Protein AF-D2MN30-F1 (afdb_monomer_lite)

pLDDT: mean 73.27, std 25.2, range [22.58, 98.12]

Structure (mmCIF, N/CA/C/O backbone):
data_AF-D2MN30-F1
#
_entry.id   AF-D2MN30-F1
#
loop_
_atom_site.group_PDB
_atom_site.id
_atom_site.type_symbol
_atom_site.label_atom_id
_atom_site.label_alt_id
_atom_site.label_comp_id
_atom_site.label_asym_id
_atom_site.label_entity_id
_atom_site.label_seq_id
_atom_site.pdbx_PDB_ins_code
_atom_site.Cartn_x
_atom_site.Cartn_y
_atom_site.Cartn_z
_atom_site.occupancy
_atom_site.B_iso_or_equiv
_atom_site.auth_seq_id
_atom_site.auth_comp_id
_atom_site.auth_asym_id
_atom_site.auth_atom_id
_atom_site.pdbx_PDB_model_num
ATOM 1 N N . MET A 1 1 ? 4.140 -33.806 -16.265 1.00 38.97 1 MET A N 1
ATOM 2 C CA . MET A 1 1 ? 4.419 -32.429 -16.725 1.00 38.97 1 MET A CA 1
ATOM 3 C C . MET A 1 1 ? 5.272 -31.797 -15.646 1.00 38.97 1 MET A C 1
ATOM 5 O O . MET A 1 1 ? 4.871 -31.899 -14.495 1.00 38.97 1 MET A O 1
ATOM 9 N N . SER A 1 2 ? 6.474 -31.322 -15.976 1.00 40.50 2 SER A N 1
ATOM 10 C CA . SER A 1 2 ? 7.437 -30.815 -14.988 1.00 40.50 2 SER A CA 1
ATOM 11 C C . SER A 1 2 ? 6.900 -29.563 -14.285 1.00 40.50 2 SER A C 1
ATOM 13 O O . SER A 1 2 ? 6.211 -28.754 -14.907 1.00 40.50 2 SER A O 1
ATOM 15 N N . GLU A 1 3 ? 7.205 -29.411 -12.994 1.00 54.28 3 GLU A N 1
ATOM 16 C CA . GLU A 1 3 ? 6.833 -28.238 -12.181 1.00 54.28 3 GLU A CA 1
ATOM 17 C C . GLU A 1 3 ? 7.388 -26.915 -12.742 1.00 54.28 3 GLU A C 1
ATOM 19 O O . GLU A 1 3 ? 6.814 -25.860 -12.495 1.00 54.28 3 GLU A O 1
ATOM 24 N N . GLU A 1 4 ? 8.426 -26.974 -13.584 1.00 59.38 4 GLU A N 1
ATOM 25 C CA . GLU A 1 4 ? 9.115 -25.822 -14.191 1.00 59.38 4 GLU A CA 1
ATOM 26 C C . GLU A 1 4 ? 8.224 -24.894 -15.041 1.00 59.38 4 GLU A C 1
ATOM 28 O O . GLU A 1 4 ? 8.576 -23.736 -15.252 1.00 59.38 4 GLU A O 1
ATOM 33 N N . ASN A 1 5 ? 7.065 -25.360 -15.523 1.00 79.81 5 ASN A N 1
ATOM 34 C CA . ASN A 1 5 ? 6.183 -24.560 -16.385 1.00 79.81 5 ASN A CA 1
ATOM 35 C C . ASN A 1 5 ? 5.011 -23.887 -15.652 1.00 79.81 5 ASN A C 1
ATOM 37 O O . ASN A 1 5 ? 4.228 -23.187 -16.302 1.00 79.81 5 ASN A O 1
ATOM 41 N N . LYS A 1 6 ? 4.864 -24.087 -14.336 1.00 89.50 6 LYS A N 1
ATOM 42 C CA . LYS A 1 6 ? 3.793 -23.457 -13.554 1.00 89.50 6 LYS A CA 1
ATOM 43 C C . LYS A 1 6 ? 4.144 -22.015 -13.203 1.00 89.50 6 LYS A C 1
ATOM 45 O O . LYS A 1 6 ? 5.242 -21.732 -12.739 1.00 89.50 6 LYS A O 1
ATOM 50 N N . GLN A 1 7 ? 3.200 -21.109 -13.421 1.00 93.31 7 GLN A N 1
ATOM 51 C CA . GLN A 1 7 ? 3.334 -19.680 -13.152 1.00 93.31 7 GLN A CA 1
ATOM 52 C C . GLN A 1 7 ? 2.125 -19.176 -12.366 1.00 93.31 7 GLN A C 1
ATOM 54 O O . GLN A 1 7 ? 1.036 -19.748 -12.435 1.00 93.31 7 GLN A O 1
ATOM 59 N N . VAL A 1 8 ? 2.312 -18.087 -11.625 1.00 92.50 8 VAL A N 1
ATOM 60 C CA . VAL A 1 8 ? 1.261 -17.512 -10.781 1.00 92.50 8 VAL A CA 1
ATOM 61 C C . VAL A 1 8 ? 0.665 -16.284 -11.459 1.00 92.50 8 VAL A C 1
ATOM 63 O O . VAL A 1 8 ? 1.387 -15.426 -11.969 1.00 92.50 8 VAL A O 1
ATOM 66 N N . LEU A 1 9 ? -0.664 -16.199 -11.470 1.00 93.00 9 LEU A N 1
ATOM 67 C CA . LEU A 1 9 ? -1.398 -15.029 -11.942 1.00 93.00 9 LEU A CA 1
ATOM 68 C C . LEU A 1 9 ? -0.904 -13.757 -11.232 1.00 93.00 9 LEU A C 1
ATOM 70 O O . LEU A 1 9 ? -0.658 -13.782 -10.032 1.00 93.00 9 LEU A O 1
ATOM 74 N N . TYR A 1 10 ? -0.768 -12.649 -11.967 1.00 91.94 10 TYR A N 1
ATOM 75 C CA . TYR A 1 10 ? -0.280 -11.357 -11.459 1.00 91.94 10 TYR A CA 1
ATOM 76 C C . TYR A 1 10 ? 1.160 -11.324 -10.922 1.00 91.94 10 TYR A C 1
ATOM 78 O O . TYR A 1 10 ? 1.610 -10.273 -10.471 1.00 91.94 10 TYR A O 1
ATOM 86 N N . ARG A 1 11 ? 1.919 -12.415 -11.042 1.00 92.44 11 ARG A N 1
ATOM 87 C CA . ARG A 1 11 ? 3.357 -12.427 -10.772 1.00 92.44 11 ARG A CA 1
ATOM 88 C C . ARG A 1 11 ? 4.136 -12.233 -12.079 1.00 92.44 11 ARG A C 1
ATOM 90 O O . ARG A 1 11 ? 3.876 -12.966 -13.034 1.00 92.44 11 ARG A O 1
ATOM 97 N N . PRO A 1 12 ? 5.080 -11.281 -12.172 1.00 91.56 12 PRO A N 1
ATOM 98 C CA . PRO A 1 12 ? 5.930 -11.139 -13.350 1.00 91.56 12 PRO A CA 1
ATOM 99 C C . PRO A 1 12 ? 6.720 -12.417 -13.660 1.00 91.56 12 PRO A C 1
ATOM 101 O O . PRO A 1 12 ? 7.284 -13.045 -12.770 1.00 91.56 12 PRO A O 1
ATOM 104 N N . VAL A 1 13 ? 6.804 -12.769 -14.941 1.00 91.50 13 VAL A N 1
ATOM 105 C CA . VAL A 1 13 ? 7.512 -13.950 -15.447 1.00 91.50 13 VAL A CA 1
ATOM 106 C C . VAL A 1 13 ? 8.611 -13.510 -16.408 1.00 91.50 13 VAL A C 1
ATOM 108 O O . VAL A 1 13 ? 8.347 -12.763 -17.353 1.00 91.50 13 VAL A O 1
ATOM 111 N N . LYS A 1 14 ? 9.842 -13.997 -16.207 1.00 90.69 14 LYS A N 1
ATOM 112 C CA . LYS A 1 14 ? 10.955 -13.809 -17.152 1.00 90.69 14 LYS A CA 1
ATOM 113 C C . LYS A 1 14 ? 10.986 -14.963 -18.156 1.00 90.69 14 LYS A C 1
ATOM 115 O O . LYS A 1 14 ? 11.385 -16.075 -17.824 1.00 90.69 14 LYS A O 1
ATOM 120 N N . LEU A 1 15 ? 10.603 -14.688 -19.398 1.00 92.00 15 LEU A N 1
ATOM 121 C CA . LEU A 1 15 ? 10.747 -15.612 -20.523 1.00 92.00 15 LEU A CA 1
ATOM 122 C C . LEU A 1 15 ? 12.152 -15.473 -21.100 1.00 92.00 15 LEU A C 1
ATOM 124 O O . LEU A 1 15 ? 12.605 -14.351 -21.324 1.00 92.00 15 LEU A O 1
ATOM 128 N N . LYS A 1 16 ? 12.830 -16.590 -21.370 1.00 91.81 16 LYS A N 1
ATOM 129 C CA . LYS A 1 16 ? 14.220 -16.593 -21.841 1.00 91.81 16 LYS A CA 1
ATOM 130 C C . LYS A 1 16 ? 14.366 -17.435 -23.102 1.00 91.81 16 LYS A C 1
ATOM 132 O O . LYS A 1 16 ? 13.744 -18.485 -23.212 1.00 91.81 16 LYS A O 1
ATOM 137 N N . ALA A 1 17 ? 15.217 -16.977 -24.013 1.00 89.81 17 ALA A N 1
ATOM 138 C CA . ALA A 1 17 ? 15.671 -17.741 -25.167 1.00 89.81 17 ALA A CA 1
ATOM 139 C C . ALA A 1 17 ? 17.189 -17.623 -25.293 1.00 89.81 17 ALA A C 1
ATOM 141 O O . ALA A 1 17 ? 17.736 -16.514 -25.371 1.00 89.81 17 ALA A O 1
ATOM 142 N N . ARG A 1 18 ? 17.880 -18.763 -25.306 1.00 87.06 18 ARG A N 1
ATOM 143 C CA . ARG A 1 18 ? 19.345 -18.789 -25.306 1.00 87.06 18 ARG A CA 1
ATOM 144 C C . ARG A 1 18 ? 19.874 -18.546 -26.713 1.00 87.06 18 ARG A C 1
ATOM 146 O O . ARG A 1 18 ? 19.698 -19.365 -27.611 1.00 87.06 18 ARG A O 1
ATOM 153 N N . ALA A 1 19 ? 20.593 -17.447 -26.901 1.00 84.44 19 ALA A N 1
ATOM 154 C CA . ALA A 1 19 ? 21.256 -17.138 -28.162 1.00 84.44 19 ALA A CA 1
ATOM 155 C C . ALA A 1 19 ? 22.455 -16.223 -27.920 1.00 84.44 19 ALA A C 1
ATOM 157 O O . ALA A 1 19 ? 22.515 -15.515 -26.927 1.00 84.44 19 ALA A O 1
ATOM 158 N N . LYS A 1 20 ? 23.428 -16.221 -28.831 1.00 82.19 20 LYS A N 1
ATOM 159 C CA . LYS A 1 20 ? 24.583 -15.324 -28.730 1.00 82.19 20 LYS A CA 1
ATOM 160 C C . LYS A 1 20 ? 24.203 -13.931 -29.224 1.00 82.19 20 LYS A C 1
ATOM 162 O O . LYS A 1 20 ? 23.752 -13.813 -30.358 1.00 82.19 20 LYS A O 1
ATOM 167 N N . TRP A 1 21 ? 24.466 -12.900 -28.428 1.00 79.00 21 TRP A N 1
ATOM 168 C CA . TRP A 1 21 ? 24.294 -11.514 -28.861 1.00 79.00 21 TRP A CA 1
ATOM 169 C C . TRP A 1 21 ? 25.343 -11.095 -29.883 1.00 79.00 21 TRP A C 1
ATOM 171 O O . TRP A 1 21 ? 26.544 -11.328 -29.704 1.00 79.00 21 TRP A O 1
ATOM 181 N N . LEU A 1 22 ? 24.874 -10.435 -30.938 1.00 76.94 22 LEU A N 1
ATOM 182 C CA . LEU A 1 22 ? 25.683 -9.678 -31.883 1.00 76.94 22 LEU A CA 1
ATOM 183 C C . LEU A 1 22 ? 25.032 -8.312 -32.127 1.00 76.94 22 LEU A C 1
ATOM 185 O O . LEU A 1 22 ? 23.811 -8.159 -32.075 1.00 76.94 22 LEU A O 1
ATOM 189 N N . GLU A 1 23 ? 25.860 -7.321 -32.438 1.00 78.88 23 GLU A N 1
ATOM 190 C CA . GLU A 1 23 ? 25.414 -5.955 -32.701 1.00 78.88 23 GLU A CA 1
ATOM 191 C C . GLU A 1 23 ? 24.352 -5.907 -33.821 1.00 78.88 23 GLU A C 1
ATOM 193 O O . GLU A 1 23 ? 24.502 -6.523 -34.879 1.00 78.88 23 GLU A O 1
ATOM 198 N N . GLY A 1 24 ? 23.247 -5.192 -33.579 1.00 78.00 24 GLY A N 1
ATOM 199 C CA . GLY A 1 24 ? 22.125 -5.060 -34.522 1.00 78.00 24 GLY A CA 1
ATOM 200 C C . GLY A 1 24 ? 21.108 -6.213 -34.513 1.00 78.00 24 GLY A C 1
ATOM 201 O O . GLY A 1 24 ? 20.134 -6.177 -35.274 1.00 78.00 24 GLY A O 1
ATOM 202 N N . GLN A 1 25 ? 21.289 -7.226 -33.664 1.00 84.75 25 GLN A N 1
ATOM 203 C CA . GLN A 1 25 ? 20.306 -8.292 -33.467 1.00 84.75 25 GLN A CA 1
ATOM 204 C C . GLN A 1 25 ? 19.209 -7.884 -32.480 1.00 84.75 25 GLN A C 1
ATOM 206 O O . GLN A 1 25 ? 19.482 -7.294 -31.438 1.00 84.75 25 GLN A O 1
ATOM 211 N N . TRP A 1 26 ? 17.965 -8.245 -32.786 1.00 85.56 26 TRP A N 1
ATOM 212 C CA . TRP A 1 26 ? 16.822 -8.085 -31.889 1.00 85.56 26 TRP A CA 1
ATOM 213 C C . TRP A 1 26 ? 15.987 -9.357 -31.880 1.00 85.56 26 TRP A C 1
ATOM 215 O O . TRP A 1 26 ? 15.825 -9.992 -32.921 1.00 85.56 26 TRP A O 1
ATOM 225 N N . ALA A 1 27 ? 15.413 -9.686 -30.728 1.00 88.50 27 ALA A N 1
ATOM 226 C CA . ALA A 1 27 ? 14.351 -10.670 -30.597 1.00 88.50 27 ALA A CA 1
ATOM 227 C C . ALA A 1 27 ? 13.089 -9.994 -30.034 1.00 88.50 27 ALA A C 1
ATOM 229 O O . ALA A 1 27 ? 13.139 -8.915 -29.443 1.00 88.50 27 ALA A O 1
ATOM 230 N N . LYS A 1 28 ? 11.934 -10.596 -30.289 1.00 92.25 28 LYS A N 1
ATOM 231 C CA . LYS A 1 28 ? 10.648 -10.239 -29.691 1.00 92.25 28 LYS A CA 1
ATOM 232 C C . LYS A 1 28 ? 9.927 -11.513 -29.305 1.00 92.25 28 LYS A C 1
ATOM 234 O O . LYS A 1 28 ? 10.150 -12.555 -29.921 1.00 92.25 28 LYS A O 1
ATOM 239 N N . VAL A 1 29 ? 9.033 -11.411 -28.334 1.00 93.69 29 VAL A N 1
ATOM 240 C CA . VAL A 1 29 ? 8.231 -12.546 -27.876 1.00 93.69 29 VAL A CA 1
ATOM 241 C C . VAL A 1 29 ? 6.770 -12.255 -28.129 1.00 93.69 29 VAL A C 1
ATOM 243 O O . VAL A 1 29 ? 6.255 -11.241 -27.668 1.00 93.69 29 VAL A O 1
ATOM 246 N N . LEU A 1 30 ? 6.094 -13.137 -28.856 1.00 93.69 30 LEU A N 1
ATOM 247 C CA . LEU A 1 30 ? 4.638 -13.152 -28.902 1.00 93.69 30 LEU A CA 1
ATOM 248 C C . LEU A 1 30 ? 4.147 -14.118 -27.829 1.00 93.69 30 LEU A C 1
ATOM 250 O O . LEU A 1 30 ? 4.409 -15.311 -27.931 1.00 93.69 30 LEU A O 1
ATOM 254 N N . VAL A 1 31 ? 3.429 -13.607 -26.835 1.00 94.38 31 VAL A N 1
ATOM 255 C CA . VAL A 1 31 ? 2.804 -14.387 -25.763 1.00 94.38 31 VAL A CA 1
ATOM 256 C C . VAL A 1 31 ? 1.298 -14.406 -25.996 1.00 94.38 31 VAL A C 1
ATOM 258 O O . VAL A 1 31 ? 0.698 -13.361 -26.245 1.00 94.38 31 VAL A O 1
ATOM 261 N N . THR A 1 32 ? 0.682 -15.585 -25.948 1.00 93.62 32 THR A N 1
ATOM 262 C CA . THR A 1 32 ? -0.744 -15.769 -26.251 1.00 93.62 32 THR A CA 1
ATOM 263 C C . THR A 1 32 ? -1.399 -16.742 -25.288 1.00 93.62 32 THR A C 1
ATOM 265 O O . THR A 1 32 ? -0.838 -17.795 -24.988 1.00 93.62 32 THR A O 1
ATOM 268 N N . ASN A 1 33 ? -2.620 -16.431 -24.866 1.00 93.44 33 ASN A N 1
ATOM 269 C CA . ASN A 1 33 ? -3.555 -17.417 -24.335 1.00 93.44 33 ASN A CA 1
ATOM 270 C C . ASN A 1 33 ? -4.923 -17.253 -25.020 1.00 93.44 33 ASN A C 1
ATOM 272 O O . ASN A 1 33 ? -5.050 -16.625 -26.071 1.00 93.44 33 ASN A O 1
ATOM 276 N N . LYS A 1 34 ? -5.967 -17.832 -24.422 1.00 91.44 34 LYS A N 1
ATOM 277 C CA . LYS A 1 34 ? -7.347 -17.730 -24.908 1.00 91.44 34 LYS A CA 1
ATOM 278 C C . LYS A 1 34 ? -7.914 -16.297 -24.907 1.00 91.44 34 LYS A C 1
ATOM 280 O O . LYS A 1 34 ? -8.803 -16.013 -25.707 1.00 91.44 34 LYS A O 1
ATOM 285 N N . TRP A 1 35 ? -7.460 -15.436 -24.000 1.00 91.12 35 TRP A N 1
ATOM 286 C CA . TRP A 1 35 ? -8.070 -14.141 -23.675 1.00 91.12 35 TRP A CA 1
ATOM 287 C C . TRP A 1 35 ? -7.214 -12.935 -24.072 1.00 91.12 35 TRP A C 1
ATOM 289 O O . TRP A 1 35 ? -7.757 -11.860 -24.311 1.00 91.12 35 TRP A O 1
ATOM 299 N N . GLU A 1 36 ? -5.899 -13.105 -24.183 1.00 91.12 36 GLU A N 1
ATOM 300 C CA . GLU A 1 36 ? -4.950 -12.049 -24.498 1.00 91.12 36 GLU A CA 1
ATOM 301 C C . GLU A 1 36 ? -3.840 -12.506 -25.449 1.00 91.12 36 GLU A C 1
ATOM 303 O O . GLU A 1 36 ? -3.521 -13.688 -25.613 1.00 91.12 36 GLU A O 1
ATOM 308 N N . SER A 1 37 ? -3.246 -11.524 -26.119 1.00 90.50 37 SER A N 1
ATOM 309 C CA . SER A 1 37 ? -2.075 -11.696 -26.969 1.00 90.50 37 SER A CA 1
ATOM 310 C C . SER A 1 37 ? -1.228 -10.435 -26.888 1.00 90.50 37 SER A C 1
ATOM 312 O O . SER A 1 37 ? -1.732 -9.339 -27.139 1.00 90.50 37 SER A O 1
ATOM 314 N N . LYS A 1 38 ? 0.051 -10.578 -26.538 1.00 89.69 38 LYS A N 1
ATOM 315 C CA . LYS A 1 38 ? 0.963 -9.451 -26.314 1.00 89.69 38 LYS A CA 1
ATOM 316 C C . LYS A 1 38 ? 2.300 -9.706 -26.999 1.00 89.69 38 LYS A C 1
ATOM 318 O O . LYS A 1 38 ? 2.839 -10.806 -26.929 1.00 89.69 38 LYS A O 1
ATOM 323 N N . ILE A 1 39 ? 2.822 -8.681 -27.671 1.00 91.50 39 ILE A N 1
ATOM 324 C CA . ILE A 1 39 ? 4.183 -8.686 -28.213 1.00 91.50 39 ILE A CA 1
ATOM 325 C C . ILE A 1 39 ? 5.069 -7.928 -27.234 1.00 91.50 39 ILE A C 1
ATOM 327 O O . ILE A 1 39 ? 4.760 -6.792 -26.876 1.00 91.50 39 ILE A O 1
ATOM 331 N N . LEU A 1 40 ? 6.158 -8.563 -26.823 1.00 90.00 40 LEU A N 1
ATOM 332 C CA . LEU A 1 40 ? 7.122 -8.040 -25.869 1.00 90.00 40 LEU A CA 1
ATOM 333 C C . LEU A 1 40 ? 8.457 -7.808 -26.570 1.00 90.00 40 LEU A C 1
ATOM 335 O O . LEU A 1 40 ? 8.891 -8.622 -27.393 1.00 90.00 40 LEU A O 1
ATOM 339 N N . ASP A 1 41 ? 9.102 -6.699 -26.232 1.00 88.50 41 ASP A N 1
ATOM 340 C CA . ASP A 1 41 ? 10.502 -6.477 -26.572 1.00 88.50 41 ASP A CA 1
ATOM 341 C C . ASP A 1 41 ? 11.392 -7.266 -25.601 1.00 88.50 41 ASP A C 1
ATOM 343 O O . ASP A 1 41 ? 11.035 -7.451 -24.437 1.00 88.50 41 ASP A O 1
ATOM 347 N N . THR A 1 42 ? 12.542 -7.739 -26.082 1.00 88.31 42 THR A N 1
ATOM 348 C CA . THR A 1 42 ? 13.520 -8.459 -25.256 1.00 88.31 42 THR A CA 1
ATOM 349 C C . THR A 1 42 ? 14.717 -7.584 -24.908 1.00 88.31 42 THR A C 1
ATOM 351 O O . THR A 1 42 ? 15.162 -6.794 -25.745 1.00 88.31 42 THR A O 1
ATOM 354 N N . GLN A 1 43 ? 15.305 -7.819 -23.743 1.00 86.56 43 GLN A N 1
ATOM 355 C CA . GLN A 1 43 ? 16.642 -7.359 -23.366 1.00 86.56 43 GLN A CA 1
ATOM 356 C C . GLN A 1 43 ? 17.635 -8.521 -23.477 1.00 86.56 43 GLN A C 1
ATOM 358 O O . GLN A 1 43 ? 17.214 -9.663 -23.660 1.00 86.56 43 GLN A O 1
ATOM 363 N N . TYR A 1 44 ? 18.939 -8.245 -23.457 1.00 84.81 44 TYR A N 1
ATOM 364 C CA . TYR A 1 44 ? 19.954 -9.297 -23.505 1.00 84.81 44 TYR A CA 1
ATOM 365 C C . TYR A 1 44 ? 20.714 -9.359 -22.184 1.00 84.81 44 TYR A C 1
ATOM 367 O O . TYR A 1 44 ? 21.404 -8.407 -21.839 1.00 84.81 44 TYR A O 1
ATOM 375 N N . GLU A 1 45 ? 20.603 -10.488 -21.492 1.00 83.88 45 GLU A N 1
ATOM 376 C CA . GLU A 1 45 ? 21.141 -10.719 -20.149 1.00 83.88 45 GLU A CA 1
ATOM 377 C C . GLU A 1 45 ? 21.769 -12.120 -20.111 1.00 83.88 45 GLU A C 1
ATOM 379 O O . GLU A 1 45 ? 21.139 -13.103 -20.514 1.00 83.88 45 GLU A O 1
ATOM 384 N N . ASP A 1 46 ? 23.026 -12.223 -19.674 1.00 82.75 46 ASP A N 1
ATOM 385 C CA . ASP A 1 46 ? 23.718 -13.491 -19.392 1.00 82.75 46 ASP A CA 1
ATOM 386 C C . ASP A 1 46 ? 23.586 -14.585 -20.466 1.00 82.75 46 ASP A C 1
ATOM 388 O O . ASP A 1 46 ? 23.366 -15.765 -20.182 1.00 82.75 46 ASP A O 1
ATOM 392 N N . GLY A 1 47 ? 23.713 -14.213 -21.743 1.00 84.44 47 GLY A N 1
ATOM 393 C CA . GLY A 1 47 ? 23.627 -15.187 -22.838 1.00 84.44 47 GLY A CA 1
ATOM 394 C C . GLY A 1 47 ? 22.209 -15.474 -23.342 1.00 84.44 47 GLY A C 1
ATOM 395 O O . GLY A 1 47 ? 22.029 -16.400 -24.138 1.00 84.44 47 GLY A O 1
ATOM 396 N N . ASN A 1 48 ? 21.210 -14.721 -22.878 1.00 87.56 48 ASN A N 1
ATOM 397 C CA . ASN A 1 48 ? 19.805 -14.933 -23.198 1.00 87.56 48 ASN A CA 1
ATOM 398 C C . ASN A 1 48 ? 19.135 -13.644 -23.665 1.00 87.56 48 ASN A C 1
ATOM 400 O O . ASN A 1 48 ? 19.411 -12.561 -23.159 1.00 87.56 48 ASN A O 1
ATOM 404 N N . TYR A 1 49 ? 18.184 -13.782 -24.584 1.00 89.38 49 TYR A N 1
ATOM 405 C CA . TYR A 1 49 ? 17.165 -12.763 -24.798 1.00 89.38 49 TYR A CA 1
ATOM 406 C C . TYR A 1 49 ? 16.053 -12.969 -23.771 1.00 89.38 49 TYR A C 1
ATOM 408 O O . TYR A 1 49 ? 15.458 -14.046 -23.721 1.00 89.38 49 TYR A O 1
ATOM 416 N N . VAL A 1 50 ? 15.782 -11.947 -22.964 1.00 89.75 50 VAL A N 1
ATOM 417 C CA . VAL A 1 50 ? 14.841 -11.989 -21.842 1.00 89.75 50 VAL A CA 1
ATOM 418 C C . VAL A 1 50 ? 13.673 -11.048 -22.110 1.00 89.75 50 VAL A C 1
ATOM 420 O O . VAL A 1 50 ? 13.879 -9.891 -22.466 1.00 89.75 50 VAL A O 1
ATOM 423 N N . ALA A 1 51 ? 12.443 -11.531 -21.949 1.00 90.62 51 ALA A N 1
ATOM 424 C CA . ALA A 1 51 ? 11.243 -10.700 -21.945 1.00 90.62 51 ALA A CA 1
ATOM 425 C C . ALA A 1 51 ? 10.464 -10.911 -20.648 1.00 90.62 51 ALA A C 1
ATOM 427 O O . ALA A 1 51 ? 10.143 -12.044 -20.290 1.00 90.62 51 ALA A O 1
ATOM 428 N N . CYS A 1 52 ? 10.114 -9.816 -19.980 1.00 90.31 52 CYS A N 1
ATOM 429 C CA . CYS A 1 52 ? 9.255 -9.853 -18.806 1.00 90.31 52 CYS A CA 1
ATOM 430 C C . CYS A 1 52 ? 7.783 -9.776 -19.222 1.00 90.31 52 CYS A C 1
ATOM 432 O O . CYS A 1 52 ? 7.382 -8.907 -20.001 1.00 90.31 52 CYS A O 1
ATOM 434 N N . PHE A 1 53 ? 6.967 -10.676 -18.687 1.00 91.88 53 PHE A N 1
ATOM 435 C CA . PHE A 1 53 ? 5.541 -10.760 -18.961 1.00 91.88 53 PHE A CA 1
ATOM 436 C C . PHE A 1 53 ? 4.746 -10.809 -17.658 1.00 91.88 53 PHE A C 1
ATOM 438 O O . PHE A 1 53 ? 5.070 -11.586 -16.770 1.00 91.88 53 PHE A O 1
ATOM 445 N N . LEU A 1 54 ? 3.683 -10.011 -17.561 1.00 92.12 54 LEU A N 1
ATOM 446 C CA . LEU A 1 54 ? 2.719 -10.083 -16.465 1.00 92.12 54 LEU A CA 1
ATOM 447 C C . LEU A 1 54 ? 1.466 -10.830 -16.956 1.00 92.12 54 LEU A C 1
ATOM 449 O O . LEU A 1 54 ? 0.701 -10.239 -17.726 1.00 92.12 54 LEU A O 1
ATOM 453 N N . PRO A 1 55 ? 1.235 -12.089 -16.544 1.00 92.81 55 PRO A N 1
ATOM 454 C CA . PRO A 1 55 ? 0.026 -12.819 -16.901 1.00 92.81 55 PRO A CA 1
ATOM 455 C C . PRO A 1 55 ? -1.194 -12.229 -16.186 1.00 92.81 55 PRO A C 1
ATOM 457 O O . PRO A 1 55 ? -1.192 -12.064 -14.964 1.00 92.81 55 PRO A O 1
ATOM 460 N N . ARG A 1 56 ? -2.254 -11.926 -16.949 1.00 90.06 56 ARG A N 1
ATOM 461 C CA . ARG A 1 56 ? -3.498 -11.328 -16.421 1.00 90.06 56 ARG A CA 1
ATOM 462 C C . ARG A 1 56 ? -4.698 -12.264 -16.420 1.00 90.06 56 ARG A C 1
ATOM 464 O O . ARG A 1 56 ? -5.765 -11.877 -15.947 1.00 90.06 56 ARG A O 1
ATOM 471 N N . TYR A 1 57 ? -4.533 -13.480 -16.931 1.00 92.44 57 TYR A N 1
ATOM 472 C CA . TYR A 1 57 ? -5.584 -14.486 -16.978 1.00 92.44 57 TYR A CA 1
ATOM 473 C C . TYR A 1 57 ? -5.026 -15.867 -16.644 1.00 92.44 57 TYR A C 1
ATOM 475 O O . TYR A 1 57 ? -3.887 -16.183 -16.971 1.00 92.44 57 TYR A O 1
ATOM 483 N N . GLU A 1 58 ? -5.852 -16.712 -16.037 1.00 94.19 58 GLU A N 1
ATOM 484 C CA . GLU A 1 58 ? -5.508 -18.110 -15.781 1.00 94.19 58 GLU A CA 1
ATOM 485 C C . GLU A 1 58 ? -5.534 -18.955 -17.066 1.00 94.19 58 GLU A C 1
ATOM 487 O O . GLU A 1 58 ? -6.222 -18.645 -18.050 1.00 94.19 58 GLU A O 1
ATOM 492 N N . GLY A 1 59 ? -4.816 -20.073 -17.025 1.00 94.94 59 GLY A N 1
ATOM 493 C CA . GLY A 1 59 ? -4.785 -21.102 -18.052 1.00 94.94 59 GLY A CA 1
ATOM 494 C C . GLY A 1 59 ? -3.466 -21.175 -18.817 1.00 94.94 59 GLY A C 1
ATOM 495 O O . GLY A 1 59 ? -2.460 -20.557 -18.473 1.00 94.94 59 GLY A O 1
ATOM 496 N N . LYS A 1 60 ? -3.481 -21.973 -19.886 1.00 95.81 60 LYS A N 1
ATOM 497 C CA . LYS A 1 60 ? -2.292 -22.265 -20.684 1.00 95.81 60 LYS A CA 1
ATOM 498 C C . LYS A 1 60 ? -1.941 -21.125 -21.637 1.00 95.81 60 LYS A C 1
ATOM 500 O O . LYS A 1 60 ? -2.754 -20.738 -22.482 1.00 95.81 60 LYS A O 1
ATOM 505 N N . TYR A 1 61 ? -0.698 -20.668 -21.555 1.00 96.75 61 TYR A N 1
ATOM 506 C CA . TYR A 1 61 ? -0.081 -19.739 -22.490 1.00 96.75 61 TYR A CA 1
ATOM 507 C C . TYR A 1 61 ? 0.893 -20.461 -23.418 1.00 96.75 61 TYR A C 1
ATOM 509 O O . TYR A 1 61 ? 1.589 -21.400 -23.029 1.00 96.75 61 TYR A O 1
ATOM 517 N N . ASN A 1 62 ? 0.979 -19.962 -24.646 1.00 95.06 62 ASN A N 1
ATOM 518 C CA . ASN A 1 62 ? 2.030 -20.296 -25.597 1.00 95.06 62 ASN A CA 1
ATOM 519 C C . ASN A 1 62 ? 2.811 -19.023 -25.904 1.00 95.06 62 ASN A C 1
ATOM 521 O O . ASN A 1 62 ? 2.204 -17.973 -26.146 1.00 95.06 62 ASN A O 1
ATOM 525 N N . TYR A 1 63 ? 4.136 -19.120 -25.930 1.00 95.56 63 TYR A N 1
ATOM 526 C CA . TYR A 1 63 ? 4.994 -18.017 -26.329 1.00 95.56 63 TYR A CA 1
ATOM 527 C C . TYR A 1 63 ? 5.979 -18.431 -27.414 1.00 95.56 63 TYR A C 1
ATOM 529 O O . TYR A 1 63 ? 6.437 -19.572 -27.465 1.00 95.56 63 TYR A O 1
ATOM 537 N N . VAL A 1 64 ? 6.285 -17.484 -28.300 1.00 94.25 64 VAL A N 1
ATOM 538 C CA . VAL A 1 64 ? 7.193 -17.689 -29.428 1.00 94.25 64 VAL A CA 1
ATOM 539 C C . VAL A 1 64 ? 8.167 -16.528 -29.514 1.00 94.25 64 VAL A C 1
ATOM 541 O O . VAL A 1 64 ? 7.759 -15.385 -29.738 1.00 94.25 64 VAL A O 1
ATOM 544 N N . PHE A 1 65 ? 9.455 -16.830 -29.381 1.00 93.38 65 PHE A N 1
ATOM 545 C CA . PHE A 1 65 ? 10.528 -15.904 -29.712 1.00 93.38 65 PHE A CA 1
ATOM 546 C C . PHE A 1 65 ? 10.692 -15.840 -31.227 1.00 93.38 65 PHE A C 1
ATOM 548 O O . PHE A 1 65 ? 10.739 -16.867 -31.902 1.00 93.38 65 PHE A O 1
ATOM 555 N N . GLN A 1 66 ? 10.796 -14.628 -31.762 1.00 90.44 66 GLN A N 1
ATOM 556 C CA . GLN A 1 66 ? 11.144 -14.368 -33.155 1.00 90.44 66 GLN A CA 1
ATOM 557 C C . GLN A 1 66 ? 12.213 -13.287 -33.227 1.00 90.44 66 GLN A C 1
ATOM 559 O O . GLN A 1 66 ? 12.114 -12.266 -32.546 1.00 90.44 66 GLN A O 1
ATOM 564 N N . SER A 1 67 ? 13.218 -13.483 -34.076 1.00 88.88 67 SER A N 1
ATOM 565 C CA . SER A 1 67 ? 14.306 -12.519 -34.255 1.00 88.88 67 SER A CA 1
ATOM 566 C C . SER A 1 67 ? 14.618 -12.220 -35.718 1.00 88.88 67 SER A C 1
ATOM 568 O O . SER A 1 67 ? 14.248 -12.965 -36.628 1.00 88.88 67 SER A O 1
ATOM 570 N N . ASN A 1 68 ? 15.370 -11.143 -35.958 1.00 89.06 68 ASN A N 1
ATOM 571 C CA . ASN A 1 68 ? 15.914 -10.828 -37.285 1.00 89.06 68 ASN A CA 1
ATOM 572 C C . ASN A 1 68 ? 17.078 -11.731 -37.727 1.00 89.06 68 ASN A C 1
ATOM 574 O O . ASN A 1 68 ? 17.506 -11.638 -38.876 1.00 89.06 68 ASN A O 1
ATOM 578 N N . PHE A 1 69 ? 17.591 -12.588 -36.845 1.00 86.81 69 PHE A N 1
ATOM 579 C CA . PHE A 1 69 ? 18.681 -13.527 -37.129 1.00 86.81 69 PHE A CA 1
ATOM 580 C C . PHE A 1 69 ? 18.212 -14.990 -37.161 1.00 86.81 69 PHE A C 1
ATOM 582 O O . PHE A 1 69 ? 19.036 -15.900 -37.185 1.00 86.81 69 PHE A O 1
ATOM 589 N N . GLY A 1 70 ? 16.894 -15.217 -37.198 1.00 84.25 70 GLY A N 1
ATOM 590 C CA . GLY A 1 70 ? 16.298 -16.541 -37.382 1.00 84.25 70 GLY A CA 1
ATOM 591 C C . GLY A 1 70 ? 16.120 -17.360 -36.103 1.00 84.25 70 GLY A C 1
ATOM 592 O O . GLY A 1 70 ? 15.854 -18.555 -36.206 1.00 84.25 70 GLY A O 1
ATOM 593 N N . LEU A 1 71 ? 16.237 -16.751 -34.916 1.00 83.62 71 LEU A N 1
ATOM 594 C CA . LEU A 1 71 ? 15.813 -17.393 -33.670 1.00 83.62 71 LEU A CA 1
ATOM 595 C C . LEU A 1 71 ? 14.305 -17.614 -33.732 1.00 83.62 71 LEU A C 1
ATOM 597 O O . LEU A 1 71 ? 13.538 -16.665 -33.923 1.00 83.62 71 LEU A O 1
ATOM 601 N N . GLN A 1 72 ? 13.910 -18.869 -33.562 1.00 88.94 72 GLN A N 1
ATOM 602 C CA . GLN A 1 72 ? 12.525 -19.268 -33.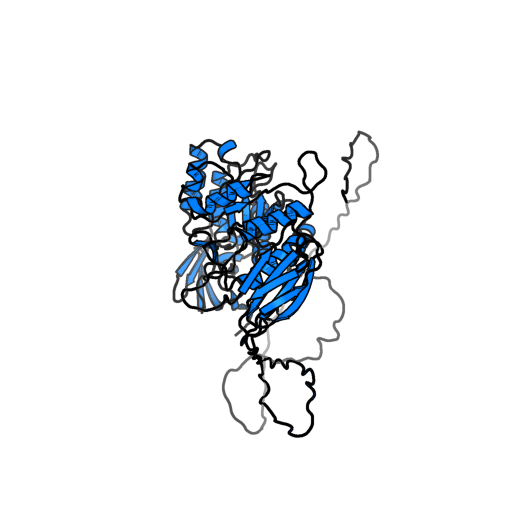420 1.00 88.94 72 GLN A CA 1
ATOM 603 C C . GLN A 1 72 ? 12.435 -20.336 -32.336 1.00 88.94 72 GLN A C 1
ATOM 605 O O . GLN A 1 72 ? 12.692 -21.512 -32.583 1.00 88.94 72 GLN A O 1
ATOM 610 N N . GLU A 1 73 ? 12.084 -19.905 -31.133 1.00 90.31 73 GLU A N 1
ATOM 611 C CA . GLU A 1 73 ? 11.967 -20.765 -29.959 1.00 90.31 73 GLU A CA 1
ATOM 612 C C . GLU A 1 73 ? 10.535 -20.695 -29.440 1.00 90.31 73 GLU A C 1
ATOM 614 O O . GLU A 1 73 ? 9.932 -19.620 -29.414 1.00 90.31 73 GLU A O 1
ATOM 619 N N . HIS A 1 74 ? 9.973 -21.848 -29.091 1.00 92.31 74 HIS A N 1
ATOM 620 C CA . HIS A 1 74 ? 8.601 -21.972 -28.613 1.00 92.31 74 HIS A CA 1
ATOM 621 C C . HIS A 1 74 ? 8.628 -22.509 -27.197 1.00 92.31 74 HIS A C 1
ATOM 623 O O . HIS A 1 74 ? 9.383 -23.434 -26.904 1.00 92.31 74 HIS A O 1
ATOM 629 N N . GLY A 1 75 ? 7.748 -21.990 -26.358 1.00 92.50 75 GLY A N 1
ATOM 630 C CA . GLY A 1 75 ? 7.529 -22.536 -25.034 1.00 92.50 75 GLY A CA 1
ATOM 631 C C . GLY A 1 75 ? 6.084 -22.387 -24.599 1.00 92.50 75 GLY A C 1
ATOM 632 O O . GLY A 1 75 ? 5.255 -21.742 -25.251 1.00 92.50 75 GLY A O 1
ATOM 633 N N . THR A 1 76 ? 5.780 -23.033 -23.485 1.00 94.25 76 THR A N 1
ATOM 634 C CA . THR A 1 76 ? 4.463 -22.990 -22.860 1.00 94.25 76 THR A CA 1
ATOM 635 C C . THR A 1 76 ? 4.617 -22.717 -21.383 1.00 94.25 76 THR A C 1
ATOM 637 O O . THR A 1 76 ? 5.591 -23.156 -20.783 1.00 94.25 76 THR A O 1
ATOM 640 N N . MET A 1 77 ? 3.634 -22.047 -20.803 1.00 95.12 77 MET A N 1
ATOM 641 C CA . MET A 1 77 ? 3.512 -21.909 -19.357 1.00 95.12 77 MET A CA 1
ATOM 642 C C . MET A 1 77 ? 2.048 -22.089 -18.969 1.00 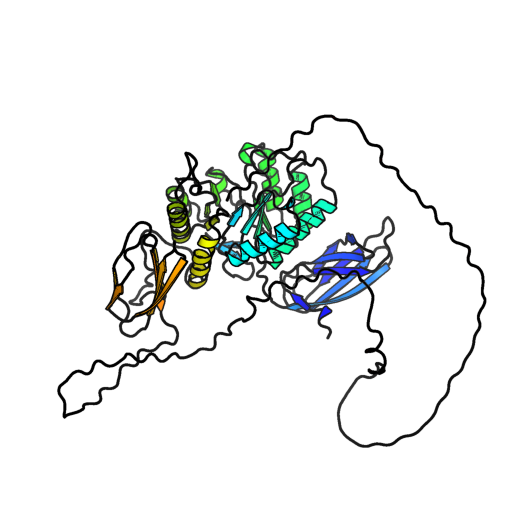95.12 77 MET A C 1
ATOM 644 O O . MET A 1 77 ? 1.155 -21.696 -19.724 1.00 95.12 77 MET A O 1
ATOM 648 N N . ASP A 1 78 ? 1.807 -22.686 -17.814 1.00 95.31 78 ASP A N 1
ATOM 649 C CA . ASP A 1 78 ? 0.474 -22.858 -17.248 1.00 95.31 78 ASP A CA 1
ATOM 650 C C . ASP A 1 78 ? 0.329 -21.874 -16.083 1.00 95.31 78 ASP A C 1
ATOM 652 O O . ASP A 1 78 ? 1.106 -21.919 -15.132 1.00 95.31 78 ASP A O 1
ATOM 656 N N . VAL A 1 79 ? -0.620 -20.940 -16.193 1.00 95.94 79 VAL A N 1
ATOM 657 C CA . VAL A 1 79 ? -0.852 -19.896 -15.187 1.00 95.94 79 VAL A CA 1
ATOM 658 C C . VAL A 1 79 ? -2.038 -20.280 -14.312 1.00 95.94 79 VAL A C 1
ATOM 660 O O . VAL A 1 79 ? -3.136 -20.502 -14.825 1.00 95.94 79 VAL A O 1
ATOM 663 N N . GLU A 1 80 ? -1.841 -20.295 -13.000 1.00 94.94 80 GLU A N 1
ATOM 664 C CA . GLU A 1 80 ? -2.877 -20.596 -12.006 1.00 94.94 80 GLU A CA 1
ATOM 665 C C . GLU A 1 80 ? -3.053 -19.414 -11.041 1.00 94.94 80 GLU A C 1
ATOM 667 O O . GLU A 1 80 ? -2.142 -18.597 -10.853 1.00 94.94 80 GLU A O 1
ATOM 672 N N . LYS A 1 81 ? -4.237 -19.298 -10.428 1.00 91.50 81 LYS A N 1
ATOM 673 C CA . LYS A 1 81 ? -4.448 -18.334 -9.344 1.00 91.50 81 LYS A CA 1
ATOM 674 C C . LYS A 1 81 ? -3.555 -18.703 -8.157 1.00 91.50 81 LYS A C 1
ATOM 676 O O . LYS A 1 81 ? -3.510 -19.860 -7.754 1.00 91.50 81 LYS A O 1
ATOM 681 N N . GLY A 1 82 ? -2.883 -17.709 -7.588 1.00 87.50 82 GLY A N 1
ATOM 682 C CA . GLY A 1 82 ? -2.126 -17.858 -6.347 1.00 87.50 82 GLY A CA 1
ATOM 683 C C . GLY A 1 82 ? -2.430 -16.722 -5.382 1.00 87.50 82 GLY A C 1
ATOM 684 O O . GLY A 1 82 ? -3.564 -16.252 -5.314 1.00 87.50 82 GLY A O 1
ATOM 685 N N . TYR A 1 83 ? -1.405 -16.280 -4.659 1.00 86.88 83 TYR A N 1
ATOM 686 C CA . TYR A 1 83 ? -1.522 -15.298 -3.575 1.00 86.88 83 TYR A CA 1
ATOM 687 C C . TYR A 1 83 ? -1.422 -13.834 -4.027 1.00 86.88 83 TYR A C 1
ATOM 689 O O . TYR A 1 83 ? -1.643 -12.924 -3.235 1.00 86.88 83 TYR A O 1
ATOM 697 N N . PHE A 1 84 ? -1.075 -13.575 -5.289 1.00 90.81 84 PHE A N 1
ATOM 698 C CA . PHE A 1 84 ? -1.059 -12.215 -5.821 1.00 90.81 84 PHE A CA 1
ATOM 699 C C . PHE A 1 84 ? -2.465 -11.809 -6.257 1.00 90.81 84 PHE A C 1
ATOM 701 O O . PHE A 1 84 ? -3.132 -12.530 -6.998 1.00 90.81 84 PHE A O 1
ATOM 708 N N . HIS A 1 85 ? -2.888 -10.623 -5.831 1.00 90.81 85 HIS A N 1
ATOM 709 C CA . HIS A 1 85 ? -4.233 -10.099 -6.079 1.00 90.81 85 HIS A CA 1
ATOM 710 C C . HIS A 1 85 ? -4.296 -9.108 -7.260 1.00 90.81 85 HIS A C 1
ATOM 712 O O . HIS A 1 85 ? -5.370 -8.640 -7.643 1.00 90.81 85 HIS A O 1
ATOM 718 N N . GLY A 1 86 ? -3.145 -8.800 -7.867 1.00 91.44 86 GLY A N 1
ATOM 719 C CA . GLY A 1 86 ? -3.020 -7.845 -8.967 1.00 91.44 86 GLY A CA 1
ATOM 720 C C . GLY A 1 86 ? -2.850 -6.403 -8.494 1.00 91.44 86 GLY A C 1
ATOM 721 O O . GLY A 1 86 ? -2.403 -6.151 -7.378 1.00 91.44 86 GLY A O 1
ATOM 722 N N . GLN A 1 87 ? -3.140 -5.449 -9.377 1.00 91.69 87 GLN A N 1
ATOM 723 C CA . GLN A 1 87 ? -2.939 -4.018 -9.114 1.00 91.69 87 GLN A CA 1
ATOM 724 C C . GLN A 1 87 ? -4.018 -3.436 -8.199 1.00 91.69 87 GLN A C 1
ATOM 726 O O . GLN A 1 87 ? -5.167 -3.870 -8.243 1.00 91.69 87 GLN A O 1
ATOM 731 N N . ILE A 1 88 ? -3.664 -2.411 -7.422 1.00 92.62 88 ILE A N 1
ATOM 732 C CA . ILE A 1 88 ? -4.630 -1.653 -6.623 1.00 92.62 88 ILE A CA 1
ATOM 733 C C . ILE A 1 88 ? -5.428 -0.688 -7.503 1.00 92.62 88 ILE A C 1
ATOM 735 O O . ILE A 1 88 ? -4.884 0.019 -8.352 1.00 92.62 88 ILE A O 1
ATOM 739 N N . GLN A 1 89 ? -6.726 -0.627 -7.238 1.00 88.94 89 GLN A N 1
ATOM 740 C CA . GLN A 1 89 ? -7.694 0.300 -7.797 1.00 88.94 89 GLN A CA 1
ATOM 741 C C . GLN A 1 89 ? -8.451 0.998 -6.666 1.00 88.94 89 GLN A C 1
ATOM 743 O O . GLN A 1 89 ? -8.530 0.500 -5.543 1.00 88.94 89 GLN A O 1
ATOM 748 N N . VAL A 1 90 ? -9.027 2.160 -6.971 1.00 88.81 90 VAL A N 1
ATOM 749 C CA . VAL A 1 90 ? -9.852 2.918 -6.025 1.00 88.81 90 VAL A CA 1
ATOM 750 C C . VAL A 1 90 ? -11.320 2.812 -6.412 1.00 88.81 90 VAL A C 1
ATOM 752 O O . VAL A 1 90 ? -11.687 3.078 -7.559 1.00 88.81 90 VAL A O 1
ATOM 755 N N . GLN A 1 91 ? -12.170 2.488 -5.439 1.00 84.88 91 GLN A N 1
ATOM 756 C CA . GLN A 1 91 ? -13.623 2.514 -5.577 1.00 84.88 91 GLN A CA 1
ATOM 757 C C . GLN A 1 91 ? -14.233 3.314 -4.425 1.00 84.88 91 GLN A C 1
ATOM 759 O O . GLN A 1 91 ? -14.253 2.882 -3.277 1.00 84.88 91 GLN A O 1
ATOM 764 N N . GLY A 1 92 ? -14.745 4.510 -4.728 1.00 83.44 92 GLY A N 1
ATOM 765 C CA . GLY A 1 92 ? -15.200 5.431 -3.685 1.00 83.44 92 GLY A CA 1
ATOM 766 C C . GLY A 1 92 ? -14.046 5.802 -2.751 1.00 83.44 92 GLY A C 1
ATOM 767 O O . GLY A 1 92 ? -13.030 6.315 -3.209 1.00 83.44 92 GLY A O 1
ATOM 768 N N . SER A 1 93 ? -14.196 5.511 -1.459 1.00 80.69 93 SER A N 1
ATOM 769 C CA . SER A 1 93 ? -13.174 5.772 -0.435 1.00 80.69 93 SER A CA 1
ATOM 770 C C . SER A 1 93 ? -12.318 4.548 -0.088 1.00 80.69 93 SER A C 1
ATOM 772 O O . SER A 1 93 ? -11.605 4.587 0.908 1.00 80.69 93 SER A O 1
ATOM 774 N N . GLU A 1 94 ? -12.372 3.486 -0.894 1.00 85.88 94 GLU A N 1
ATOM 775 C CA . GLU A 1 94 ? -11.687 2.216 -0.634 1.00 85.88 94 GLU A CA 1
ATOM 776 C C . GLU A 1 94 ? -10.629 1.889 -1.679 1.00 85.88 94 GLU A C 1
ATOM 778 O O . GLU A 1 94 ? -10.744 2.271 -2.848 1.00 85.88 94 GLU A O 1
ATOM 783 N N . PHE A 1 95 ? -9.635 1.113 -1.248 1.00 90.62 95 PHE A N 1
ATOM 784 C CA . PHE A 1 95 ? -8.681 0.447 -2.120 1.00 90.62 95 PHE A CA 1
ATOM 785 C C . PHE A 1 95 ? -9.070 -1.021 -2.288 1.00 90.62 95 PHE A C 1
ATOM 787 O O . PHE A 1 95 ? -9.335 -1.727 -1.312 1.00 90.62 95 PHE A O 1
ATOM 794 N N . LEU A 1 96 ? -9.077 -1.489 -3.532 1.00 89.88 96 LEU A N 1
ATOM 795 C CA . LEU A 1 96 ? -9.295 -2.888 -3.869 1.00 89.88 96 LEU A CA 1
ATOM 796 C C . LEU A 1 96 ? -8.189 -3.362 -4.791 1.00 89.88 96 LEU A C 1
ATOM 798 O O . LEU A 1 96 ? -7.761 -2.643 -5.689 1.00 89.88 96 LEU A O 1
ATOM 802 N N . TYR A 1 97 ? -7.761 -4.595 -4.600 1.00 91.75 97 TYR A N 1
ATOM 803 C CA . TYR A 1 97 ? -6.980 -5.291 -5.599 1.00 91.75 97 TYR A CA 1
ATOM 804 C C . TYR A 1 97 ? -7.812 -5.592 -6.848 1.00 91.75 97 TYR A C 1
ATOM 806 O O . TYR A 1 97 ? -9.045 -5.606 -6.828 1.00 91.75 97 TYR A O 1
ATOM 814 N N . GLN A 1 98 ? -7.120 -5.882 -7.945 1.00 88.94 98 GLN A N 1
ATOM 815 C CA . GLN A 1 98 ? -7.710 -6.190 -9.242 1.00 88.94 98 GLN A CA 1
ATOM 816 C C . GLN A 1 98 ? -8.641 -7.413 -9.209 1.00 88.94 98 GLN A C 1
ATOM 818 O O . GLN A 1 98 ? -9.578 -7.485 -10.005 1.00 88.94 98 GLN A O 1
ATOM 823 N N . ASP A 1 99 ? -8.411 -8.359 -8.296 1.00 89.19 99 ASP A N 1
ATOM 824 C CA . ASP A 1 99 ? -9.292 -9.510 -8.079 1.00 89.19 99 ASP A CA 1
ATOM 825 C C . ASP A 1 99 ? -10.527 -9.210 -7.200 1.00 89.19 99 ASP A C 1
ATOM 827 O O . ASP A 1 99 ? -11.353 -10.098 -6.982 1.00 89.19 99 ASP A O 1
ATOM 831 N N . GLY A 1 100 ? -10.677 -7.965 -6.733 1.00 87.44 100 GLY A N 1
ATOM 832 C CA . GLY A 1 100 ? -11.772 -7.494 -5.885 1.00 87.44 100 GLY A CA 1
ATOM 833 C C . GLY A 1 100 ? -11.509 -7.600 -4.380 1.00 87.44 100 GLY A C 1
ATOM 834 O O . GLY A 1 100 ? -12.375 -7.222 -3.594 1.00 87.44 100 GLY A O 1
ATOM 835 N N . THR A 1 101 ? -10.344 -8.096 -3.957 1.00 87.88 101 THR A N 1
ATOM 836 C CA . THR A 1 101 ? -9.979 -8.179 -2.535 1.00 87.88 101 THR A CA 1
ATOM 837 C C . THR A 1 101 ? -9.767 -6.782 -1.948 1.00 87.88 101 THR A C 1
ATOM 839 O O . THR A 1 101 ? -9.060 -5.964 -2.532 1.00 87.88 101 THR A O 1
ATOM 842 N N . PHE A 1 102 ? -10.338 -6.496 -0.775 1.00 87.12 102 PHE A N 1
ATOM 843 C CA . PHE A 1 102 ? -10.102 -5.226 -0.083 1.00 87.12 102 PHE A CA 1
ATOM 844 C C . PHE A 1 102 ? -8.647 -5.084 0.366 1.00 87.12 102 PHE A C 1
ATOM 846 O O . PHE A 1 102 ? -8.087 -5.982 1.001 1.00 87.12 102 PHE A O 1
ATOM 853 N N . PHE A 1 103 ? -8.072 -3.913 0.106 1.00 91.12 103 PHE A N 1
ATOM 854 C CA . PHE A 1 103 ? -6.757 -3.522 0.589 1.00 91.12 103 PHE A CA 1
ATOM 855 C C . PHE A 1 103 ? -6.897 -2.414 1.637 1.00 91.12 103 PHE A C 1
ATOM 857 O O . PHE A 1 103 ? -7.481 -1.363 1.374 1.00 91.12 103 PHE A O 1
ATOM 864 N N . HIS A 1 104 ? -6.371 -2.648 2.840 1.00 91.88 104 HIS A N 1
ATOM 865 C CA . HIS A 1 104 ? -6.331 -1.649 3.907 1.00 91.88 104 HIS A CA 1
ATOM 866 C C . HIS A 1 104 ? -4.875 -1.228 4.138 1.00 91.88 104 HIS A C 1
ATOM 868 O O . HIS A 1 104 ? -4.146 -1.983 4.783 1.00 91.88 104 HIS A O 1
ATOM 874 N N . PRO A 1 105 ? -4.426 -0.081 3.599 1.00 94.19 105 PRO A N 1
ATOM 875 C CA . PRO A 1 105 ? -3.042 0.341 3.745 1.00 94.19 105 PRO A CA 1
ATOM 876 C C . PRO A 1 105 ? -2.679 0.682 5.192 1.00 94.19 105 PRO A C 1
ATOM 878 O O . PRO A 1 105 ? -3.287 1.552 5.819 1.00 94.19 105 PRO A O 1
ATOM 881 N N . PHE A 1 106 ? -1.618 0.037 5.658 1.00 95.69 106 PHE A N 1
ATOM 882 C CA . PHE A 1 106 ? -0.825 0.403 6.818 1.00 95.69 106 PHE A CA 1
ATOM 883 C C . PHE A 1 106 ? 0.582 0.743 6.331 1.00 95.69 106 PHE A C 1
ATOM 885 O O . PHE A 1 106 ? 1.379 -0.143 6.012 1.00 95.69 106 PHE A O 1
ATOM 892 N N . GLY A 1 107 ? 0.830 2.046 6.198 1.00 96.75 107 GLY A N 1
ATOM 893 C CA . GLY A 1 107 ? 2.054 2.585 5.621 1.00 96.75 107 GLY A CA 1
ATOM 894 C C . GLY A 1 107 ? 3.208 2.698 6.616 1.00 96.75 107 GLY A C 1
ATOM 895 O O . GLY A 1 107 ? 2.971 2.921 7.801 1.00 96.75 107 GLY A O 1
ATOM 896 N N . THR A 1 108 ? 4.446 2.660 6.130 1.00 96.25 108 THR A N 1
ATOM 897 C CA . THR A 1 108 ? 5.613 3.290 6.781 1.00 96.25 108 THR A CA 1
ATOM 898 C C . THR A 1 108 ? 6.462 4.038 5.744 1.00 96.25 108 THR A C 1
ATOM 900 O O . THR A 1 108 ? 6.369 3.772 4.542 1.00 96.25 108 THR A O 1
ATOM 903 N N . GLU A 1 109 ? 7.241 5.028 6.181 1.00 94.12 109 GLU A N 1
ATOM 904 C CA . GLU A 1 109 ? 8.084 5.864 5.316 1.00 94.12 109 GLU A CA 1
ATOM 905 C C . GLU A 1 109 ? 9.569 5.593 5.570 1.00 94.12 109 GLU A C 1
ATOM 907 O O . GLU A 1 109 ? 10.110 5.965 6.604 1.00 94.12 109 GLU A O 1
ATOM 912 N N . GLU A 1 110 ? 10.240 5.034 4.565 1.00 94.12 110 GLU A N 1
ATOM 913 C CA . GLU A 1 110 ? 11.637 4.595 4.606 1.00 94.12 110 GLU A CA 1
ATOM 914 C C . GLU A 1 110 ? 12.385 5.243 3.441 1.00 94.12 110 GLU A C 1
ATOM 916 O O . GLU A 1 110 ? 12.672 4.643 2.408 1.00 94.12 110 GLU A O 1
ATOM 921 N N . LEU A 1 111 ? 12.626 6.552 3.564 1.00 92.31 111 LEU A N 1
ATOM 922 C CA . LEU A 1 111 ? 13.009 7.412 2.437 1.00 92.31 111 LEU A CA 1
ATOM 923 C C . LEU A 1 111 ? 14.245 6.935 1.667 1.00 92.31 111 LEU A C 1
ATOM 925 O O . LEU A 1 111 ? 14.289 7.109 0.450 1.00 92.31 111 LEU A O 1
ATOM 929 N N . TYR A 1 112 ? 15.223 6.350 2.356 1.00 92.12 112 TYR A N 1
ATOM 930 C CA . TYR A 1 112 ? 16.515 5.956 1.788 1.00 92.12 112 TYR A CA 1
ATOM 931 C C . TYR A 1 112 ? 16.634 4.444 1.580 1.00 92.12 112 TYR A C 1
ATOM 933 O O . TYR A 1 112 ? 17.738 3.914 1.566 1.00 92.12 112 TYR A O 1
ATOM 941 N N . LEU A 1 113 ? 15.508 3.751 1.390 1.00 93.88 113 LEU A N 1
ATOM 942 C CA . LEU A 1 113 ? 15.466 2.296 1.229 1.00 93.88 113 LEU A CA 1
ATOM 943 C C . LEU A 1 113 ? 16.439 1.754 0.165 1.00 93.88 113 LEU A C 1
ATOM 945 O O . LEU A 1 113 ? 17.042 0.707 0.361 1.00 93.88 113 LEU A O 1
ATOM 949 N N . LEU A 1 114 ? 16.631 2.484 -0.940 1.00 92.31 114 LEU A N 1
ATOM 950 C CA . LEU A 1 114 ? 17.553 2.112 -2.028 1.00 92.31 114 LEU A CA 1
ATOM 951 C C . LEU A 1 114 ? 19.043 2.240 -1.662 1.00 92.31 114 LEU A C 1
ATOM 953 O O . LEU A 1 114 ? 19.911 1.922 -2.469 1.00 92.31 114 LEU A O 1
ATOM 957 N N . GLU A 1 115 ? 19.352 2.784 -0.488 1.00 89.94 115 GLU A N 1
ATOM 958 C CA . GLU A 1 115 ? 20.715 2.921 0.027 1.00 89.94 115 GLU A CA 1
ATOM 959 C C . GLU A 1 115 ? 21.030 1.839 1.075 1.00 89.94 115 GLU A C 1
ATOM 961 O O . GLU A 1 115 ? 22.160 1.765 1.564 1.00 89.94 115 GLU A O 1
ATOM 966 N N . TYR A 1 116 ? 20.051 0.996 1.430 1.00 90.31 116 TYR A N 1
ATOM 967 C CA . TYR A 1 116 ? 20.223 -0.029 2.453 1.00 90.31 116 TYR A CA 1
ATOM 968 C C . TYR A 1 116 ? 21.086 -1.183 1.932 1.00 90.31 116 TYR A C 1
ATOM 970 O O . TYR A 1 116 ? 20.914 -1.639 0.797 1.00 90.31 116 TYR A O 1
ATOM 978 N N . PRO A 1 117 ? 21.998 -1.714 2.764 1.00 90.25 117 PRO A N 1
ATOM 979 C CA . PRO A 1 117 ? 22.588 -3.021 2.525 1.00 90.25 117 PRO A CA 1
ATOM 980 C C . PRO A 1 117 ? 21.504 -4.100 2.376 1.00 90.25 117 PRO A C 1
ATOM 982 O O . PRO A 1 117 ? 20.465 -4.045 3.031 1.00 90.25 117 PRO A O 1
ATOM 985 N N . GLU A 1 118 ? 21.775 -5.126 1.566 1.00 87.88 118 GLU A N 1
ATOM 986 C CA . GLU A 1 118 ? 20.816 -6.207 1.281 1.00 87.88 118 GLU A CA 1
ATOM 987 C C . GLU A 1 118 ? 20.282 -6.892 2.555 1.00 87.88 118 GLU A C 1
ATOM 989 O O . GLU A 1 118 ? 19.092 -7.185 2.661 1.00 87.88 118 GLU A O 1
ATOM 994 N N . GLU A 1 119 ? 21.148 -7.118 3.543 1.00 89.44 119 GLU A N 1
ATOM 995 C CA . GLU A 1 119 ? 20.768 -7.745 4.815 1.00 89.44 119 GLU A CA 1
ATOM 996 C C . GLU A 1 119 ? 19.830 -6.859 5.648 1.00 89.44 119 GLU A C 1
ATOM 998 O O . GLU A 1 119 ? 18.870 -7.361 6.234 1.00 89.44 119 GLU A O 1
ATOM 1003 N N . ASP A 1 120 ? 20.056 -5.543 5.644 1.00 91.31 120 ASP A N 1
ATOM 1004 C CA . ASP A 1 120 ? 19.204 -4.586 6.354 1.00 91.31 120 ASP A CA 1
ATOM 1005 C C . ASP A 1 120 ? 17.830 -4.499 5.675 1.00 91.31 120 ASP A C 1
ATOM 1007 O O . ASP A 1 120 ? 16.803 -4.524 6.348 1.00 91.31 120 ASP A O 1
ATOM 1011 N N . PHE A 1 121 ? 17.790 -4.509 4.337 1.00 91.94 121 PHE A N 1
ATOM 1012 C CA . PHE A 1 121 ? 16.540 -4.555 3.577 1.00 91.94 121 PHE A CA 1
ATOM 1013 C C . PHE A 1 121 ? 15.702 -5.804 3.897 1.00 91.94 121 PHE A C 1
ATOM 1015 O O . PHE A 1 121 ? 14.498 -5.701 4.144 1.00 91.94 121 PHE A O 1
ATOM 1022 N N . LYS A 1 122 ? 16.330 -6.988 3.948 1.00 90.56 122 LYS A N 1
ATOM 1023 C CA . LYS A 1 122 ? 15.647 -8.239 4.325 1.00 90.56 122 LYS A CA 1
ATOM 1024 C C . LYS A 1 122 ? 15.123 -8.194 5.759 1.00 90.56 122 LYS A C 1
ATOM 1026 O O . LYS A 1 122 ? 14.005 -8.644 6.012 1.00 90.56 122 LYS A O 1
ATOM 1031 N N . PHE A 1 123 ? 15.913 -7.650 6.686 1.00 91.00 123 PHE A N 1
ATOM 1032 C CA . PHE A 1 123 ? 15.493 -7.476 8.074 1.00 91.00 123 PHE A CA 1
ATOM 1033 C C . PHE A 1 123 ? 14.275 -6.549 8.180 1.00 91.00 123 PHE A C 1
ATOM 1035 O O . PHE A 1 123 ? 13.299 -6.900 8.841 1.00 91.00 123 PHE A O 1
ATOM 1042 N N . CYS A 1 124 ? 14.298 -5.415 7.478 1.00 93.25 124 CYS A N 1
ATOM 1043 C CA . CYS A 1 124 ? 13.175 -4.487 7.404 1.00 93.25 124 CYS A CA 1
ATOM 1044 C C . CYS A 1 124 ? 11.907 -5.159 6.863 1.00 93.25 124 CYS A C 1
ATOM 1046 O O . CYS A 1 124 ? 10.858 -5.045 7.488 1.00 93.25 124 CYS A O 1
ATOM 1048 N N . ILE A 1 125 ? 11.994 -5.922 5.763 1.00 93.81 125 ILE A N 1
ATOM 1049 C CA . ILE A 1 125 ? 10.843 -6.675 5.234 1.00 93.81 125 ILE A CA 1
ATOM 1050 C C . ILE A 1 125 ? 10.252 -7.601 6.299 1.00 93.81 125 ILE A C 1
ATOM 1052 O O . ILE A 1 125 ? 9.035 -7.618 6.478 1.00 93.81 125 ILE A O 1
ATOM 1056 N N . HIS A 1 126 ? 11.094 -8.361 7.005 1.00 92.50 126 HIS A N 1
ATOM 1057 C CA . HIS A 1 126 ? 10.622 -9.262 8.053 1.00 92.50 126 HIS A CA 1
ATOM 1058 C C . HIS A 1 126 ? 9.878 -8.497 9.155 1.00 92.50 126 HIS A C 1
ATOM 1060 O O . HIS A 1 126 ? 8.760 -8.869 9.507 1.00 92.50 126 HIS A O 1
ATOM 1066 N N . ASP A 1 127 ? 10.474 -7.421 9.677 1.00 92.56 127 ASP A N 1
ATOM 1067 C CA . ASP A 1 127 ? 9.868 -6.610 10.738 1.00 92.56 127 ASP A CA 1
ATOM 1068 C C . ASP A 1 127 ? 8.554 -5.958 10.275 1.00 92.56 127 ASP A C 1
ATOM 1070 O O . ASP A 1 127 ? 7.555 -5.980 10.991 1.00 92.56 127 ASP A O 1
ATOM 1074 N N . TRP A 1 128 ? 8.496 -5.447 9.046 1.00 96.25 128 TRP A N 1
ATOM 1075 C CA . TRP A 1 128 ? 7.281 -4.875 8.466 1.00 96.25 128 TRP A CA 1
ATOM 1076 C C . TRP A 1 128 ? 6.153 -5.896 8.337 1.00 96.25 128 TRP A C 1
ATOM 1078 O O . TRP A 1 128 ? 5.039 -5.622 8.788 1.00 96.25 128 TRP A O 1
ATOM 1088 N N . VAL A 1 129 ? 6.432 -7.078 7.780 1.00 93.56 129 VAL A N 1
ATOM 1089 C CA . VAL A 1 129 ? 5.431 -8.146 7.630 1.00 93.56 129 VAL A CA 1
ATOM 1090 C C . VAL A 1 129 ? 4.935 -8.622 8.996 1.00 93.56 129 VAL A C 1
ATOM 1092 O O . VAL A 1 129 ? 3.725 -8.716 9.201 1.00 93.56 129 VAL A O 1
ATOM 1095 N N . GLU A 1 130 ? 5.841 -8.864 9.950 1.00 91.69 130 GLU A N 1
ATOM 1096 C CA . GLU A 1 130 ? 5.490 -9.292 11.312 1.00 91.69 130 GLU A CA 1
ATOM 1097 C C . GLU A 1 130 ? 4.579 -8.272 12.014 1.00 91.69 130 GLU A C 1
ATOM 1099 O O . GLU A 1 130 ? 3.680 -8.640 12.774 1.00 91.69 130 GLU A O 1
ATOM 1104 N N . ASN A 1 131 ? 4.769 -6.984 11.720 1.00 93.44 131 ASN A N 1
ATOM 1105 C CA . ASN A 1 131 ? 4.015 -5.897 12.332 1.00 93.44 131 ASN A CA 1
ATOM 1106 C C . ASN A 1 131 ? 2.818 -5.392 11.503 1.00 93.44 131 ASN A C 1
ATOM 1108 O O . ASN A 1 131 ? 2.157 -4.432 11.907 1.00 93.44 131 ASN A O 1
ATOM 1112 N N . GLY A 1 132 ? 2.491 -6.044 10.383 1.00 92.88 132 GLY A N 1
ATOM 1113 C CA . GLY A 1 132 ? 1.305 -5.744 9.573 1.00 92.88 132 GLY A CA 1
ATOM 1114 C C . GLY A 1 132 ? 1.434 -4.543 8.630 1.00 92.88 132 GLY A C 1
ATOM 1115 O O . GLY A 1 132 ? 0.418 -4.053 8.132 1.00 92.88 132 GLY A O 1
ATOM 1116 N N . VAL A 1 133 ? 2.653 -4.064 8.369 1.00 97.06 133 VAL A N 1
ATOM 1117 C CA . VAL A 1 133 ? 2.919 -3.073 7.317 1.00 97.06 133 VAL A CA 1
ATOM 1118 C C . VAL A 1 133 ? 2.725 -3.730 5.957 1.00 97.06 133 VAL A C 1
ATOM 1120 O O . VAL A 1 133 ? 3.257 -4.801 5.679 1.00 97.06 133 VAL A O 1
ATOM 1123 N N . ASN A 1 134 ? 1.976 -3.062 5.087 1.00 96.75 134 ASN A N 1
ATOM 1124 C CA . ASN A 1 134 ? 1.684 -3.548 3.737 1.00 96.75 134 ASN A CA 1
ATOM 1125 C C . ASN A 1 134 ? 1.826 -2.459 2.660 1.00 96.75 134 ASN A C 1
ATOM 1127 O O . ASN A 1 134 ? 1.497 -2.689 1.496 1.00 96.75 134 ASN A O 1
ATOM 1131 N N . LEU A 1 135 ? 2.335 -1.286 3.038 1.00 98.06 135 LEU A N 1
ATOM 1132 C CA . LEU A 1 135 ? 2.674 -0.176 2.156 1.00 98.06 135 LEU A CA 1
ATOM 1133 C C . LEU A 1 135 ? 3.959 0.481 2.674 1.00 98.06 135 LEU A C 1
ATOM 1135 O O . LEU A 1 135 ? 4.044 0.851 3.839 1.00 98.06 135 LEU A O 1
ATOM 1139 N N . VAL A 1 136 ? 4.959 0.639 1.815 1.00 98.12 136 VAL A N 1
ATOM 1140 C CA . VAL A 1 136 ? 6.219 1.310 2.153 1.00 98.12 136 VAL A CA 1
ATOM 1141 C C . VAL A 1 136 ? 6.463 2.414 1.140 1.00 98.12 136 VAL A C 1
ATOM 1143 O O . VAL A 1 136 ? 6.482 2.151 -0.065 1.00 98.12 136 VAL A O 1
ATOM 1146 N N . SER A 1 137 ? 6.669 3.640 1.618 1.00 97.31 137 SER A N 1
ATOM 1147 C CA . SER A 1 137 ? 7.083 4.754 0.761 1.00 97.31 137 SER A CA 1
ATOM 1148 C C . SER A 1 137 ? 8.573 5.008 0.858 1.00 97.31 137 SER A C 1
ATOM 1150 O O . SER A 1 137 ? 9.110 5.131 1.956 1.00 97.31 137 SER A O 1
ATOM 1152 N N . PHE A 1 138 ? 9.218 5.198 -0.286 1.00 96.06 138 PHE A N 1
ATOM 1153 C CA . PHE A 1 138 ? 10.637 5.534 -0.358 1.00 96.06 138 PHE A CA 1
ATOM 1154 C C . PHE A 1 138 ? 10.935 6.442 -1.551 1.00 96.06 138 PHE A C 1
ATOM 1156 O O . PHE A 1 138 ? 1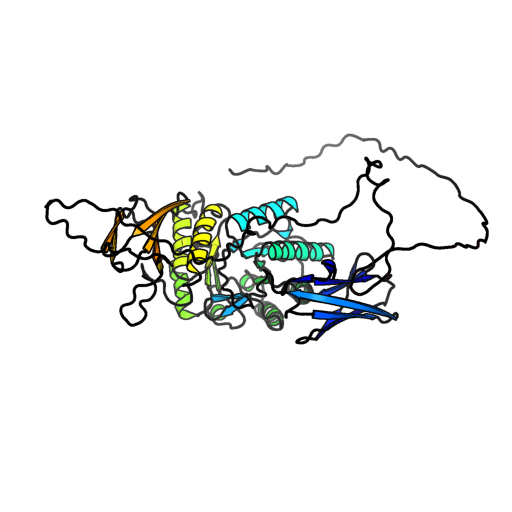0.121 6.590 -2.470 1.00 96.06 138 PHE A O 1
ATOM 1163 N N . LEU A 1 139 ? 12.096 7.101 -1.537 1.00 94.69 139 LEU A N 1
ATOM 1164 C CA . LEU A 1 139 ? 12.506 7.960 -2.641 1.00 94.69 139 LEU A CA 1
ATOM 1165 C C . LEU A 1 139 ? 12.837 7.115 -3.863 1.00 94.69 139 LEU A C 1
ATOM 1167 O O . LEU A 1 139 ? 13.689 6.233 -3.825 1.00 94.69 139 LEU A O 1
ATOM 1171 N N . ALA A 1 140 ? 12.192 7.440 -4.979 1.00 93.12 140 ALA A N 1
ATOM 1172 C CA . ALA A 1 140 ? 12.448 6.740 -6.224 1.00 93.12 140 ALA A CA 1
ATOM 1173 C C . ALA A 1 140 ? 13.851 7.046 -6.764 1.00 93.12 140 ALA A C 1
ATOM 1175 O O . ALA A 1 140 ? 14.443 6.207 -7.429 1.00 93.12 140 ALA A O 1
ATOM 1176 N N . LEU A 1 141 ? 14.386 8.241 -6.496 1.00 89.75 141 LEU A N 1
ATOM 1177 C CA . LEU A 1 141 ? 15.702 8.673 -6.964 1.00 89.75 141 LEU A CA 1
ATOM 1178 C C . LEU A 1 141 ? 16.664 8.891 -5.786 1.00 89.75 141 LEU A C 1
ATOM 1180 O O . LEU A 1 141 ? 16.253 9.474 -4.779 1.00 89.75 141 LEU A O 1
ATOM 1184 N N . PRO A 1 142 ? 17.948 8.515 -5.934 1.00 81.31 142 PRO A N 1
ATOM 1185 C CA . PRO A 1 142 ? 18.972 8.794 -4.934 1.00 81.31 142 PRO A CA 1
ATOM 1186 C C . PRO A 1 142 ? 19.241 10.298 -4.826 1.00 81.31 142 PRO A C 1
ATOM 1188 O O . PRO A 1 142 ? 18.989 11.069 -5.753 1.00 81.31 142 PRO A O 1
ATOM 1191 N N . SER A 1 143 ? 19.780 10.719 -3.687 1.00 69.88 143 SER A N 1
ATOM 1192 C CA . SER A 1 143 ? 19.974 12.133 -3.347 1.00 69.88 143 SER A CA 1
ATOM 1193 C C . SER A 1 143 ? 21.093 12.836 -4.132 1.00 69.88 143 SER A C 1
ATOM 1195 O O . SER A 1 143 ? 20.930 14.005 -4.484 1.00 69.88 143 SER A O 1
ATOM 1197 N N . GLU A 1 144 ? 22.192 12.142 -4.452 1.00 68.44 144 GLU A N 1
ATOM 1198 C CA . GLU A 1 144 ? 23.436 12.779 -4.931 1.00 68.44 144 GLU A CA 1
ATOM 1199 C C . GLU A 1 144 ? 23.938 12.314 -6.316 1.00 68.44 144 GLU A C 1
ATOM 1201 O O . GLU A 1 144 ? 25.031 12.696 -6.731 1.00 68.44 144 GLU A O 1
ATOM 1206 N N . GLN A 1 145 ? 23.178 11.510 -7.070 1.00 68.88 145 GLN A N 1
ATOM 1207 C CA . GLN A 1 145 ? 23.663 10.969 -8.353 1.00 68.88 145 GLN A CA 1
ATOM 1208 C C . GLN A 1 145 ? 23.315 11.850 -9.568 1.00 68.88 145 GLN A C 1
ATOM 1210 O O . GLN A 1 145 ? 22.186 12.322 -9.722 1.00 68.88 145 GLN A O 1
ATOM 1215 N N . GLU A 1 146 ? 24.296 12.036 -10.461 1.00 65.31 146 GLU A N 1
ATOM 1216 C CA . GLU A 1 146 ? 24.151 12.766 -11.733 1.00 65.31 146 GLU A CA 1
ATOM 1217 C C . GLU A 1 146 ? 23.629 11.883 -12.878 1.00 65.31 146 GLU A C 1
ATOM 1219 O O . GLU A 1 146 ? 22.875 12.358 -13.729 1.00 65.31 146 GLU A O 1
ATOM 1224 N N . GLU A 1 147 ? 23.984 10.594 -12.885 1.00 72.12 147 GLU A N 1
ATOM 1225 C CA . GLU A 1 147 ? 23.558 9.615 -13.889 1.00 72.12 147 GLU A CA 1
ATOM 1226 C C . GLU A 1 147 ? 23.162 8.292 -13.227 1.00 72.12 147 GLU A C 1
ATOM 1228 O O . GLU A 1 147 ? 23.780 7.860 -12.256 1.00 72.12 147 GLU A O 1
ATOM 1233 N N . LEU A 1 148 ? 22.141 7.636 -13.784 1.00 84.06 148 LEU A N 1
ATOM 1234 C CA . LEU A 1 148 ? 21.660 6.330 -13.334 1.00 84.06 148 LEU A CA 1
ATOM 1235 C C . LEU A 1 148 ? 22.010 5.278 -14.387 1.00 84.06 148 LEU A C 1
ATOM 1237 O O . LEU A 1 148 ? 21.420 5.263 -15.473 1.00 84.06 148 LEU A O 1
ATOM 1241 N N . GLY A 1 149 ? 22.974 4.418 -14.061 1.00 84.88 149 GLY A N 1
ATOM 1242 C CA . GLY A 1 149 ? 23.341 3.258 -14.874 1.00 84.88 149 GLY A CA 1
ATOM 1243 C C . GLY A 1 149 ? 22.359 2.092 -14.722 1.00 84.88 149 GLY A C 1
ATOM 1244 O O . GLY A 1 149 ? 21.377 2.183 -13.986 1.00 84.88 149 GLY A O 1
ATOM 1245 N N . ASP A 1 150 ? 22.640 0.983 -15.405 1.00 86.38 150 ASP A N 1
ATOM 1246 C CA . ASP A 1 150 ? 21.787 -0.215 -15.377 1.00 86.38 150 ASP A CA 1
ATOM 1247 C C . ASP A 1 150 ? 21.700 -0.834 -13.972 1.00 86.38 150 ASP A C 1
ATOM 1249 O O . ASP A 1 150 ? 20.606 -1.177 -13.539 1.00 86.38 150 ASP A O 1
ATOM 1253 N N . ALA A 1 151 ? 22.793 -0.805 -13.199 1.00 88.50 151 ALA A N 1
ATOM 1254 C CA . ALA A 1 151 ? 22.833 -1.293 -11.815 1.00 88.50 151 ALA A CA 1
ATOM 1255 C C . ALA A 1 151 ? 21.795 -0.627 -10.889 1.00 88.50 151 ALA A C 1
ATOM 1257 O O . ALA A 1 151 ? 21.267 -1.265 -9.986 1.00 88.50 151 ALA A O 1
ATOM 1258 N N . TYR A 1 152 ? 21.470 0.653 -11.110 1.00 91.12 152 TYR A N 1
ATOM 1259 C CA . TYR A 1 152 ? 20.409 1.313 -10.343 1.00 91.12 152 TYR A CA 1
ATOM 1260 C C . TYR A 1 152 ? 19.025 0.747 -10.695 1.00 91.12 152 TYR A C 1
ATOM 1262 O O . TYR A 1 152 ? 18.192 0.575 -9.810 1.00 91.12 152 TYR A O 1
ATOM 1270 N N . TRP A 1 153 ? 18.768 0.480 -11.980 1.00 90.75 153 TRP A N 1
ATOM 1271 C CA . TRP A 1 153 ? 17.485 -0.073 -12.421 1.00 90.75 153 TRP A CA 1
ATOM 1272 C C . TRP A 1 153 ? 17.317 -1.508 -11.939 1.00 90.75 153 TRP A C 1
ATOM 1274 O O . TRP A 1 153 ? 16.247 -1.837 -11.443 1.00 90.75 153 TRP A O 1
ATOM 1284 N N . GLU A 1 154 ? 18.378 -2.311 -12.019 1.00 89.88 154 GLU A N 1
ATOM 1285 C CA . GLU A 1 154 ? 18.426 -3.663 -11.456 1.00 89.88 154 GLU A CA 1
ATOM 1286 C C . GLU A 1 154 ? 18.109 -3.633 -9.958 1.00 89.88 154 GLU A C 1
ATOM 1288 O O . GLU A 1 154 ? 17.175 -4.299 -9.522 1.00 89.88 154 GLU A O 1
ATOM 1293 N N . HIS A 1 155 ? 18.782 -2.770 -9.191 1.00 92.38 155 HIS A N 1
ATOM 1294 C CA . HIS A 1 155 ? 18.540 -2.655 -7.755 1.00 92.38 155 HIS A CA 1
ATOM 1295 C C . HIS A 1 155 ? 17.120 -2.166 -7.413 1.00 92.38 155 HIS A C 1
ATOM 1297 O O . HIS A 1 155 ? 16.466 -2.704 -6.521 1.00 92.38 155 HIS A O 1
ATOM 1303 N N . LEU A 1 156 ? 16.593 -1.173 -8.138 1.00 94.19 156 LEU A N 1
ATOM 1304 C CA . LEU A 1 156 ? 15.215 -0.708 -7.949 1.00 94.19 156 LEU A CA 1
ATOM 1305 C C . LEU A 1 156 ? 14.199 -1.825 -8.243 1.00 94.19 156 LEU A C 1
ATOM 1307 O O . LEU A 1 156 ? 13.222 -1.982 -7.511 1.00 94.19 156 LEU A O 1
ATOM 1311 N N . GLU A 1 157 ? 14.419 -2.595 -9.310 1.00 92.94 157 GLU A N 1
ATOM 1312 C CA . GLU A 1 157 ? 13.589 -3.746 -9.672 1.00 92.94 157 GLU A CA 1
ATOM 1313 C C . GLU A 1 157 ? 13.673 -4.864 -8.621 1.00 92.94 157 GLU A C 1
ATOM 1315 O O . GLU A 1 157 ? 12.643 -5.451 -8.287 1.00 92.94 157 GLU A O 1
ATOM 1320 N N . GLU A 1 158 ? 14.857 -5.123 -8.058 1.00 93.00 158 GLU A N 1
ATOM 1321 C CA . GLU A 1 158 ? 15.064 -6.067 -6.953 1.00 93.00 158 GLU A CA 1
ATOM 1322 C C . GLU A 1 158 ? 14.289 -5.653 -5.700 1.00 93.00 158 GLU A C 1
ATOM 1324 O O . GLU A 1 158 ? 13.550 -6.470 -5.150 1.00 93.00 158 GLU A O 1
ATOM 1329 N N . VAL A 1 159 ? 14.381 -4.384 -5.288 1.00 95.88 159 VAL A N 1
ATOM 1330 C CA . VAL A 1 159 ? 13.649 -3.857 -4.125 1.00 95.88 159 VAL A CA 1
ATOM 1331 C C . VAL A 1 159 ? 12.139 -3.952 -4.342 1.00 95.88 159 VAL A C 1
ATOM 1333 O O . VAL A 1 159 ? 11.423 -4.489 -3.498 1.00 95.88 159 VAL A O 1
ATOM 1336 N N . ILE A 1 160 ? 11.632 -3.500 -5.495 1.00 96.06 160 ILE A N 1
ATOM 1337 C CA . ILE A 1 160 ? 10.195 -3.566 -5.814 1.00 96.06 160 ILE A CA 1
ATOM 1338 C C . ILE A 1 160 ? 9.708 -5.017 -5.855 1.00 96.06 160 ILE A C 1
ATOM 1340 O O . ILE A 1 160 ? 8.632 -5.317 -5.331 1.00 96.06 160 ILE A O 1
ATOM 1344 N N . SER A 1 161 ? 10.490 -5.914 -6.462 1.00 93.50 161 SER A N 1
ATOM 1345 C CA . SER A 1 161 ? 10.170 -7.338 -6.524 1.00 93.50 161 SER A CA 1
ATOM 1346 C C . SER A 1 161 ? 10.169 -7.967 -5.134 1.00 93.50 161 SER A C 1
ATOM 1348 O O . SER A 1 161 ? 9.238 -8.700 -4.821 1.00 93.50 161 SER A O 1
ATOM 1350 N N . GLY A 1 162 ? 11.158 -7.662 -4.291 1.00 94.88 162 GLY A N 1
ATOM 1351 C CA . GLY A 1 162 ? 11.233 -8.147 -2.912 1.00 94.88 162 GLY A CA 1
ATOM 1352 C C . GLY A 1 162 ? 10.021 -7.718 -2.088 1.00 94.88 162 GLY A C 1
ATOM 1353 O O . GLY A 1 162 ? 9.384 -8.554 -1.452 1.00 94.88 162 GLY A O 1
ATOM 1354 N N . LEU A 1 163 ? 9.627 -6.444 -2.190 1.00 97.19 163 LEU A N 1
ATOM 1355 C CA . LEU A 1 163 ? 8.399 -5.944 -1.566 1.00 97.19 163 LEU A CA 1
ATOM 1356 C C . LEU A 1 163 ? 7.153 -6.659 -2.108 1.00 97.19 163 LEU A C 1
ATOM 1358 O O . LEU A 1 163 ? 6.270 -7.013 -1.334 1.00 97.19 163 LEU A O 1
ATOM 1362 N N . GLN A 1 164 ? 7.078 -6.917 -3.418 1.00 94.50 164 GLN A N 1
ATOM 1363 C CA . GLN A 1 164 ? 5.925 -7.594 -4.016 1.00 94.50 164 GLN A CA 1
ATOM 1364 C C . GLN A 1 164 ? 5.779 -9.030 -3.511 1.00 94.50 164 GLN A C 1
ATOM 1366 O O . GLN A 1 164 ? 4.669 -9.436 -3.176 1.00 94.50 164 GLN A O 1
ATOM 1371 N N . GLU A 1 165 ? 6.879 -9.784 -3.456 1.00 93.06 165 GLU A N 1
ATOM 1372 C CA . GLU A 1 165 ? 6.907 -11.154 -2.925 1.00 93.06 165 GLU A CA 1
ATOM 1373 C C . GLU A 1 165 ? 6.546 -11.185 -1.430 1.00 93.06 165 GLU A C 1
ATOM 1375 O O . GLU A 1 165 ? 5.906 -12.125 -0.974 1.00 93.06 165 GLU A O 1
ATOM 1380 N N . ALA A 1 166 ? 6.863 -10.120 -0.688 1.00 94.62 166 ALA A N 1
ATOM 1381 C CA . ALA A 1 166 ? 6.423 -9.916 0.692 1.00 94.62 166 ALA A CA 1
ATOM 1382 C C . ALA A 1 166 ? 4.978 -9.384 0.821 1.00 94.62 166 ALA A C 1
ATOM 1384 O O . ALA A 1 166 ? 4.534 -9.074 1.924 1.00 94.62 166 ALA A O 1
ATOM 1385 N N . HIS A 1 167 ? 4.234 -9.255 -0.284 1.00 93.88 167 HIS A N 1
ATOM 1386 C CA . HIS A 1 167 ? 2.883 -8.679 -0.341 1.00 93.88 167 HIS A CA 1
ATOM 1387 C C . HIS A 1 167 ? 2.780 -7.208 0.115 1.00 93.88 167 HIS A C 1
ATOM 1389 O O . HIS A 1 167 ? 1.698 -6.725 0.454 1.00 93.88 167 HIS A O 1
ATOM 1395 N N . ILE A 1 168 ? 3.883 -6.461 0.039 1.00 97.25 168 ILE A N 1
ATOM 1396 C CA . ILE A 1 168 ? 3.978 -5.039 0.378 1.00 97.25 168 ILE A CA 1
ATOM 1397 C C . ILE A 1 168 ? 3.879 -4.178 -0.893 1.00 97.25 168 ILE A C 1
ATOM 1399 O O . ILE A 1 168 ? 4.520 -4.431 -1.920 1.00 97.25 168 ILE A O 1
ATOM 1403 N N . GLN A 1 169 ? 3.059 -3.127 -0.830 1.00 97.94 169 GLN A N 1
ATOM 1404 C CA . GLN A 1 169 ? 2.986 -2.085 -1.853 1.00 97.94 169 GLN A CA 1
ATOM 1405 C C . GLN A 1 169 ? 4.199 -1.146 -1.764 1.00 97.94 169 GLN A C 1
ATOM 1407 O O . GLN A 1 169 ? 4.576 -0.711 -0.680 1.00 97.94 169 GLN A O 1
ATOM 1412 N N . ALA A 1 170 ? 4.790 -0.817 -2.908 1.00 97.69 170 ALA A N 1
ATOM 1413 C CA . ALA A 1 170 ? 5.929 0.078 -3.053 1.00 97.69 170 ALA A CA 1
ATOM 1414 C C . ALA A 1 170 ? 5.462 1.449 -3.560 1.00 97.69 170 ALA A C 1
ATOM 1416 O O . ALA A 1 170 ? 5.138 1.608 -4.740 1.00 97.69 170 ALA A O 1
ATOM 1417 N N . GLU A 1 171 ? 5.444 2.451 -2.686 1.00 97.94 171 GLU A N 1
ATOM 1418 C CA . GLU A 1 171 ? 5.153 3.829 -3.067 1.00 97.94 171 GLU A CA 1
ATOM 1419 C C . GLU A 1 171 ? 6.424 4.609 -3.393 1.00 97.94 171 GLU A C 1
ATOM 1421 O O . GLU A 1 171 ? 7.255 4.914 -2.540 1.00 97.94 171 GLU A O 1
ATOM 1426 N N . LEU A 1 172 ? 6.544 4.971 -4.668 1.00 96.25 172 LEU A N 1
ATOM 1427 C CA . LEU A 1 172 ? 7.686 5.685 -5.211 1.00 96.25 172 LEU A CA 1
ATOM 1428 C C . LEU A 1 172 ? 7.454 7.194 -5.101 1.00 96.25 172 LEU A C 1
ATOM 1430 O O . LEU A 1 172 ? 6.705 7.780 -5.892 1.00 96.25 172 LEU A O 1
ATOM 1434 N N . ILE A 1 173 ? 8.127 7.826 -4.137 1.00 95.12 173 ILE A N 1
ATOM 1435 C CA . ILE A 1 173 ? 8.113 9.278 -3.945 1.00 95.12 173 ILE A CA 1
ATOM 1436 C C . ILE A 1 173 ? 9.091 9.920 -4.929 1.00 95.12 173 ILE A C 1
ATOM 1438 O O . ILE A 1 173 ? 10.299 9.681 -4.886 1.00 95.12 173 ILE A O 1
ATOM 1442 N N . LEU A 1 174 ? 8.579 10.784 -5.807 1.00 93.69 174 LEU A N 1
ATOM 1443 C CA . LEU A 1 174 ? 9.416 11.496 -6.775 1.00 93.69 174 LEU A CA 1
ATOM 1444 C C . LEU A 1 174 ? 10.063 12.750 -6.184 1.00 93.69 174 LEU A C 1
ATOM 1446 O O . LEU A 1 174 ? 11.201 13.061 -6.533 1.00 93.69 174 LEU A O 1
ATOM 1450 N N . PHE A 1 175 ? 9.371 13.491 -5.319 1.00 92.44 175 PHE A N 1
ATOM 1451 C CA . PHE A 1 175 ? 9.870 14.751 -4.761 1.00 92.44 175 PHE A CA 1
ATOM 1452 C C . PHE A 1 175 ? 9.747 14.772 -3.245 1.00 92.44 175 PHE A C 1
ATOM 1454 O O . PHE A 1 175 ? 8.683 14.494 -2.704 1.00 92.44 175 PHE A O 1
ATOM 1461 N N . LYS A 1 176 ? 10.820 15.180 -2.574 1.00 90.62 176 LYS A N 1
ATOM 1462 C CA . LYS A 1 176 ? 10.846 15.424 -1.135 1.00 90.62 176 LYS A CA 1
ATOM 1463 C C . LYS A 1 176 ? 11.645 16.690 -0.878 1.00 90.62 176 LYS A C 1
ATOM 1465 O O . LYS A 1 176 ? 12.708 16.876 -1.478 1.00 90.62 176 LYS A O 1
ATOM 1470 N N . GLU A 1 177 ? 11.150 17.561 -0.009 1.00 85.06 177 GLU A N 1
ATOM 1471 C CA . GLU A 1 177 ? 11.891 18.745 0.413 1.00 85.06 177 GLU A CA 1
ATOM 1472 C C . GLU A 1 177 ? 13.280 18.345 0.950 1.00 85.06 177 GLU A C 1
ATOM 1474 O O . GLU A 1 177 ? 13.431 17.373 1.688 1.00 85.06 177 GLU A O 1
ATOM 1479 N N . GLY A 1 178 ? 14.325 19.058 0.523 1.00 78.94 178 GLY A N 1
ATOM 1480 C CA . GLY A 1 178 ? 15.718 18.708 0.828 1.00 78.94 178 GLY A CA 1
ATOM 1481 C C . GLY A 1 178 ? 16.344 17.656 -0.100 1.00 78.94 178 GLY A C 1
ATOM 1482 O O . GLY A 1 178 ? 17.566 17.568 -0.149 1.00 78.94 178 GLY A O 1
ATOM 1483 N N . ASN A 1 179 ? 15.556 16.935 -0.907 1.00 78.25 179 ASN A N 1
ATOM 1484 C CA . ASN A 1 179 ? 16.044 15.990 -1.915 1.00 78.25 179 ASN A CA 1
ATOM 1485 C C . ASN A 1 179 ? 15.923 16.579 -3.334 1.00 78.25 179 ASN A C 1
ATOM 1487 O O . ASN A 1 179 ? 14.847 16.650 -3.934 1.00 78.25 179 ASN A O 1
ATOM 1491 N N . SER A 1 180 ? 17.046 17.022 -3.899 1.00 69.06 180 SER A N 1
ATOM 1492 C CA . SER A 1 180 ? 17.098 17.636 -5.235 1.00 69.06 180 SER A CA 1
ATOM 1493 C C . SER A 1 180 ? 18.124 16.941 -6.137 1.00 69.06 180 SER A C 1
ATOM 1495 O O . SER A 1 180 ? 19.169 17.528 -6.412 1.00 69.06 180 SER A O 1
ATOM 1497 N N . PRO A 1 181 ? 17.836 15.716 -6.622 1.00 72.19 181 PRO A N 1
ATOM 1498 C CA . PRO A 1 181 ? 18.671 15.036 -7.596 1.00 72.19 181 PRO A CA 1
ATOM 1499 C C . PRO A 1 181 ? 18.826 15.882 -8.855 1.00 72.19 181 PRO A C 1
ATOM 1501 O O . PRO A 1 181 ? 17.910 16.598 -9.273 1.00 72.19 181 PRO A O 1
ATOM 1504 N N . ILE A 1 182 ? 19.991 15.743 -9.480 1.00 74.12 182 ILE A N 1
ATOM 1505 C CA . ILE A 1 182 ? 20.371 16.450 -10.710 1.00 74.12 182 ILE A CA 1
ATOM 1506 C C . ILE A 1 182 ? 19.608 15.884 -11.929 1.00 74.12 182 ILE A C 1
ATOM 1508 O O . ILE A 1 182 ? 19.458 16.548 -12.955 1.00 74.12 182 ILE A O 1
ATOM 1512 N N . ILE A 1 183 ? 19.053 14.677 -11.796 1.00 81.31 183 ILE A N 1
ATOM 1513 C CA . ILE A 1 183 ? 18.347 13.931 -12.841 1.00 81.31 183 ILE A CA 1
ATOM 1514 C C . ILE A 1 183 ? 16.976 14.544 -13.177 1.00 81.31 183 ILE A C 1
ATOM 1516 O O . ILE A 1 183 ? 16.170 14.888 -12.307 1.00 81.31 183 ILE A O 1
ATOM 1520 N N . SER A 1 184 ? 16.667 14.599 -14.477 1.00 88.12 184 SER A N 1
ATOM 1521 C CA . SER A 1 184 ? 15.336 14.956 -14.985 1.00 88.12 184 SER A CA 1
ATOM 1522 C C . SER A 1 184 ? 14.298 13.914 -14.566 1.00 88.12 184 SER A C 1
ATOM 1524 O O . SER A 1 184 ? 14.241 12.808 -15.106 1.00 88.12 184 SER A O 1
ATOM 1526 N N . ARG A 1 185 ? 13.423 14.286 -13.630 1.00 90.25 185 ARG A N 1
ATOM 1527 C CA . ARG A 1 185 ? 12.360 13.404 -13.124 1.00 90.25 185 ARG A CA 1
ATOM 1528 C C . ARG A 1 185 ? 11.331 13.011 -14.175 1.00 90.25 185 ARG A C 1
ATOM 1530 O O . ARG A 1 185 ? 10.803 11.911 -14.112 1.00 90.25 185 ARG A O 1
ATOM 1537 N N . LEU A 1 186 ? 11.059 13.876 -15.153 1.00 91.50 186 LEU A N 1
ATOM 1538 C CA . LEU A 1 186 ? 10.140 13.541 -16.243 1.00 91.50 186 LEU A CA 1
ATOM 1539 C C . LEU A 1 186 ? 10.731 12.466 -17.161 1.00 91.50 186 LEU A C 1
ATOM 1541 O O . LEU A 1 186 ? 10.016 11.558 -17.580 1.00 91.50 186 LEU A O 1
ATOM 1545 N N . ASP A 1 187 ? 12.023 12.556 -17.474 1.00 91.12 187 ASP A N 1
ATOM 1546 C CA . ASP A 1 187 ? 12.683 11.557 -18.319 1.00 91.12 187 ASP A CA 1
ATOM 1547 C C . ASP A 1 187 ? 12.892 10.245 -17.560 1.00 91.12 187 ASP A C 1
ATOM 1549 O O . ASP A 1 187 ? 12.650 9.171 -18.116 1.00 91.12 187 ASP A O 1
ATOM 1553 N N . TRP A 1 188 ? 13.236 10.334 -16.271 1.00 92.56 188 TRP A N 1
ATOM 1554 C CA . TRP A 1 188 ? 13.257 9.187 -15.369 1.00 92.56 188 TRP A CA 1
ATOM 1555 C C . TRP A 1 188 ? 11.896 8.490 -15.327 1.00 92.56 188 TRP A C 1
ATOM 1557 O O . TRP A 1 188 ? 11.825 7.289 -15.562 1.00 92.56 188 TRP A O 1
ATOM 1567 N N . LEU A 1 189 ? 10.808 9.242 -15.128 1.00 92.88 189 LEU A N 1
ATOM 1568 C CA . LEU A 1 189 ? 9.455 8.698 -15.032 1.00 92.88 189 LEU A CA 1
ATOM 1569 C C . LEU A 1 189 ? 9.039 7.980 -16.318 1.00 92.88 189 LEU A C 1
ATOM 1571 O O . LEU A 1 189 ? 8.485 6.889 -16.258 1.00 92.88 189 LEU A O 1
ATOM 1575 N N . LYS A 1 190 ? 9.347 8.543 -17.491 1.00 91.31 190 LYS A N 1
ATOM 1576 C CA . LYS A 1 190 ? 9.085 7.875 -18.777 1.00 91.31 190 LYS A CA 1
ATOM 1577 C C . LYS A 1 190 ? 9.811 6.540 -18.894 1.00 91.31 190 LYS A C 1
ATOM 1579 O O . LYS A 1 190 ? 9.247 5.580 -19.418 1.00 91.31 190 LYS A O 1
ATOM 1584 N N . LYS A 1 191 ? 11.060 6.474 -18.421 1.00 90.50 191 LYS A N 1
ATOM 1585 C CA . LYS A 1 191 ? 11.816 5.218 -18.372 1.00 90.50 191 LYS A CA 1
ATOM 1586 C C . LYS A 1 191 ? 11.184 4.261 -17.354 1.00 90.50 191 LYS A C 1
ATOM 1588 O O . LYS A 1 191 ? 10.898 3.124 -17.711 1.00 90.50 191 LYS A O 1
ATOM 1593 N N . ALA A 1 192 ? 10.857 4.735 -16.156 1.00 91.94 192 ALA A N 1
ATOM 1594 C CA . ALA A 1 192 ? 10.246 3.938 -15.096 1.00 91.94 192 ALA A CA 1
ATOM 1595 C C . ALA A 1 192 ? 8.893 3.338 -15.509 1.00 91.94 192 ALA A C 1
ATOM 1597 O O . ALA A 1 192 ? 8.686 2.144 -15.334 1.00 91.94 192 ALA A O 1
ATOM 1598 N N . LEU A 1 193 ? 8.002 4.111 -16.139 1.00 89.62 193 LEU A N 1
ATOM 1599 C CA . LEU A 1 193 ? 6.716 3.612 -16.647 1.00 89.62 193 LEU A CA 1
ATOM 1600 C C . LEU A 1 193 ? 6.905 2.483 -17.669 1.00 89.62 193 LEU A C 1
ATOM 1602 O O . LEU A 1 193 ? 6.152 1.516 -17.675 1.00 89.62 193 LEU A O 1
ATOM 1606 N N . LYS A 1 194 ? 7.952 2.550 -18.499 1.00 84.50 194 LYS A N 1
ATOM 1607 C CA . LYS A 1 194 ? 8.267 1.482 -19.453 1.00 84.50 194 LYS A CA 1
ATOM 1608 C C . LYS A 1 194 ? 8.809 0.227 -18.759 1.00 84.50 194 LYS A C 1
ATOM 1610 O O . LYS A 1 194 ? 8.347 -0.870 -19.061 1.00 84.50 194 LYS A O 1
ATOM 1615 N N . HIS A 1 195 ? 9.792 0.392 -17.876 1.00 84.62 195 HIS A N 1
ATOM 1616 C CA . HIS A 1 195 ? 10.519 -0.713 -17.241 1.00 84.62 195 HIS A CA 1
ATOM 1617 C C . HIS A 1 195 ? 9.688 -1.411 -16.165 1.00 84.62 195 HIS A C 1
ATOM 1619 O O . HIS A 1 195 ? 9.593 -2.632 -16.128 1.00 84.62 195 HIS A O 1
ATOM 1625 N N . LEU A 1 196 ? 9.012 -0.623 -15.337 1.00 89.44 196 LEU A N 1
ATOM 1626 C CA . LEU A 1 196 ? 8.378 -1.113 -14.129 1.00 89.44 196 LEU A CA 1
ATOM 1627 C C . LEU A 1 196 ? 6.914 -1.514 -14.334 1.00 89.44 196 LEU A C 1
ATOM 1629 O O . LEU A 1 196 ? 6.307 -1.987 -13.380 1.00 89.44 196 LEU A O 1
ATOM 1633 N N . SER A 1 197 ? 6.325 -1.335 -15.527 1.00 84.69 197 SER A N 1
ATOM 1634 C CA . SER A 1 197 ? 4.898 -1.615 -15.837 1.00 84.69 197 SER A CA 1
ATOM 1635 C C . SER A 1 197 ? 4.414 -3.013 -15.420 1.00 84.69 197 SER A C 1
ATOM 1637 O O . SER A 1 197 ? 3.245 -3.202 -15.087 1.00 84.69 197 SER A O 1
ATOM 1639 N N . ILE A 1 198 ? 5.321 -3.990 -15.391 1.00 87.69 198 ILE A N 1
ATOM 1640 C CA . ILE A 1 198 ? 5.030 -5.383 -15.033 1.00 87.69 198 ILE A CA 1
ATOM 1641 C C . ILE A 1 198 ? 4.739 -5.589 -13.543 1.00 87.69 198 ILE A C 1
ATOM 1643 O O . ILE A 1 198 ? 4.051 -6.546 -13.207 1.00 87.69 198 ILE A O 1
ATOM 1647 N N . TYR A 1 199 ? 5.241 -4.727 -12.659 1.00 91.69 199 TYR A N 1
ATOM 1648 C CA . TYR A 1 199 ? 5.030 -4.860 -11.219 1.00 91.69 199 TYR A CA 1
ATOM 1649 C C . TYR A 1 199 ? 3.652 -4.321 -10.840 1.00 91.69 199 TYR A C 1
ATOM 1651 O O . TYR A 1 199 ? 3.238 -3.239 -11.279 1.00 91.69 199 TYR A O 1
ATOM 1659 N N . THR A 1 200 ? 2.917 -5.092 -10.044 1.00 92.81 200 THR A N 1
ATOM 1660 C CA . THR A 1 200 ? 1.542 -4.773 -9.655 1.00 92.81 200 THR A CA 1
ATOM 1661 C C . THR A 1 200 ? 1.461 -4.014 -8.340 1.00 92.81 200 THR A C 1
ATOM 1663 O O . THR A 1 200 ? 0.421 -3.432 -8.051 1.00 92.81 200 THR A O 1
ATOM 1666 N N . ASN A 1 201 ? 2.548 -3.988 -7.568 1.00 95.69 201 ASN A N 1
ATOM 1667 C CA . ASN A 1 201 ? 2.617 -3.361 -6.253 1.00 95.69 201 ASN A CA 1
ATOM 1668 C C . ASN A 1 201 ? 3.104 -1.898 -6.267 1.00 95.69 201 ASN A C 1
ATOM 1670 O O . ASN A 1 201 ? 3.379 -1.360 -5.205 1.00 95.69 201 ASN A O 1
ATOM 1674 N N . ILE A 1 202 ? 3.234 -1.242 -7.427 1.00 95.06 202 ILE A N 1
ATOM 1675 C CA . ILE A 1 202 ? 3.779 0.128 -7.518 1.00 95.06 202 ILE A CA 1
ATOM 1676 C C . ILE A 1 202 ? 2.696 1.195 -7.363 1.00 95.06 202 ILE A C 1
ATOM 1678 O O . ILE A 1 202 ? 1.708 1.206 -8.103 1.00 95.06 202 ILE A O 1
ATOM 1682 N N . TRP A 1 203 ? 2.955 2.147 -6.470 1.00 96.25 203 TRP A N 1
ATOM 1683 C CA . TRP A 1 203 ? 2.182 3.365 -6.249 1.00 96.25 203 TRP A CA 1
ATOM 1684 C C . TRP A 1 203 ? 3.028 4.583 -6.634 1.00 96.25 203 TRP A C 1
ATOM 1686 O O . TRP A 1 203 ? 4.226 4.634 -6.352 1.00 96.25 203 TRP A O 1
ATOM 1696 N N . TRP A 1 204 ? 2.420 5.572 -7.289 1.00 95.62 204 TRP A N 1
ATOM 1697 C CA . TRP A 1 204 ? 3.111 6.807 -7.659 1.00 95.62 204 TRP A CA 1
ATOM 1698 C C . TRP A 1 204 ? 2.758 7.943 -6.702 1.00 95.62 204 TRP A C 1
ATOM 1700 O O . TRP A 1 204 ? 1.587 8.304 -6.577 1.00 95.62 204 TRP A O 1
ATOM 1710 N N . ASN A 1 205 ? 3.773 8.576 -6.112 1.00 95.31 205 ASN A N 1
ATOM 1711 C CA . ASN A 1 205 ? 3.585 9.745 -5.261 1.00 95.31 205 ASN A CA 1
ATOM 1712 C C . ASN A 1 205 ? 4.456 10.911 -5.745 1.00 95.31 205 ASN A C 1
ATOM 1714 O O . ASN A 1 205 ? 5.685 10.831 -5.815 1.00 95.31 205 ASN A O 1
ATOM 1718 N N . LEU A 1 206 ? 3.820 12.029 -6.103 1.00 94.81 206 LEU A N 1
ATOM 1719 C CA . LEU A 1 206 ? 4.542 13.233 -6.519 1.00 94.81 206 LEU A CA 1
ATOM 1720 C C . LEU A 1 206 ? 5.154 13.999 -5.338 1.00 94.81 206 LEU A C 1
ATOM 1722 O O . LEU A 1 206 ? 5.901 14.942 -5.583 1.00 94.81 206 LEU A O 1
ATOM 1726 N N . GLY A 1 207 ? 4.863 13.613 -4.093 1.00 93.25 207 GLY A N 1
ATOM 1727 C CA . GLY A 1 207 ? 5.411 14.207 -2.876 1.00 93.25 207 GLY A CA 1
ATOM 1728 C C . GLY A 1 207 ? 5.290 15.732 -2.856 1.00 93.25 207 GLY A C 1
ATOM 1729 O O . GLY A 1 207 ? 4.216 16.272 -3.125 1.00 93.25 207 GLY A O 1
ATOM 1730 N N . ASP A 1 208 ? 6.399 16.430 -2.607 1.00 91.50 208 ASP A N 1
ATOM 1731 C CA . ASP A 1 208 ? 6.441 17.893 -2.433 1.00 91.50 208 ASP A CA 1
ATOM 1732 C C . ASP A 1 208 ? 6.532 18.688 -3.756 1.00 91.50 208 ASP A C 1
ATOM 1734 O O . ASP A 1 208 ? 6.847 19.883 -3.772 1.00 91.50 208 ASP A O 1
ATOM 1738 N N . ALA A 1 209 ? 6.244 18.056 -4.903 1.00 91.19 209 ALA A N 1
ATOM 1739 C CA . ALA A 1 209 ? 6.465 18.638 -6.231 1.00 91.19 209 ALA A CA 1
ATOM 1740 C C . ALA A 1 209 ? 5.873 20.048 -6.405 1.00 91.19 209 ALA A C 1
ATOM 1742 O O . ALA A 1 209 ? 6.506 20.908 -7.019 1.00 91.19 209 ALA A O 1
ATOM 1743 N N . LYS A 1 210 ? 4.690 20.333 -5.842 1.00 89.12 210 LYS A N 1
ATOM 1744 C CA . LYS A 1 210 ? 4.028 21.646 -5.996 1.00 89.12 210 LYS A CA 1
ATOM 1745 C C . LYS A 1 210 ? 4.843 22.809 -5.428 1.00 89.12 210 LYS A C 1
ATOM 1747 O O . LYS A 1 210 ? 4.695 23.937 -5.890 1.00 89.12 210 LYS A O 1
ATOM 1752 N N . GLN A 1 211 ? 5.694 22.540 -4.440 1.00 89.44 211 GLN A N 1
ATOM 1753 C CA . GLN A 1 211 ? 6.561 23.544 -3.823 1.00 89.44 211 GLN A CA 1
ATOM 1754 C C . GLN A 1 211 ? 7.911 23.656 -4.549 1.00 89.44 211 GLN A C 1
ATOM 1756 O O . GLN A 1 211 ? 8.608 24.660 -4.409 1.00 89.44 211 GLN A O 1
ATOM 1761 N N . MET A 1 212 ? 8.272 22.642 -5.342 1.00 89.94 212 MET A N 1
ATOM 1762 C CA . MET A 1 212 ? 9.605 22.484 -5.924 1.00 89.94 212 MET A CA 1
ATOM 1763 C C . MET A 1 212 ? 9.676 22.808 -7.420 1.00 89.94 212 MET A C 1
ATOM 1765 O O . MET A 1 212 ? 10.734 23.213 -7.902 1.00 89.94 212 MET A O 1
ATOM 1769 N N . ILE A 1 213 ? 8.585 22.632 -8.174 1.00 91.19 213 ILE A N 1
ATOM 1770 C CA . ILE A 1 213 ? 8.581 22.786 -9.638 1.00 91.19 213 ILE A CA 1
ATOM 1771 C C . ILE A 1 213 ? 7.443 23.673 -10.147 1.00 91.19 213 ILE A C 1
ATOM 1773 O O . ILE A 1 213 ? 6.492 24.002 -9.442 1.00 91.19 213 ILE A O 1
ATOM 1777 N N . SER A 1 214 ? 7.547 24.092 -11.412 1.00 93.81 214 SER A N 1
ATOM 1778 C CA . SER A 1 214 ? 6.514 24.910 -12.045 1.00 93.81 214 SER A CA 1
ATOM 1779 C C . SER A 1 214 ? 5.224 24.111 -12.269 1.00 93.81 214 SER A C 1
ATOM 1781 O O . SER A 1 214 ? 5.275 22.913 -12.551 1.00 93.81 214 SER A O 1
ATOM 1783 N N . LYS A 1 215 ? 4.058 24.782 -12.251 1.00 93.00 215 LYS A N 1
ATOM 1784 C CA . LYS A 1 215 ? 2.760 24.146 -12.570 1.00 93.00 215 LYS A CA 1
ATOM 1785 C C . LYS A 1 215 ? 2.793 23.401 -13.910 1.00 93.00 215 LYS A C 1
ATOM 1787 O O . LYS A 1 215 ? 2.264 22.308 -14.018 1.00 93.00 215 LYS A O 1
ATOM 1792 N N . LYS A 1 216 ? 3.479 23.952 -14.917 1.00 94.81 216 LYS A N 1
ATOM 1793 C CA . LYS A 1 216 ? 3.613 23.319 -16.237 1.00 94.81 216 LYS A CA 1
ATOM 1794 C C . LYS A 1 216 ? 4.359 21.980 -16.169 1.00 94.81 216 LYS A C 1
ATOM 1796 O O . LYS A 1 216 ? 3.961 21.028 -16.840 1.00 94.81 216 LYS A O 1
ATOM 1801 N N . ASP A 1 217 ? 5.451 21.922 -15.414 1.00 93.50 217 ASP A N 1
ATOM 1802 C CA . ASP A 1 217 ? 6.255 20.702 -15.293 1.00 93.50 217 ASP A CA 1
ATOM 1803 C C . ASP A 1 217 ? 5.530 19.665 -14.428 1.00 93.50 217 ASP A C 1
ATOM 1805 O O . ASP A 1 217 ? 5.510 18.485 -14.773 1.00 93.50 217 ASP A O 1
ATOM 1809 N N . PHE A 1 218 ? 4.842 20.120 -13.376 1.00 93.62 218 PHE A N 1
ATOM 1810 C CA . PHE A 1 218 ? 3.954 19.296 -12.557 1.00 93.62 218 PHE A CA 1
ATOM 1811 C C . PHE A 1 218 ? 2.844 18.652 -13.397 1.00 93.62 218 PHE A C 1
ATOM 1813 O O . PHE A 1 218 ? 2.709 17.430 -13.415 1.00 93.62 218 PHE A O 1
ATOM 1820 N N . ASP A 1 219 ? 2.119 19.455 -14.180 1.00 93.75 219 ASP A N 1
ATOM 1821 C CA . ASP A 1 219 ? 1.065 18.972 -15.075 1.00 93.75 219 ASP A CA 1
ATOM 1822 C C . ASP A 1 219 ? 1.617 17.976 -16.109 1.00 93.75 219 ASP A C 1
ATOM 1824 O O . ASP A 1 219 ? 0.933 17.025 -16.485 1.00 93.75 219 ASP A O 1
ATOM 1828 N N . SER A 1 220 ? 2.864 18.162 -16.559 1.00 94.62 220 SER A N 1
ATOM 1829 C CA . SER A 1 220 ? 3.517 17.249 -17.505 1.00 94.62 220 SER A CA 1
ATOM 1830 C C . SER A 1 220 ? 3.805 15.878 -16.885 1.00 94.62 220 SER A C 1
ATOM 1832 O O . SER A 1 220 ? 3.629 14.869 -17.566 1.00 94.62 220 SER A O 1
ATOM 1834 N N . LEU A 1 221 ? 4.208 15.828 -15.610 1.00 93.88 221 LEU A N 1
ATOM 1835 C CA . LEU A 1 221 ? 4.397 14.576 -14.868 1.00 93.88 221 LEU A CA 1
ATOM 1836 C C . LEU A 1 221 ? 3.066 13.853 -14.666 1.00 93.88 221 LEU A C 1
ATOM 1838 O O . LEU A 1 221 ? 2.951 12.684 -15.025 1.00 93.88 221 LEU A O 1
ATOM 1842 N N . VAL A 1 222 ? 2.045 14.564 -14.172 1.00 93.69 222 VAL A N 1
ATOM 1843 C CA . VAL A 1 222 ? 0.696 14.007 -13.972 1.00 93.69 222 VAL A CA 1
ATOM 1844 C C . VAL A 1 222 ? 0.160 13.424 -15.279 1.00 93.69 222 VAL A C 1
ATOM 1846 O O . VAL A 1 222 ? -0.309 12.289 -15.310 1.00 93.69 222 VAL A O 1
ATOM 1849 N N . GLN A 1 223 ? 0.271 14.166 -16.385 1.00 92.06 223 GLN A N 1
ATOM 1850 C CA . GLN A 1 223 ? -0.175 13.692 -17.694 1.00 92.06 223 GLN A CA 1
ATOM 1851 C C . GLN A 1 223 ? 0.574 12.450 -18.168 1.00 92.06 223 GLN A C 1
ATOM 1853 O O . GLN A 1 223 ? -0.013 11.646 -18.883 1.00 92.06 223 GLN A O 1
ATOM 1858 N N . GLU A 1 224 ? 1.854 12.299 -17.838 1.00 92.44 224 GLU A N 1
ATOM 1859 C CA . GLU A 1 224 ? 2.612 11.123 -18.255 1.00 92.44 224 GLU A CA 1
ATOM 1860 C C . GLU A 1 224 ? 2.164 9.866 -17.506 1.00 92.44 224 GLU A C 1
ATOM 1862 O O . GLU A 1 224 ? 1.963 8.837 -18.143 1.00 92.44 224 GLU A O 1
ATOM 1867 N N . ILE A 1 225 ? 1.897 9.974 -16.200 1.00 90.88 225 ILE A N 1
ATOM 1868 C CA . ILE A 1 225 ? 1.365 8.865 -15.392 1.00 90.88 225 ILE A CA 1
ATOM 1869 C C . ILE A 1 225 ? -0.052 8.502 -15.843 1.00 90.88 225 ILE A C 1
ATOM 1871 O O . ILE A 1 225 ? -0.358 7.335 -16.044 1.00 90.88 225 ILE A O 1
ATOM 1875 N N . VAL A 1 226 ? -0.917 9.495 -16.075 1.00 88.38 226 VAL A N 1
ATOM 1876 C CA . VAL A 1 226 ? -2.318 9.262 -16.475 1.00 88.38 226 VAL A CA 1
ATOM 1877 C C . VAL A 1 226 ? -2.444 8.631 -17.870 1.00 88.38 226 VAL A C 1
ATOM 1879 O O . VAL A 1 226 ? -3.441 7.972 -18.158 1.00 88.38 226 VAL A O 1
ATOM 1882 N N . LYS A 1 227 ? -1.461 8.825 -18.760 1.00 86.62 227 LYS A N 1
ATOM 1883 C CA . LYS A 1 227 ? -1.436 8.155 -20.074 1.00 86.62 227 LYS A CA 1
ATOM 1884 C C . LYS A 1 227 ? -1.143 6.662 -19.973 1.00 86.62 227 LYS A C 1
ATOM 1886 O O . LYS A 1 227 ? -1.429 5.948 -20.937 1.00 86.62 227 LYS A O 1
ATOM 1891 N N . ASP A 1 228 ? -0.531 6.220 -18.881 1.00 78.12 228 ASP A N 1
ATOM 1892 C CA . ASP A 1 228 ? -0.196 4.820 -18.690 1.00 78.12 228 ASP A CA 1
ATOM 1893 C C . ASP A 1 228 ? -1.483 3.989 -18.578 1.00 78.12 228 ASP A C 1
ATOM 1895 O O . ASP A 1 228 ? -2.373 4.277 -17.777 1.00 78.12 228 ASP A O 1
ATOM 1899 N N . GLN A 1 229 ? -1.616 2.976 -19.438 1.00 60.88 229 GLN A N 1
ATOM 1900 C CA . GLN A 1 229 ? -2.856 2.195 -19.574 1.00 60.88 229 GLN A CA 1
ATOM 1901 C C . GLN A 1 229 ? -3.071 1.211 -18.420 1.00 60.88 229 GLN A C 1
ATOM 1903 O O . GLN A 1 229 ? -4.144 0.619 -18.309 1.00 60.88 229 GLN A O 1
ATOM 1908 N N . ASP A 1 230 ? -2.064 1.049 -17.564 1.00 64.31 230 ASP A N 1
ATOM 1909 C CA . ASP A 1 230 ? -2.082 0.136 -16.428 1.00 64.31 230 ASP A CA 1
ATOM 1910 C C . ASP A 1 230 ? -2.672 0.764 -15.150 1.00 64.31 230 ASP A C 1
ATOM 1912 O O . ASP A 1 230 ? -2.643 0.132 -14.103 1.00 64.31 230 ASP A O 1
ATOM 1916 N N . HIS A 1 231 ? -3.260 1.971 -15.239 1.00 61.88 231 HIS A N 1
ATOM 1917 C CA . HIS A 1 231 ? -4.128 2.598 -14.223 1.00 61.88 231 HIS A CA 1
ATOM 1918 C C . HIS A 1 231 ? -3.677 2.394 -12.763 1.00 61.88 231 HIS A C 1
ATOM 1920 O O . HIS A 1 231 ? -4.439 1.922 -11.919 1.00 61.88 231 HIS A O 1
ATOM 1926 N N . ARG A 1 232 ? -2.433 2.779 -12.461 1.00 80.94 232 ARG A N 1
ATOM 1927 C CA . ARG A 1 232 ? -1.878 2.744 -11.101 1.00 80.94 232 ARG A CA 1
ATOM 1928 C C . ARG A 1 232 ? -2.452 3.845 -10.224 1.00 80.94 232 ARG A C 1
ATOM 1930 O O . ARG A 1 232 ? -2.826 4.914 -10.714 1.00 80.94 232 ARG A O 1
ATOM 1937 N N . VAL A 1 233 ? -2.446 3.607 -8.916 1.00 87.75 233 VAL A N 1
ATOM 1938 C CA . VAL A 1 233 ? -2.762 4.659 -7.953 1.00 87.75 233 VAL A CA 1
ATOM 1939 C C . VAL A 1 233 ? -1.697 5.752 -7.978 1.00 87.75 233 VAL A C 1
ATOM 1941 O O . VAL A 1 233 ? -0.494 5.500 -8.067 1.00 87.75 233 VAL A O 1
ATOM 1944 N N . LEU A 1 234 ? -2.191 6.984 -7.951 1.00 90.19 234 LEU A N 1
ATOM 1945 C CA . LEU A 1 234 ? -1.421 8.216 -8.028 1.00 90.19 234 LEU A CA 1
ATOM 1946 C C . LEU A 1 234 ? -1.924 9.192 -6.968 1.00 90.19 234 LEU A C 1
ATOM 1948 O O . LEU A 1 234 ? -3.139 9.383 -6.834 1.00 90.19 234 LEU A O 1
ATOM 1952 N N . SER A 1 235 ? -0.992 9.839 -6.279 1.00 91.06 235 SER A N 1
ATOM 1953 C CA . SER A 1 235 ? -1.253 10.864 -5.271 1.00 91.06 235 SER A CA 1
ATOM 1954 C C . SER A 1 235 ? -0.150 11.936 -5.249 1.00 91.06 235 SER A C 1
ATOM 1956 O O . SER A 1 235 ? 0.856 11.864 -5.966 1.00 91.06 235 SER A O 1
ATOM 1958 N N . VAL A 1 236 ? -0.397 12.993 -4.480 1.00 89.38 236 VAL A N 1
ATOM 1959 C CA . VAL A 1 236 ? 0.520 14.095 -4.185 1.00 89.38 236 VAL A CA 1
ATOM 1960 C C . VAL A 1 236 ? 0.266 14.565 -2.754 1.00 89.38 236 VAL A C 1
ATOM 1962 O O . VAL A 1 236 ? -0.886 14.663 -2.325 1.00 89.38 236 VAL A O 1
ATOM 1965 N N . ILE A 1 237 ? 1.325 14.927 -2.031 1.00 86.50 237 ILE A N 1
ATOM 1966 C CA . ILE A 1 237 ? 1.192 15.501 -0.691 1.00 86.50 237 ILE A CA 1
ATOM 1967 C C . ILE A 1 237 ? 0.778 16.973 -0.836 1.00 86.50 237 ILE A C 1
ATOM 1969 O O . ILE A 1 237 ? 1.596 17.856 -1.096 1.00 86.50 237 ILE A O 1
ATOM 1973 N N . SER A 1 238 ? -0.522 17.254 -0.712 1.00 80.38 238 SER A N 1
ATOM 1974 C CA . SER A 1 238 ? -1.070 18.607 -0.891 1.00 80.38 238 SER A CA 1
ATOM 1975 C C . SER A 1 238 ? -2.399 18.806 -0.178 1.00 80.38 238 SER A C 1
ATOM 1977 O O . SER A 1 238 ? -3.292 17.976 -0.293 1.00 80.38 238 SER A O 1
ATOM 1979 N N . LYS A 1 239 ? -2.572 19.960 0.481 1.00 78.88 239 LYS A N 1
ATOM 1980 C CA . LYS A 1 239 ? -3.841 20.391 1.107 1.00 78.88 239 LYS A CA 1
ATOM 1981 C C . LYS A 1 239 ? -4.689 21.298 0.207 1.00 78.88 239 LYS A C 1
ATOM 1983 O O . LYS A 1 239 ? -5.667 21.886 0.667 1.00 78.88 239 LYS A O 1
ATOM 1988 N N . GLU A 1 240 ? -4.316 21.464 -1.059 1.00 84.00 240 GLU A N 1
ATOM 1989 C CA . GLU A 1 240 ? -5.052 22.325 -1.983 1.00 84.00 240 GLU A CA 1
ATOM 1990 C C . GLU A 1 240 ? -6.320 21.640 -2.505 1.00 84.00 240 GLU A C 1
ATOM 1992 O O . GLU A 1 240 ? -6.277 20.523 -3.017 1.00 84.00 240 GLU A O 1
ATOM 1997 N N . GLN A 1 241 ? -7.452 22.348 -2.447 1.00 84.12 241 GLN A N 1
ATOM 1998 C CA . GLN A 1 241 ? -8.745 21.841 -2.925 1.00 84.12 241 GLN A CA 1
ATOM 1999 C C . GLN A 1 241 ? -8.705 21.399 -4.401 1.00 84.12 241 GLN A C 1
ATOM 2001 O O . GLN A 1 241 ? -9.336 20.405 -4.748 1.00 84.12 241 GLN A O 1
ATOM 2006 N N . GLU A 1 242 ? -7.935 22.095 -5.253 1.00 86.69 242 GLU A N 1
ATOM 2007 C CA . GLU A 1 242 ? -7.768 21.741 -6.675 1.00 86.69 242 GLU A CA 1
ATOM 2008 C C . GLU A 1 242 ? -7.255 20.301 -6.841 1.00 86.69 242 GLU A C 1
ATOM 2010 O O . GLU A 1 242 ? -7.735 19.592 -7.721 1.00 86.69 242 GLU A O 1
ATOM 2015 N N . ASP A 1 243 ? -6.347 19.832 -5.978 1.00 86.00 243 ASP A N 1
ATOM 2016 C CA . ASP A 1 243 ? -5.799 18.471 -6.065 1.00 86.00 243 ASP A CA 1
ATOM 2017 C C . ASP A 1 243 ? -6.792 17.427 -5.551 1.00 86.00 243 ASP A C 1
ATOM 2019 O O . ASP A 1 243 ? -6.936 16.351 -6.131 1.00 86.00 243 ASP A O 1
ATOM 2023 N N . MET A 1 244 ? -7.537 17.761 -4.497 1.00 86.00 244 MET A N 1
ATOM 2024 C CA . MET A 1 244 ? -8.539 16.857 -3.927 1.00 86.00 244 MET A CA 1
ATOM 2025 C C . MET A 1 244 ? -9.648 16.557 -4.936 1.00 86.00 244 MET A C 1
ATOM 2027 O O . MET A 1 244 ? -10.116 15.424 -5.037 1.00 86.00 244 MET A O 1
ATOM 2031 N N . GLU A 1 245 ? -10.023 17.551 -5.739 1.00 88.31 245 GLU A N 1
ATOM 2032 C CA . GLU A 1 245 ? -11.037 17.426 -6.788 1.00 88.31 245 GLU A CA 1
ATOM 2033 C C . GLU A 1 245 ? -10.471 16.906 -8.119 1.00 88.31 245 GLU A C 1
ATOM 2035 O O . GLU A 1 245 ? -11.232 16.449 -8.973 1.00 88.31 245 GLU A O 1
ATOM 2040 N N . ASN A 1 246 ? -9.147 16.929 -8.313 1.00 89.56 246 ASN A N 1
ATOM 2041 C CA . ASN A 1 246 ? -8.531 16.515 -9.569 1.00 89.56 246 ASN A CA 1
ATOM 2042 C C . ASN A 1 246 ? -8.685 14.995 -9.777 1.00 89.56 246 ASN A C 1
ATOM 2044 O O . ASN A 1 246 ? -8.158 14.214 -8.983 1.00 89.56 246 ASN A O 1
ATOM 2048 N N . PRO A 1 247 ? -9.366 14.536 -10.843 1.00 88.69 247 PRO A N 1
ATOM 2049 C CA . PRO A 1 247 ? -9.599 13.111 -11.081 1.00 88.69 247 PRO A CA 1
ATOM 2050 C C . PRO A 1 247 ? -8.323 12.322 -11.411 1.00 88.69 247 PRO A C 1
ATOM 2052 O O . PRO A 1 247 ? -8.368 11.097 -11.407 1.00 88.69 247 PRO A O 1
ATOM 2055 N N . ALA A 1 248 ? -7.200 12.992 -11.697 1.00 90.25 248 ALA A N 1
ATOM 2056 C CA . ALA A 1 248 ? -5.913 12.327 -11.875 1.00 90.25 248 ALA A CA 1
ATOM 2057 C C . ALA A 1 248 ? -5.370 11.728 -10.565 1.00 90.25 248 ALA A C 1
ATOM 2059 O O . ALA A 1 248 ? -4.690 10.707 -10.607 1.00 90.25 248 ALA A O 1
ATOM 2060 N N . PHE A 1 249 ? -5.670 12.339 -9.412 1.00 93.00 249 PHE A N 1
ATOM 2061 C CA . PHE A 1 249 ? -5.250 11.824 -8.108 1.00 93.00 249 PHE A CA 1
ATOM 2062 C C . PHE A 1 249 ? -6.299 10.863 -7.562 1.00 93.00 249 PHE A C 1
ATOM 2064 O O . PHE A 1 249 ? -7.453 11.236 -7.334 1.00 93.00 249 PHE A O 1
ATOM 2071 N N . THR A 1 250 ? -5.878 9.622 -7.356 1.00 92.88 250 THR A N 1
ATOM 2072 C CA . THR A 1 250 ? -6.731 8.506 -6.930 1.00 92.88 250 THR A CA 1
ATOM 2073 C C . THR A 1 250 ? -7.113 8.579 -5.457 1.00 92.88 250 THR A C 1
ATOM 2075 O O . THR A 1 250 ? -8.217 8.184 -5.096 1.00 92.88 250 THR A O 1
ATOM 2078 N N . HIS A 1 251 ? -6.235 9.124 -4.618 1.00 93.25 251 HIS A N 1
ATOM 2079 C CA . HIS A 1 251 ? -6.433 9.261 -3.182 1.00 93.25 251 HIS A CA 1
ATOM 2080 C C . HIS A 1 251 ? -5.773 10.544 -2.663 1.00 93.25 251 HIS A C 1
ATOM 2082 O O . HIS A 1 251 ? -5.129 11.273 -3.420 1.00 93.25 251 HIS A O 1
ATOM 2088 N N . ILE A 1 252 ? -6.017 10.844 -1.391 1.00 92.12 252 ILE A N 1
ATOM 2089 C CA . ILE A 1 252 ? -5.514 12.019 -0.685 1.00 92.12 252 ILE A CA 1
ATOM 2090 C C . ILE A 1 252 ? -4.453 11.568 0.311 1.00 92.12 252 ILE A C 1
ATOM 2092 O O . ILE A 1 252 ? -4.694 10.637 1.077 1.00 92.12 252 ILE A O 1
ATOM 2096 N N . GLU A 1 253 ? -3.333 12.281 0.361 1.00 92.38 253 GLU A N 1
ATOM 2097 C CA . GLU A 1 253 ? -2.299 12.088 1.372 1.00 92.38 253 GLU A CA 1
ATOM 2098 C C . GLU A 1 253 ? -1.941 13.389 2.073 1.00 92.38 253 GLU A C 1
ATOM 2100 O O . GLU A 1 253 ? -1.554 14.368 1.427 1.00 92.38 253 GLU A O 1
ATOM 2105 N N . TRP A 1 254 ? -2.014 13.389 3.407 1.00 89.69 254 TRP A N 1
ATOM 2106 C CA . TRP A 1 254 ? -1.743 14.579 4.210 1.00 89.69 254 TRP A CA 1
ATOM 2107 C C . TRP A 1 254 ? -0.793 14.354 5.375 1.00 89.69 254 TRP A C 1
ATOM 2109 O O . TRP A 1 254 ? -0.929 13.426 6.167 1.00 89.69 254 TRP A O 1
ATOM 2119 N N . ASN A 1 255 ? 0.094 15.331 5.553 1.00 88.88 255 ASN A N 1
ATOM 2120 C CA . ASN A 1 255 ? 0.784 15.571 6.812 1.00 88.88 255 ASN A CA 1
ATOM 2121 C C . ASN A 1 255 ? -0.136 16.393 7.728 1.00 88.88 255 ASN A C 1
ATOM 2123 O O . ASN A 1 255 ? -0.134 17.630 7.687 1.00 88.88 255 ASN A O 1
ATOM 2127 N N . ALA A 1 256 ? -0.971 15.712 8.511 1.00 85.44 256 ALA A N 1
ATOM 2128 C CA . ALA A 1 256 ? -2.004 16.354 9.320 1.00 85.44 256 ALA A CA 1
ATOM 2129 C C . ALA A 1 256 ? -1.484 16.973 10.623 1.00 85.44 256 ALA A C 1
ATOM 2131 O O . ALA A 1 256 ? -2.028 17.968 11.111 1.00 85.44 256 ALA A O 1
ATOM 2132 N N . GLY A 1 257 ? -0.424 16.394 11.191 1.00 87.56 257 GLY A N 1
ATOM 2133 C CA . GLY A 1 257 ? 0.085 16.772 12.506 1.00 87.56 257 GLY A CA 1
ATOM 2134 C C . GLY A 1 257 ? -1.017 16.690 13.567 1.00 87.56 257 GLY A C 1
ATOM 2135 O O . GLY A 1 257 ? -1.830 15.769 13.581 1.00 87.56 257 GLY A O 1
ATOM 2136 N N . ASP A 1 258 ? -1.108 17.689 14.439 1.00 85.06 258 ASP A N 1
ATOM 2137 C CA . ASP A 1 258 ? -2.141 17.722 15.483 1.00 85.06 258 ASP A CA 1
ATOM 2138 C C . ASP A 1 258 ? -3.573 17.959 14.969 1.00 85.06 258 ASP A C 1
ATOM 2140 O O . ASP A 1 258 ? -4.523 17.900 15.749 1.00 85.06 258 ASP A O 1
ATOM 2144 N N . HIS A 1 259 ? -3.758 18.204 13.668 1.00 84.69 259 HIS A N 1
ATOM 2145 C CA . HIS A 1 259 ? -5.056 18.520 13.066 1.00 84.69 259 HIS A CA 1
ATOM 2146 C C . HIS A 1 259 ? -5.739 17.334 12.365 1.00 84.69 259 HIS A C 1
ATOM 2148 O O 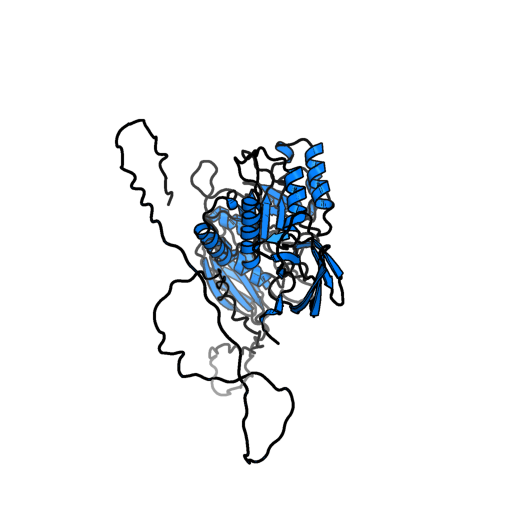. HIS A 1 259 ? -6.759 17.543 11.707 1.00 84.69 259 HIS A O 1
ATOM 2154 N N . TYR A 1 260 ? -5.233 16.103 12.530 1.00 86.06 260 TYR A N 1
ATOM 2155 C CA . TYR A 1 260 ? -5.757 14.899 11.856 1.00 86.06 260 TYR A CA 1
ATOM 2156 C C . TYR A 1 260 ? -7.282 14.737 11.956 1.00 86.06 260 TYR A C 1
ATOM 2158 O O . TYR A 1 260 ? -7.922 14.402 10.966 1.00 86.06 260 TYR A O 1
ATOM 2166 N N . ASP A 1 261 ? -7.892 15.044 13.103 1.00 82.50 261 ASP A N 1
ATOM 2167 C CA . ASP A 1 261 ? -9.340 14.890 13.298 1.00 82.50 261 ASP A CA 1
ATOM 2168 C C . ASP A 1 261 ? -10.162 15.815 12.379 1.00 82.50 261 ASP A C 1
ATOM 2170 O O . ASP A 1 261 ? -11.131 15.399 11.746 1.00 82.50 261 ASP A O 1
ATOM 2174 N N . MET A 1 262 ? -9.734 17.074 12.234 1.00 78.81 262 MET A N 1
ATOM 2175 C CA . MET A 1 262 ? -10.377 18.010 11.304 1.00 78.81 262 MET A CA 1
ATOM 2176 C C . MET A 1 262 ? -10.192 17.576 9.853 1.00 78.81 262 MET A C 1
ATOM 2178 O O . MET A 1 262 ? -11.066 17.797 9.018 1.00 78.81 262 MET A O 1
ATOM 2182 N N . GLU A 1 263 ? -9.042 16.988 9.555 1.00 81.56 263 GLU A N 1
ATOM 2183 C CA . GLU A 1 263 ? -8.676 16.561 8.216 1.00 81.56 263 GLU A CA 1
ATOM 2184 C C . GLU A 1 263 ? -9.459 15.326 7.765 1.00 81.56 263 GLU A C 1
ATOM 2186 O O . GLU A 1 263 ? -9.903 15.262 6.622 1.00 81.56 263 GLU A O 1
ATOM 2191 N N . ILE A 1 264 ? -9.774 14.405 8.669 1.00 82.81 264 ILE A N 1
ATOM 2192 C CA . ILE A 1 264 ? -10.609 13.239 8.356 1.00 82.81 264 ILE A CA 1
ATOM 2193 C C . ILE A 1 264 ? -12.019 13.629 7.877 1.00 82.81 264 ILE A C 1
ATOM 2195 O O . ILE A 1 264 ? -12.630 12.899 7.092 1.00 82.81 264 ILE A O 1
ATOM 2199 N N . GLU A 1 265 ? -12.527 14.818 8.230 1.00 82.31 265 GLU A N 1
ATOM 2200 C CA . GLU A 1 265 ? -13.795 15.320 7.678 1.00 82.31 265 GLU A CA 1
ATOM 2201 C C . GLU A 1 265 ? -13.790 15.429 6.145 1.00 82.31 265 GLU A C 1
ATOM 2203 O O . GLU A 1 265 ? -14.861 15.410 5.531 1.00 82.31 265 GLU A O 1
ATOM 2208 N N . ALA A 1 266 ? -12.612 15.492 5.518 1.00 79.50 266 ALA A N 1
ATOM 2209 C CA . ALA A 1 266 ? -12.441 15.498 4.071 1.00 79.50 266 ALA A CA 1
ATOM 2210 C C . ALA A 1 266 ? -13.056 14.264 3.387 1.00 79.50 266 ALA A C 1
ATOM 2212 O O . ALA A 1 266 ? -13.564 14.384 2.268 1.00 79.50 266 ALA A O 1
ATOM 2213 N N . LEU A 1 267 ? -13.121 13.113 4.073 1.00 80.38 267 LEU A N 1
ATOM 2214 C CA . LEU A 1 267 ? -13.780 11.898 3.571 1.00 80.38 267 LEU A CA 1
ATOM 2215 C C . LEU A 1 267 ? -15.254 12.134 3.208 1.00 80.38 267 LEU A C 1
ATOM 2217 O O . LEU A 1 267 ? -15.780 11.525 2.276 1.00 80.38 267 LEU A O 1
ATOM 2221 N N . LYS A 1 268 ? -15.929 13.052 3.911 1.00 81.25 268 LYS A N 1
ATOM 2222 C CA . LYS A 1 268 ? -17.339 13.391 3.659 1.00 81.25 268 LYS A CA 1
ATOM 2223 C C . LYS A 1 268 ? -17.547 14.293 2.450 1.00 81.25 268 LYS A C 1
ATOM 2225 O O . LYS A 1 268 ? -18.682 14.437 2.008 1.00 81.25 268 LYS A O 1
ATOM 2230 N N . VAL A 1 269 ? -16.488 14.956 1.994 1.00 84.62 269 VAL A N 1
ATOM 2231 C CA . VAL A 1 269 ? -16.546 15.983 0.951 1.00 84.62 269 VAL A CA 1
ATOM 2232 C C . VAL A 1 269 ? -16.046 15.423 -0.373 1.00 84.62 269 VAL A C 1
ATOM 2234 O O . VAL A 1 269 ? -16.727 15.558 -1.385 1.00 84.62 269 VAL A O 1
ATOM 2237 N N . TYR A 1 270 ? -14.869 14.795 -0.367 1.00 83.00 270 TYR A N 1
ATOM 2238 C CA . TYR A 1 270 ? -14.182 14.421 -1.605 1.00 83.00 270 TYR A CA 1
ATOM 2239 C C . TYR A 1 270 ? -14.459 12.988 -2.051 1.00 83.00 270 TYR A C 1
ATOM 2241 O O . TYR A 1 270 ? -14.264 12.688 -3.224 1.00 83.00 270 TYR A O 1
ATOM 2249 N N . HIS A 1 271 ? -14.925 12.115 -1.148 1.00 82.69 271 HIS A N 1
ATOM 2250 C CA . HIS A 1 271 ? -15.232 10.710 -1.452 1.00 82.69 271 HIS A CA 1
ATOM 2251 C C . HIS A 1 271 ? -14.084 9.957 -2.149 1.00 82.69 271 HIS A C 1
ATOM 2253 O O . HIS A 1 271 ? -14.323 9.073 -2.968 1.00 82.69 271 HIS A O 1
ATOM 2259 N N . LYS A 1 272 ? -12.845 10.330 -1.818 1.00 88.19 272 LYS A N 1
ATOM 2260 C CA . LYS A 1 272 ? -11.613 9.616 -2.162 1.00 88.19 272 LYS A CA 1
ATOM 2261 C C . LYS A 1 272 ? -11.041 8.972 -0.898 1.00 88.19 272 LYS A C 1
ATOM 2263 O O . LYS A 1 272 ? -11.356 9.456 0.196 1.00 88.19 272 LYS A O 1
ATOM 2268 N N . PRO A 1 273 ? -10.215 7.921 -1.009 1.00 91.00 273 PRO A N 1
ATOM 2269 C CA . PRO A 1 273 ? -9.463 7.413 0.129 1.00 91.00 273 PRO A CA 1
ATOM 2270 C C . PRO A 1 273 ? -8.567 8.520 0.700 1.00 91.00 273 PRO A C 1
ATOM 2272 O O . PRO A 1 273 ? -8.003 9.310 -0.060 1.00 91.00 273 PRO A O 1
ATOM 2275 N N . LEU A 1 274 ? -8.441 8.580 2.025 1.00 91.31 274 LEU A N 1
ATOM 2276 C CA . LEU A 1 274 ? -7.561 9.515 2.728 1.00 91.31 274 LEU A CA 1
ATOM 2277 C C . LEU A 1 274 ? -6.532 8.725 3.527 1.00 91.31 274 LEU A C 1
ATOM 2279 O O . LEU A 1 274 ? -6.913 7.929 4.381 1.00 91.31 274 LEU A O 1
ATOM 2283 N N . ILE A 1 275 ? -5.254 8.993 3.286 1.00 93.81 275 ILE A N 1
ATOM 2284 C CA . ILE A 1 275 ? -4.141 8.467 4.066 1.00 93.81 275 ILE A CA 1
ATOM 2285 C C . ILE A 1 275 ? -3.514 9.612 4.869 1.00 93.81 275 ILE A C 1
ATOM 2287 O O . ILE A 1 275 ? -3.085 10.634 4.326 1.00 93.81 275 ILE A O 1
ATOM 2291 N N . VAL A 1 276 ? -3.460 9.447 6.187 1.00 93.69 276 VAL A N 1
ATOM 2292 C CA . VAL A 1 276 ? -2.855 10.404 7.113 1.00 93.69 276 VAL A CA 1
ATOM 2293 C C . VAL A 1 276 ? -1.399 10.002 7.354 1.00 93.69 276 VAL A C 1
ATOM 2295 O O . VAL A 1 276 ? -1.123 9.031 8.054 1.00 93.69 276 VAL A O 1
ATOM 2298 N N . ARG A 1 277 ? -0.456 10.757 6.783 1.00 92.44 277 ARG A N 1
ATOM 2299 C CA . ARG A 1 277 ? 0.987 10.481 6.882 1.00 92.44 277 ARG A CA 1
ATOM 2300 C C . ARG A 1 277 ? 1.612 10.906 8.210 1.00 92.44 277 ARG A C 1
ATOM 2302 O O . ARG A 1 277 ? 2.617 10.358 8.639 1.00 92.44 277 ARG A O 1
ATOM 2309 N N . SER A 1 278 ? 1.036 11.919 8.853 1.00 89.88 278 SER A N 1
ATOM 2310 C CA . SER A 1 278 ? 1.514 12.437 10.136 1.00 89.88 278 SER A CA 1
ATOM 2311 C C . SER A 1 278 ? 0.340 12.878 10.987 1.00 89.88 278 SER A C 1
ATOM 2313 O O . SER A 1 278 ? -0.519 13.615 10.512 1.00 89.88 278 SER A O 1
ATOM 2315 N N . TYR A 1 279 ? 0.330 12.467 12.249 1.00 93.06 279 TYR A N 1
ATOM 2316 C CA . TYR A 1 279 ? -0.716 12.781 13.224 1.00 93.06 279 TYR A CA 1
ATOM 2317 C C . TYR A 1 279 ? -0.113 13.074 14.606 1.00 93.06 279 TYR A C 1
ATOM 2319 O O . TYR A 1 279 ? -0.679 12.738 15.645 1.00 93.06 279 TYR A O 1
ATOM 2327 N N . GLY A 1 280 ? 1.054 13.723 14.607 1.00 90.06 280 GLY A N 1
ATOM 2328 C CA . GLY A 1 280 ? 1.901 13.932 15.781 1.00 90.06 280 GLY A CA 1
ATOM 2329 C C . GLY A 1 280 ? 3.021 12.894 15.852 1.00 90.06 280 GLY A C 1
ATOM 2330 O O . GLY A 1 280 ? 2.831 11.735 15.486 1.00 90.06 280 GLY A O 1
ATOM 2331 N N . TYR A 1 281 ? 4.198 13.329 16.294 1.00 89.50 281 TYR A N 1
ATOM 2332 C CA . TYR A 1 281 ? 5.392 12.488 16.357 1.00 89.50 281 TYR A CA 1
ATOM 2333 C C . TYR A 1 281 ? 5.645 12.023 17.782 1.00 89.50 281 TYR A C 1
ATOM 2335 O O . TYR A 1 281 ? 5.598 12.825 18.719 1.00 89.50 281 TYR A O 1
ATOM 2343 N N . GLU A 1 282 ? 5.924 10.735 17.938 1.00 91.31 282 GLU A N 1
ATOM 2344 C CA . GLU A 1 282 ? 6.412 10.203 19.200 1.00 91.31 282 GLU A CA 1
ATOM 2345 C C . GLU A 1 282 ? 7.808 10.772 19.473 1.00 91.31 282 GLU A C 1
ATOM 2347 O O . GLU A 1 282 ? 8.628 10.924 18.569 1.00 91.31 282 GLU A O 1
ATOM 2352 N N . GLY A 1 283 ? 8.097 11.110 20.726 1.00 87.62 283 GLY A N 1
ATOM 2353 C CA . GLY A 1 283 ? 9.447 11.501 21.107 1.00 87.62 283 GLY A CA 1
ATOM 2354 C C . GLY A 1 283 ? 9.494 12.380 22.341 1.00 87.62 283 GLY A C 1
ATOM 2355 O O . GLY A 1 283 ? 8.584 12.394 23.168 1.00 87.62 283 GLY A O 1
ATOM 2356 N N . ARG A 1 284 ? 10.595 13.122 22.476 1.00 86.31 284 ARG A N 1
ATOM 2357 C CA . ARG A 1 284 ? 10.864 13.988 23.636 1.00 86.31 284 ARG A CA 1
ATOM 2358 C C . ARG A 1 284 ? 11.172 15.437 23.266 1.00 86.31 284 ARG A C 1
ATOM 2360 O O . ARG A 1 284 ? 11.578 16.206 24.138 1.00 86.31 284 ARG A O 1
ATOM 2367 N N . ASP A 1 285 ? 10.992 15.805 22.003 1.00 87.88 285 ASP A N 1
ATOM 2368 C CA . ASP A 1 285 ? 11.236 17.166 21.544 1.00 87.88 285 ASP A CA 1
ATOM 2369 C C . ASP A 1 285 ? 10.050 18.079 21.868 1.00 87.88 285 ASP A C 1
ATOM 2371 O O . ASP A 1 285 ? 8.982 17.636 22.287 1.00 87.88 285 ASP A O 1
ATOM 2375 N N . ILE A 1 286 ? 10.226 19.387 21.662 1.00 87.75 286 ILE A N 1
ATOM 2376 C CA . ILE A 1 286 ? 9.217 20.400 22.016 1.00 87.75 286 ILE A CA 1
ATOM 2377 C C . ILE A 1 286 ? 7.869 20.204 21.299 1.00 87.75 286 ILE A C 1
ATOM 2379 O O . ILE A 1 286 ? 6.847 20.670 21.796 1.00 87.75 286 ILE A O 1
ATOM 2383 N N . ASN A 1 287 ? 7.878 19.513 20.157 1.00 86.56 287 ASN A N 1
ATOM 2384 C CA . ASN A 1 287 ? 6.696 19.221 19.345 1.00 86.56 287 ASN A CA 1
ATOM 2385 C C . ASN A 1 287 ? 6.308 17.731 19.372 1.00 86.56 287 ASN A C 1
ATOM 2387 O O . ASN A 1 287 ? 5.430 17.323 18.614 1.00 86.56 287 ASN A O 1
ATOM 2391 N N . SER A 1 288 ? 6.977 16.913 20.188 1.00 90.88 288 SER A N 1
ATOM 2392 C CA . SER A 1 288 ? 6.650 15.495 20.321 1.00 90.88 288 SER A CA 1
ATOM 2393 C C . SER A 1 288 ? 5.493 15.284 21.293 1.00 90.88 288 SER A C 1
ATOM 2395 O O . SER A 1 288 ? 5.301 16.045 22.244 1.00 90.88 288 SER A O 1
ATOM 2397 N N . ILE A 1 289 ? 4.747 14.208 21.073 1.00 92.69 289 ILE A N 1
ATOM 2398 C CA . ILE A 1 289 ? 3.663 13.759 21.943 1.00 92.69 289 ILE A CA 1
ATOM 2399 C C . ILE A 1 289 ? 3.961 12.363 22.495 1.00 92.69 289 ILE A C 1
ATOM 2401 O O . ILE A 1 289 ? 4.844 11.653 22.016 1.00 92.69 289 ILE A O 1
ATOM 2405 N N . MET A 1 290 ? 3.228 11.991 23.543 1.00 91.94 290 MET A N 1
ATOM 2406 C CA . MET A 1 290 ? 3.359 10.684 24.185 1.00 91.94 290 MET A CA 1
ATOM 2407 C C . MET A 1 290 ? 2.947 9.565 23.226 1.00 91.94 290 MET A C 1
ATOM 2409 O O . MET A 1 290 ? 1.945 9.689 22.519 1.00 91.94 290 MET A O 1
ATOM 2413 N N . SER A 1 291 ? 3.682 8.460 23.250 1.00 91.50 291 SER A N 1
ATOM 2414 C CA . SER A 1 291 ? 3.453 7.255 22.448 1.00 91.50 291 SER A CA 1
ATOM 2415 C C . SER A 1 291 ? 2.030 6.703 22.613 1.00 91.50 291 SER A C 1
ATOM 2417 O O . SER A 1 291 ? 1.411 6.252 21.649 1.00 91.50 291 SER A O 1
ATOM 2419 N N . GLU A 1 292 ? 1.479 6.794 23.825 1.00 91.88 292 GLU A N 1
ATOM 2420 C CA . GLU A 1 292 ? 0.102 6.422 24.149 1.00 91.88 292 GLU A CA 1
ATOM 2421 C C . GLU A 1 292 ? -0.914 7.264 23.365 1.00 91.88 292 GLU A C 1
ATOM 2423 O O . GLU A 1 292 ? -1.892 6.743 22.833 1.00 91.88 292 GLU A O 1
ATOM 2428 N N . GLU A 1 293 ? -0.665 8.571 23.241 1.00 92.69 293 GLU A N 1
ATOM 2429 C CA . GLU A 1 293 ? -1.526 9.466 22.468 1.00 92.69 293 GLU A CA 1
ATOM 2430 C C . GLU A 1 293 ? -1.371 9.208 20.967 1.00 92.69 293 GLU A C 1
ATOM 2432 O O . GLU A 1 293 ? -2.378 9.179 20.267 1.00 92.69 293 GLU A O 1
ATOM 2437 N N . VAL A 1 294 ? -0.157 8.954 20.459 1.00 93.56 294 VAL A N 1
ATOM 2438 C CA . VAL A 1 294 ? 0.030 8.567 19.046 1.00 93.56 294 VAL A CA 1
ATOM 2439 C C . VAL A 1 294 ? -0.724 7.269 18.740 1.00 93.56 294 VAL A C 1
ATOM 2441 O O . VAL A 1 294 ? -1.450 7.203 17.750 1.00 93.56 294 VAL A O 1
ATOM 2444 N N . THR A 1 295 ? -0.635 6.276 19.630 1.00 92.38 295 THR A N 1
ATOM 2445 C CA . THR A 1 295 ? -1.375 5.008 19.521 1.00 92.38 295 THR A CA 1
ATOM 2446 C C . THR A 1 295 ? -2.881 5.262 19.511 1.00 92.38 295 THR A C 1
ATOM 2448 O O . THR A 1 295 ? -3.589 4.778 18.631 1.00 92.38 295 THR A O 1
ATOM 2451 N N . ARG A 1 296 ? -3.392 6.103 20.419 1.00 92.75 296 ARG A N 1
ATOM 2452 C CA . ARG A 1 296 ? -4.809 6.488 20.431 1.00 92.75 296 ARG A CA 1
ATOM 2453 C C . ARG A 1 296 ? -5.251 7.124 19.113 1.00 92.75 296 ARG A C 1
ATOM 2455 O O . ARG A 1 296 ? -6.348 6.834 18.636 1.00 92.75 296 ARG A O 1
ATOM 2462 N N . ARG A 1 297 ? -4.416 7.991 18.530 1.00 93.25 297 ARG A N 1
ATOM 2463 C CA . ARG A 1 297 ? -4.680 8.640 17.237 1.00 93.25 297 ARG A CA 1
ATOM 2464 C C . ARG A 1 297 ? -4.684 7.633 16.087 1.00 93.25 297 ARG A C 1
ATOM 2466 O O . ARG A 1 297 ? -5.563 7.740 15.244 1.00 93.25 297 ARG A O 1
ATOM 2473 N N . MET A 1 298 ? -3.797 6.631 16.084 1.00 92.75 298 MET A N 1
ATOM 2474 C CA . MET A 1 298 ? -3.811 5.544 15.086 1.00 92.75 298 MET A CA 1
ATOM 2475 C C . MET A 1 298 ? -5.166 4.838 15.046 1.00 92.75 298 MET A C 1
ATOM 2477 O O . MET A 1 298 ? -5.784 4.727 13.988 1.00 92.75 298 MET A O 1
ATOM 2481 N N . TRP A 1 299 ? -5.652 4.421 16.219 1.00 90.00 299 TRP A N 1
ATOM 2482 C CA . TRP A 1 299 ? -6.962 3.793 16.349 1.00 90.00 299 TRP A CA 1
ATOM 2483 C C . TRP A 1 299 ? -8.076 4.738 15.898 1.00 90.00 299 TRP A C 1
ATOM 2485 O O . TRP A 1 299 ? -8.925 4.337 15.117 1.00 90.00 299 TRP A O 1
ATOM 2495 N N . ASP A 1 300 ? -8.061 6.001 16.323 1.00 88.12 300 ASP A N 1
ATOM 2496 C CA . ASP A 1 300 ? -9.088 6.980 15.943 1.00 88.12 300 ASP A CA 1
ATOM 2497 C C . ASP A 1 300 ? -9.120 7.272 14.429 1.00 88.12 300 ASP A C 1
ATOM 2499 O O . ASP A 1 300 ? -10.198 7.425 13.862 1.00 88.12 300 ASP A O 1
ATOM 2503 N N . ILE A 1 301 ? -7.966 7.306 13.752 1.00 89.69 301 ILE A N 1
ATOM 2504 C CA . ILE A 1 301 ? -7.867 7.508 12.296 1.00 89.69 301 ILE A CA 1
ATOM 2505 C C . ILE A 1 301 ? -8.522 6.344 11.544 1.00 89.69 301 ILE A C 1
ATOM 2507 O O . ILE A 1 301 ? -9.436 6.560 10.740 1.00 89.69 301 ILE A O 1
ATOM 2511 N N . VAL A 1 302 ? -8.100 5.113 11.851 1.00 88.00 302 VAL A N 1
ATOM 2512 C CA . VAL A 1 302 ? -8.637 3.889 11.232 1.00 88.00 302 VAL A CA 1
ATOM 2513 C C . VAL A 1 302 ? -10.126 3.756 11.525 1.00 88.00 302 VAL A C 1
ATOM 2515 O O . VAL A 1 302 ? -10.940 3.544 10.624 1.00 88.00 302 VAL A O 1
ATOM 2518 N N . LEU A 1 303 ? -10.507 3.994 12.779 1.00 81.31 303 LEU A N 1
ATOM 2519 C CA . LEU A 1 303 ? -11.893 4.002 13.223 1.00 81.31 303 LEU A CA 1
ATOM 2520 C C . LEU A 1 303 ? -12.682 5.222 12.770 1.00 81.31 303 LEU A C 1
ATOM 2522 O O . LEU A 1 303 ? -13.800 5.379 13.223 1.00 81.31 303 LEU A O 1
ATOM 2526 N N . LYS A 1 304 ? -12.175 6.092 11.905 1.00 81.12 304 LYS A N 1
ATOM 2527 C CA . LYS A 1 304 ? -13.000 7.090 11.208 1.00 81.12 304 LYS A CA 1
ATOM 2528 C C . LYS A 1 304 ? -13.043 6.848 9.700 1.00 81.12 304 LYS A C 1
ATOM 2530 O O . LYS A 1 304 ? -13.677 7.615 8.975 1.00 81.12 304 LYS A O 1
ATOM 2535 N N . GLY A 1 305 ? -12.437 5.750 9.241 1.00 81.19 305 GLY A N 1
ATOM 2536 C CA . GLY A 1 305 ? -12.416 5.326 7.843 1.00 81.19 305 GLY A CA 1
ATOM 2537 C C . GLY A 1 305 ? -11.284 5.935 7.019 1.00 81.19 305 GLY A C 1
ATOM 2538 O O . GLY A 1 305 ? -11.347 5.879 5.794 1.00 81.19 305 GLY A O 1
ATOM 2539 N N . ALA A 1 306 ? -10.282 6.535 7.664 1.00 88.44 306 ALA A N 1
ATOM 2540 C CA . ALA A 1 306 ? -9.044 6.945 7.013 1.00 88.44 306 ALA A CA 1
ATOM 2541 C C . ALA A 1 306 ? -7.958 5.879 7.218 1.00 88.44 306 ALA A C 1
ATOM 2543 O O . ALA A 1 306 ? -8.037 5.050 8.121 1.00 88.44 306 ALA A O 1
ATOM 2544 N N . TYR A 1 307 ? -6.935 5.925 6.381 1.00 92.88 307 TYR A N 1
ATOM 2545 C CA . TYR A 1 307 ? -5.749 5.080 6.462 1.00 92.88 307 TYR A CA 1
ATOM 2546 C C . TYR A 1 307 ? -4.576 5.889 7.014 1.00 92.88 307 TYR A C 1
ATOM 2548 O O . TYR A 1 307 ? -4.680 7.111 7.160 1.00 92.88 307 TYR A O 1
ATOM 2556 N N . LEU A 1 308 ? -3.453 5.243 7.325 1.00 94.44 308 LEU A N 1
ATOM 2557 C CA . LEU A 1 308 ? -2.343 5.931 7.981 1.00 94.44 308 LEU A CA 1
ATOM 2558 C C . LEU A 1 308 ? -0.963 5.399 7.602 1.00 94.44 308 LEU A C 1
ATOM 2560 O O . LEU A 1 308 ? -0.827 4.274 7.121 1.00 94.44 308 LEU A O 1
ATOM 2564 N N . PHE A 1 309 ? 0.048 6.230 7.857 1.00 96.19 309 PHE A N 1
ATOM 2565 C CA . PHE A 1 309 ? 1.443 5.808 7.970 1.00 96.19 309 PHE A CA 1
ATOM 2566 C C . PHE A 1 309 ? 1.861 5.792 9.434 1.00 96.19 309 PHE A C 1
ATOM 2568 O O . PHE A 1 309 ? 1.578 6.738 10.164 1.00 96.19 309 PHE A O 1
ATOM 2575 N N . VAL A 1 310 ? 2.555 4.741 9.848 1.00 94.69 310 VAL A N 1
ATOM 2576 C CA . VAL A 1 310 ? 3.049 4.543 11.208 1.00 94.69 310 VAL A CA 1
ATOM 2577 C C . VAL A 1 310 ? 4.521 4.939 11.290 1.00 94.69 310 VAL A C 1
ATOM 2579 O O . VAL A 1 310 ? 5.257 4.842 10.317 1.00 94.69 310 VAL A O 1
ATOM 2582 N N . GLN A 1 311 ? 4.937 5.418 12.461 1.00 90.56 311 GLN A N 1
ATOM 2583 C CA . GLN A 1 311 ? 6.347 5.643 12.789 1.00 90.56 311 GLN A CA 1
ATOM 2584 C C . GLN A 1 311 ? 6.998 4.317 13.194 1.00 90.56 311 GLN A C 1
ATOM 2586 O O . GLN A 1 311 ? 6.370 3.548 13.919 1.00 90.56 311 GLN A O 1
ATOM 2591 N N . ASP A 1 312 ? 8.259 4.083 12.831 1.00 86.94 312 ASP A N 1
ATOM 2592 C CA . ASP A 1 312 ? 8.923 2.789 13.073 1.00 86.94 312 ASP A CA 1
ATOM 2593 C C . ASP A 1 312 ? 8.910 2.355 14.550 1.00 86.94 312 ASP A C 1
ATOM 2595 O O . ASP A 1 312 ? 8.723 1.182 14.873 1.00 86.94 312 ASP A O 1
ATOM 2599 N N . SER A 1 313 ? 8.990 3.310 15.484 1.00 88.62 313 SER A N 1
ATOM 2600 C CA . SER A 1 313 ? 8.900 3.048 16.930 1.00 88.62 313 SER A CA 1
ATOM 2601 C C . SER A 1 313 ? 7.568 2.424 17.378 1.00 88.62 313 SER A C 1
ATOM 2603 O O . SER A 1 313 ? 7.490 1.841 18.462 1.00 88.62 313 SER A O 1
ATOM 2605 N N . LEU A 1 314 ? 6.522 2.517 16.552 1.00 91.56 314 LEU A N 1
ATOM 2606 C CA . LEU A 1 314 ? 5.158 2.077 16.842 1.00 91.56 314 LEU A CA 1
ATOM 2607 C C . LEU A 1 314 ? 4.709 0.871 16.009 1.00 91.56 314 LEU A C 1
ATOM 2609 O O . LEU A 1 314 ? 3.549 0.473 16.128 1.00 91.56 314 LEU A O 1
ATOM 2613 N N . LEU A 1 315 ? 5.593 0.235 15.231 1.00 91.75 315 LEU A N 1
ATOM 2614 C CA . LEU A 1 315 ? 5.252 -0.955 14.435 1.00 91.75 315 LEU A CA 1
ATOM 2615 C C . LEU A 1 315 ? 4.626 -2.070 15.288 1.00 91.75 315 LEU A C 1
ATOM 2617 O O . LEU A 1 315 ? 3.572 -2.605 14.957 1.00 91.75 315 LEU A O 1
ATOM 2621 N N . LYS A 1 316 ? 5.152 -2.319 16.490 1.00 90.31 316 LYS A N 1
ATOM 2622 C CA . LYS A 1 316 ? 4.548 -3.300 17.413 1.00 90.31 316 LYS A CA 1
ATOM 2623 C C . LYS A 1 316 ? 3.130 -2.949 17.857 1.00 90.31 316 LYS A C 1
ATOM 2625 O O . LYS A 1 316 ? 2.376 -3.835 18.237 1.00 90.31 316 LYS A O 1
ATOM 2630 N N . ARG A 1 317 ? 2.761 -1.665 17.872 1.00 91.25 317 ARG A N 1
ATOM 2631 C CA . ARG A 1 317 ? 1.386 -1.224 18.171 1.00 91.25 317 ARG A CA 1
ATOM 2632 C C . ARG A 1 317 ? 0.485 -1.334 16.946 1.00 91.25 317 ARG A C 1
ATOM 2634 O O . ARG A 1 317 ? -0.709 -1.587 17.096 1.00 91.25 317 ARG A O 1
ATOM 2641 N N . LEU A 1 318 ? 1.055 -1.175 15.752 1.00 92.50 318 LEU A N 1
ATOM 2642 C CA . LEU A 1 318 ? 0.363 -1.418 14.493 1.00 92.50 318 LEU A CA 1
ATOM 2643 C C . LEU A 1 318 ? -0.086 -2.873 14.371 1.00 92.50 318 LEU A C 1
ATOM 2645 O O . LEU A 1 318 ? -1.223 -3.089 13.974 1.00 92.50 318 LEU A O 1
ATOM 2649 N N . SER A 1 319 ? 0.740 -3.846 14.761 1.00 89.69 319 SER A N 1
ATOM 2650 C CA . SER A 1 319 ? 0.433 -5.275 14.580 1.00 89.69 319 SER A CA 1
ATOM 2651 C C . SER A 1 319 ? -0.921 -5.688 15.172 1.00 89.69 319 SER A C 1
ATOM 2653 O O . SER A 1 319 ? -1.706 -6.394 14.528 1.00 89.69 319 SER A O 1
ATOM 2655 N N . LEU A 1 320 ? -1.253 -5.177 16.363 1.00 88.00 320 LEU A N 1
ATOM 2656 C CA . LEU A 1 320 ? -2.545 -5.414 17.001 1.00 88.00 320 LEU A CA 1
ATOM 2657 C C . LEU A 1 320 ? -3.685 -4.743 16.231 1.00 88.00 320 LEU A C 1
ATOM 2659 O O . LEU A 1 320 ? -4.705 -5.380 15.987 1.00 88.00 320 LEU A O 1
ATOM 2663 N N . LEU A 1 321 ? -3.513 -3.483 15.820 1.00 88.25 321 LEU A N 1
ATOM 2664 C CA . LEU A 1 321 ? -4.500 -2.756 15.018 1.00 88.25 321 LEU A CA 1
ATOM 2665 C C . LEU A 1 321 ? -4.724 -3.420 13.648 1.00 88.25 321 LEU A C 1
ATOM 2667 O O . LEU A 1 321 ? -5.864 -3.531 13.204 1.00 88.25 321 LEU A O 1
ATOM 2671 N N . ALA A 1 322 ? -3.667 -3.911 13.002 1.00 87.00 322 ALA A N 1
ATOM 2672 C CA . ALA A 1 322 ? -3.731 -4.608 11.724 1.00 87.00 322 ALA A CA 1
ATOM 2673 C C . ALA A 1 322 ? -4.474 -5.942 11.856 1.00 87.00 322 ALA A C 1
ATOM 2675 O O . ALA A 1 322 ? -5.468 -6.159 11.166 1.00 87.00 322 ALA A O 1
ATOM 2676 N N . THR A 1 323 ? -4.080 -6.781 12.822 1.00 84.06 323 THR A N 1
ATOM 2677 C CA . THR A 1 323 ? -4.788 -8.032 13.161 1.00 84.06 323 THR A CA 1
ATOM 2678 C C . THR A 1 323 ? -6.267 -7.770 13.429 1.00 84.06 323 THR A C 1
ATOM 2680 O O . THR A 1 323 ? -7.150 -8.524 13.018 1.00 84.06 323 THR A O 1
ATOM 2683 N N . PHE A 1 324 ? -6.542 -6.668 14.119 1.00 80.31 324 PHE A N 1
ATOM 2684 C CA . PHE A 1 324 ? -7.885 -6.255 14.450 1.00 80.31 324 PHE A CA 1
ATOM 2685 C C . PHE A 1 324 ? -8.701 -5.866 13.207 1.00 80.31 324 PHE A C 1
ATOM 2687 O O . PHE A 1 324 ? -9.831 -6.319 13.046 1.00 80.31 324 PHE A O 1
ATOM 2694 N N . VAL A 1 325 ? -8.134 -5.074 12.295 1.00 80.69 325 VAL A N 1
ATOM 2695 C CA . VAL A 1 325 ? -8.787 -4.715 11.028 1.00 80.69 325 VAL A CA 1
ATOM 2696 C C . VAL A 1 325 ? -9.022 -5.940 10.142 1.00 80.69 325 VAL A C 1
ATOM 2698 O O . VAL A 1 325 ? -10.093 -6.044 9.546 1.00 80.69 325 VAL A O 1
ATOM 2701 N N . GLU A 1 326 ? -8.097 -6.902 10.098 1.00 79.31 326 GLU A N 1
ATOM 2702 C CA . GLU A 1 326 ? -8.285 -8.164 9.365 1.00 79.31 326 GLU A CA 1
ATOM 2703 C C . GLU A 1 326 ? -9.521 -8.936 9.850 1.00 79.31 326 GLU A C 1
ATOM 2705 O O . GLU A 1 326 ? -10.351 -9.342 9.035 1.00 79.31 326 GLU A O 1
ATOM 2710 N N . LYS A 1 327 ? -9.722 -9.047 11.174 1.00 75.12 327 LYS A N 1
ATOM 2711 C CA . LYS A 1 327 ? -10.935 -9.654 11.764 1.00 75.12 327 LYS A CA 1
ATOM 2712 C C . LYS A 1 327 ? -12.226 -8.928 11.350 1.00 75.12 327 LYS A C 1
ATOM 2714 O O . LYS A 1 327 ? -13.303 -9.522 11.381 1.00 75.12 327 LYS A O 1
ATOM 2719 N N . MET A 1 328 ? -12.129 -7.653 10.973 1.00 70.62 328 MET A N 1
ATOM 2720 C CA . MET A 1 328 ? -13.258 -6.781 10.633 1.00 70.62 328 MET A CA 1
ATOM 2721 C C . MET A 1 328 ? -13.540 -6.679 9.129 1.00 70.62 328 MET A C 1
ATOM 2723 O O . MET A 1 328 ? -14.628 -6.232 8.757 1.00 70.62 328 MET A O 1
ATOM 2727 N N . LYS A 1 329 ? -12.612 -7.098 8.255 1.00 65.69 329 LYS A N 1
ATOM 2728 C CA . LYS A 1 329 ? -12.749 -6.999 6.788 1.00 65.69 329 LYS A CA 1
ATOM 2729 C C . LYS A 1 329 ? -14.092 -7.476 6.210 1.00 65.69 329 LYS A C 1
ATOM 2731 O O . LYS A 1 329 ? -14.562 -6.818 5.285 1.00 65.69 329 LYS A O 1
ATOM 2736 N N . PRO A 1 330 ? -14.767 -8.525 6.729 1.00 53.03 330 PRO A N 1
ATOM 2737 C CA . PRO A 1 330 ? -16.078 -8.934 6.214 1.00 53.03 330 PRO A CA 1
ATOM 2738 C C . PRO A 1 330 ? -17.186 -7.875 6.371 1.00 53.03 330 PRO A C 1
ATOM 2740 O O . PRO A 1 330 ? -18.238 -8.004 5.751 1.00 53.03 330 PRO A O 1
ATOM 2743 N N . VAL A 1 331 ? -16.980 -6.850 7.210 1.00 51.44 331 VAL A N 1
ATOM 2744 C CA . VAL A 1 331 ? -18.027 -5.914 7.665 1.00 51.44 331 VAL A CA 1
ATOM 2745 C C . VAL A 1 331 ? -17.687 -4.443 7.383 1.00 51.44 331 VAL A C 1
ATOM 2747 O O . VAL A 1 331 ? -18.542 -3.571 7.536 1.00 51.44 331 VAL A O 1
ATOM 2750 N N . VAL A 1 332 ? -16.465 -4.137 6.939 1.00 51.91 332 VAL A N 1
ATOM 2751 C CA . VAL A 1 332 ? -16.007 -2.753 6.731 1.00 51.91 332 VAL A CA 1
ATOM 2752 C C . VAL A 1 332 ? -15.930 -2.428 5.236 1.00 51.91 332 VAL A C 1
ATOM 2754 O O . VAL A 1 332 ? -14.884 -2.630 4.621 1.00 51.91 332 VAL A O 1
ATOM 2757 N N . PRO A 1 333 ? -17.041 -1.935 4.646 1.00 48.25 333 PRO A N 1
ATOM 2758 C CA . PRO A 1 333 ? -16.906 -0.855 3.664 1.00 48.25 333 PRO A CA 1
ATOM 2759 C C . PRO A 1 333 ? -17.909 0.341 3.772 1.00 48.25 333 PRO A C 1
ATOM 2761 O O . PRO A 1 333 ? -19.109 0.208 4.032 1.00 48.25 333 PRO A O 1
ATOM 2764 N N . SER A 1 334 ? -17.338 1.529 3.516 1.00 43.69 334 SER A N 1
ATOM 2765 C CA . SER A 1 334 ? -17.814 2.805 2.923 1.00 43.69 334 SER A CA 1
ATOM 2766 C C . SER A 1 334 ? -18.794 3.786 3.574 1.00 43.69 334 SER A C 1
ATOM 2768 O O . SER A 1 334 ? -18.990 4.866 3.004 1.00 43.69 334 SER A O 1
ATOM 2770 N N . GLN A 1 335 ? -19.347 3.576 4.772 1.00 42.75 335 GLN A N 1
ATOM 2771 C CA . GLN A 1 335 ? -19.968 4.722 5.457 1.00 42.75 335 GLN A CA 1
ATOM 2772 C C . GLN A 1 335 ? -20.123 4.565 6.964 1.00 42.75 335 GLN A C 1
ATOM 2774 O O . GLN A 1 335 ? -20.873 3.715 7.435 1.00 42.75 335 GLN A O 1
ATOM 2779 N N . VAL A 1 336 ? -19.551 5.554 7.654 1.00 42.38 336 VAL A N 1
ATOM 2780 C CA . VAL A 1 336 ? -19.700 5.892 9.072 1.00 42.38 336 VAL A CA 1
ATOM 2781 C C . VAL A 1 336 ? -18.780 5.117 9.999 1.00 42.38 336 VAL A C 1
ATOM 2783 O O . VAL A 1 336 ? -19.061 3.990 10.376 1.00 42.38 336 VAL A O 1
ATOM 2786 N N . LEU A 1 337 ? -17.812 5.844 10.542 1.00 44.88 337 LEU A N 1
ATOM 2787 C CA . LEU A 1 337 ? -17.593 5.810 11.975 1.00 44.88 337 LEU A CA 1
ATOM 2788 C C . LEU A 1 337 ? -17.501 7.257 12.460 1.00 44.88 337 LEU A C 1
ATOM 2790 O O . LEU A 1 337 ? -16.496 7.948 12.314 1.00 44.88 337 LEU A O 1
ATOM 2794 N N . LYS A 1 338 ? -18.620 7.756 12.977 1.00 37.66 338 LYS A N 1
ATOM 2795 C CA . LYS A 1 338 ? -18.600 8.913 13.862 1.00 37.66 338 LYS A CA 1
ATOM 2796 C C . LYS A 1 338 ? -19.233 8.525 15.170 1.00 37.66 338 LYS A C 1
ATOM 2798 O O . LYS A 1 338 ? -20.353 8.040 15.183 1.00 37.66 338 LYS A O 1
ATOM 2803 N N . ASP A 1 339 ? -18.474 8.777 16.223 1.00 38.88 339 ASP A N 1
ATOM 2804 C CA . ASP A 1 339 ? -18.848 8.674 17.619 1.00 38.88 339 ASP A CA 1
ATOM 2805 C C . ASP A 1 339 ? -19.429 7.304 18.000 1.00 38.88 339 ASP A C 1
ATOM 2807 O O . ASP A 1 339 ? -20.637 7.124 18.091 1.00 38.88 339 ASP A O 1
ATOM 2811 N N . THR A 1 340 ? -18.572 6.356 18.389 1.00 44.56 340 THR A N 1
ATOM 2812 C CA . THR A 1 340 ? -19.006 5.250 19.275 1.00 44.56 340 THR A CA 1
ATOM 2813 C C . THR A 1 340 ? -20.020 4.238 18.684 1.00 44.56 340 THR A C 1
ATOM 2815 O O . THR A 1 340 ? -20.750 3.604 19.446 1.00 44.56 340 THR A O 1
ATOM 2818 N N . LEU A 1 341 ? -20.125 4.067 17.362 1.00 44.56 341 LEU A N 1
ATOM 2819 C CA . LEU A 1 341 ? -21.205 3.279 16.729 1.00 44.56 341 LEU A CA 1
ATOM 2820 C C . LEU A 1 341 ? -20.733 1.862 16.362 1.00 44.56 341 LEU A C 1
ATOM 2822 O O . LEU A 1 341 ? -19.801 1.699 15.587 1.00 44.56 341 LEU A O 1
ATOM 2826 N N . VAL A 1 342 ? -21.281 0.803 16.972 1.00 42.75 342 VAL A N 1
ATOM 2827 C CA . VAL A 1 342 ? -22.503 0.108 16.499 1.00 42.75 342 VAL A CA 1
ATOM 2828 C C . VAL A 1 342 ? -22.578 0.115 14.974 1.00 42.75 342 VAL A C 1
ATOM 2830 O O . VAL A 1 342 ? -23.164 1.016 14.375 1.00 42.75 342 VAL A O 1
ATOM 2833 N N . LEU A 1 343 ? -21.963 -0.894 14.355 1.00 39.16 343 LEU A N 1
ATOM 2834 C CA . LEU A 1 343 ? -22.126 -1.182 12.934 1.00 39.16 343 LEU A CA 1
ATOM 2835 C C . LEU A 1 343 ? -23.626 -1.300 12.605 1.00 39.16 343 LEU A C 1
ATOM 2837 O O . LEU A 1 343 ? -24.408 -1.820 13.400 1.00 39.16 343 LEU A O 1
ATOM 2841 N N . LYS A 1 344 ? -24.003 -0.719 11.459 1.00 36.38 344 LYS A N 1
ATOM 2842 C CA . LYS A 1 344 ? -25.360 -0.553 10.911 1.00 36.38 344 LYS A CA 1
ATOM 2843 C C . LYS A 1 344 ? -26.381 -1.594 11.400 1.00 36.38 344 LYS A C 1
ATOM 2845 O O . LYS A 1 344 ? -26.293 -2.769 11.067 1.00 36.38 344 LYS A O 1
ATOM 2850 N N . GLN A 1 345 ? -27.428 -1.102 12.069 1.00 37.62 345 GLN A N 1
ATOM 2851 C CA . GLN A 1 345 ? -28.750 -1.725 12.017 1.00 37.62 345 GLN A CA 1
ATOM 2852 C C . GLN A 1 345 ? -29.215 -1.707 10.558 1.00 37.62 345 GLN A C 1
ATOM 2854 O O . GLN A 1 345 ? -29.555 -0.642 10.036 1.00 37.62 345 GLN A O 1
ATOM 2859 N N . GLU A 1 346 ? -29.234 -2.859 9.895 1.00 35.88 346 GLU A N 1
ATOM 2860 C CA . GLU A 1 346 ? -30.103 -3.004 8.735 1.00 35.88 346 GLU A CA 1
ATOM 2861 C C . GLU A 1 346 ? -31.561 -2.993 9.211 1.00 35.88 346 GLU A C 1
ATOM 2863 O O . GLU A 1 346 ? -31.909 -3.427 10.311 1.00 35.88 346 GLU A O 1
ATOM 2868 N N . GLU A 1 347 ? -32.419 -2.383 8.405 1.00 37.69 347 GLU A N 1
ATOM 2869 C CA . GLU A 1 347 ? -33.834 -2.185 8.678 1.00 37.69 347 GLU A CA 1
ATOM 2870 C C . GLU A 1 347 ? -34.560 -3.520 8.936 1.00 37.69 347 GLU A C 1
ATOM 2872 O O . GLU A 1 347 ? -35.048 -4.146 7.999 1.00 37.69 347 GLU A O 1
ATOM 2877 N N . LYS A 1 348 ? -34.649 -3.921 10.216 1.00 36.31 348 LYS A N 1
ATOM 2878 C CA . LYS A 1 348 ? -35.644 -4.786 10.899 1.00 36.31 348 LYS A CA 1
ATOM 2879 C C . LYS A 1 348 ? -34.937 -5.612 11.978 1.00 36.31 348 LYS A C 1
ATOM 2881 O O . LYS A 1 348 ? -34.385 -6.640 11.646 1.00 36.31 348 LYS A O 1
ATOM 2886 N N . ASN A 1 349 ? -35.051 -5.239 13.256 1.00 40.25 349 ASN A N 1
ATOM 2887 C CA . ASN A 1 349 ? -34.849 -6.112 14.435 1.00 40.25 349 ASN A CA 1
ATOM 2888 C C . ASN A 1 349 ? -33.592 -7.020 14.522 1.00 40.25 349 ASN A C 1
ATOM 2890 O O . ASN A 1 349 ? -33.501 -7.780 15.481 1.00 40.25 349 ASN A O 1
ATOM 2894 N N . GLU A 1 350 ? -32.630 -6.948 13.609 1.00 47.47 350 GLU A N 1
ATOM 2895 C CA . GLU A 1 350 ? -31.446 -7.803 13.592 1.00 47.47 350 GLU A CA 1
ATOM 2896 C C . GLU A 1 350 ? -30.280 -7.062 14.254 1.00 47.47 350 GLU A C 1
ATOM 2898 O O . GLU A 1 350 ? -29.969 -5.912 13.927 1.00 47.47 350 GLU A O 1
ATOM 2903 N N . GLN A 1 351 ? -29.682 -7.695 15.264 1.00 52.06 351 GLN A N 1
ATOM 2904 C CA . GLN A 1 351 ? -28.483 -7.180 15.916 1.00 52.06 351 GLN A CA 1
ATOM 2905 C C . GLN A 1 351 ? -27.276 -7.311 14.978 1.00 52.06 351 GLN A C 1
ATOM 2907 O O . GLN A 1 351 ? -27.195 -8.299 14.246 1.00 52.06 351 GLN A O 1
ATOM 2912 N N . PRO A 1 352 ? -26.327 -6.357 14.997 1.00 53.38 352 PRO A N 1
ATOM 2913 C CA . PRO A 1 352 ? -25.153 -6.435 14.139 1.00 53.38 352 PRO A CA 1
ATOM 2914 C C . PRO A 1 352 ? -24.338 -7.696 14.452 1.00 53.38 352 PRO A C 1
ATOM 2916 O O . PRO A 1 352 ? -24.151 -8.058 15.615 1.00 53.38 352 PRO A O 1
ATOM 2919 N N . SER A 1 353 ? -23.837 -8.354 13.403 1.00 63.12 353 SER A N 1
ATOM 2920 C CA . SER A 1 353 ? -22.985 -9.545 13.521 1.00 63.12 353 SER A CA 1
ATOM 2921 C C . SER A 1 353 ? -21.639 -9.239 14.177 1.00 63.12 353 SER A C 1
ATOM 2923 O O . SER A 1 353 ? -21.035 -10.135 14.762 1.00 63.12 353 SER A O 1
ATOM 2925 N N . VAL A 1 354 ? -21.186 -7.981 14.109 1.00 71.56 354 VAL A N 1
ATOM 2926 C CA . VAL A 1 354 ? -19.954 -7.498 14.734 1.00 71.56 354 VAL A CA 1
ATOM 2927 C C . VAL A 1 354 ? -20.163 -6.096 15.319 1.00 71.56 354 VAL A C 1
ATOM 2929 O O . VAL A 1 354 ? -20.814 -5.247 14.712 1.00 71.56 354 VAL A O 1
ATOM 2932 N N . PHE A 1 355 ? -19.601 -5.826 16.495 1.00 73.56 355 PHE A N 1
ATOM 2933 C CA . PHE A 1 355 ? -19.624 -4.535 17.180 1.00 73.56 355 PHE A CA 1
ATOM 2934 C C . PHE A 1 355 ? -18.233 -4.194 17.717 1.00 73.56 355 PHE A C 1
ATOM 2936 O O . PHE A 1 355 ? -17.542 -5.053 18.252 1.00 73.56 355 PHE A O 1
ATOM 2943 N N . LEU A 1 356 ? -17.847 -2.920 17.615 1.00 77.62 356 LEU A N 1
ATOM 2944 C CA . LEU A 1 356 ? -16.578 -2.422 18.125 1.00 77.62 356 LEU A CA 1
ATOM 2945 C C . LEU A 1 356 ? -16.754 -1.128 18.905 1.00 77.62 356 LEU A C 1
ATOM 2947 O O . LEU A 1 356 ? -17.486 -0.223 18.497 1.00 77.62 356 LEU A O 1
ATOM 2951 N N . ARG A 1 357 ? -15.996 -1.014 19.992 1.00 82.19 357 ARG A N 1
ATOM 2952 C CA . ARG A 1 357 ? -15.832 0.226 20.734 1.00 82.19 357 ARG A CA 1
ATOM 2953 C C . ARG A 1 357 ? -14.399 0.405 21.200 1.00 82.19 357 ARG A C 1
ATOM 2955 O O . ARG A 1 357 ? -13.911 -0.376 22.004 1.00 82.19 357 ARG A O 1
ATOM 2962 N N . TYR A 1 358 ? -13.768 1.485 20.760 1.00 86.50 358 TYR A N 1
ATOM 2963 C CA . TYR A 1 358 ? -12.518 1.964 21.337 1.00 86.50 358 TYR A CA 1
ATOM 2964 C C . TYR A 1 358 ? -12.809 3.055 22.367 1.00 86.50 358 TYR A C 1
ATOM 2966 O O . TYR A 1 358 ? -13.578 3.981 22.101 1.00 86.50 358 TYR A O 1
ATOM 2974 N N . PHE A 1 359 ? -12.231 2.936 23.559 1.00 87.75 359 PHE A N 1
ATOM 2975 C CA . PHE A 1 359 ? -12.499 3.847 24.673 1.00 87.75 359 PHE A CA 1
ATOM 2976 C C . PHE A 1 359 ? -11.500 5.006 24.758 1.00 87.75 359 PHE A C 1
ATOM 2978 O O . PHE A 1 359 ? -11.756 5.978 25.471 1.00 87.75 359 PHE A O 1
ATOM 2985 N N . GLY A 1 360 ? -10.399 4.959 24.003 1.00 89.12 360 GLY A N 1
ATOM 2986 C CA . GLY A 1 360 ? -9.402 6.028 23.978 1.00 89.12 360 GLY A CA 1
ATOM 2987 C C . GLY A 1 360 ? -8.890 6.352 25.382 1.00 89.12 360 GLY A C 1
ATOM 2988 O O . GLY A 1 360 ? -8.537 5.456 26.126 1.00 89.12 360 GLY A O 1
ATOM 2989 N N . TYR A 1 361 ? -8.883 7.619 25.792 1.00 87.38 361 TYR A N 1
ATOM 2990 C CA . TYR A 1 361 ? -8.393 8.013 27.124 1.00 87.38 361 TYR A CA 1
ATOM 2991 C C . TYR A 1 361 ? -9.370 7.705 28.278 1.00 87.38 361 TYR A C 1
ATOM 2993 O O . TYR A 1 361 ? -9.070 8.007 29.435 1.00 87.38 361 TYR A O 1
ATOM 3001 N N . HIS A 1 362 ? -10.564 7.180 27.990 1.00 88.81 362 HIS A N 1
ATOM 3002 C CA . HIS A 1 362 ? -11.519 6.802 29.026 1.00 88.81 362 HIS A CA 1
ATOM 3003 C C . HIS A 1 362 ? -11.121 5.482 29.686 1.00 88.81 362 HIS A C 1
ATOM 3005 O O . HIS A 1 362 ? -10.618 4.583 29.027 1.00 88.81 362 HIS A O 1
ATOM 3011 N N . THR A 1 363 ? -11.425 5.370 30.978 1.00 91.31 363 THR A N 1
ATOM 3012 C CA . THR A 1 363 ? -11.091 4.242 31.859 1.00 91.31 363 THR A CA 1
ATOM 3013 C C . THR A 1 363 ? -12.356 3.462 32.249 1.00 91.31 363 THR A C 1
ATOM 3015 O O . THR A 1 363 ? -12.870 3.640 33.361 1.00 91.31 363 THR A O 1
ATOM 3018 N N . PRO A 1 364 ? -12.971 2.694 31.334 1.00 86.75 364 PRO A N 1
ATOM 3019 C CA . PRO A 1 364 ? -14.191 1.956 31.641 1.00 86.75 364 PRO A CA 1
ATOM 3020 C C . PRO A 1 364 ? -13.884 0.765 32.560 1.00 86.75 364 PRO A C 1
ATOM 3022 O O . PRO A 1 364 ? -13.009 -0.040 32.263 1.00 86.75 364 PRO A O 1
ATOM 3025 N N . SER A 1 365 ? -14.626 0.630 33.660 1.00 90.31 365 SER A N 1
ATOM 3026 C CA . SER A 1 365 ? -14.581 -0.565 34.521 1.00 90.31 365 SER A CA 1
ATOM 3027 C C . SER A 1 365 ? -15.651 -1.599 34.159 1.00 90.31 365 SER A C 1
ATOM 3029 O O . SER A 1 365 ? -15.555 -2.757 34.539 1.00 90.31 365 SER A O 1
ATOM 3031 N N . GLU A 1 366 ? -16.701 -1.178 33.451 1.00 88.69 366 GLU A N 1
ATOM 3032 C CA . GLU A 1 366 ? -17.764 -2.054 32.966 1.00 88.69 366 GLU A CA 1
ATOM 3033 C C . GLU A 1 366 ? -18.401 -1.487 31.689 1.00 88.69 366 GLU A C 1
ATOM 3035 O O . GLU A 1 366 ? -18.439 -0.268 31.482 1.00 88.69 366 GLU A O 1
ATOM 3040 N N . MET A 1 367 ? -18.959 -2.362 30.853 1.00 85.44 367 MET A N 1
ATOM 3041 C CA . MET A 1 367 ? -19.842 -1.990 29.752 1.00 85.44 367 MET A CA 1
ATOM 3042 C C . MET A 1 367 ? -21.064 -2.904 29.710 1.00 85.44 367 MET A C 1
ATOM 3044 O O . MET A 1 367 ? -20.955 -4.120 29.599 1.00 85.44 367 MET A O 1
ATOM 3048 N N . LYS A 1 368 ? -22.253 -2.301 29.745 1.00 83.19 368 LYS A N 1
ATOM 3049 C CA . LYS A 1 368 ? -23.516 -3.029 29.592 1.00 83.19 368 LYS A CA 1
ATOM 3050 C C . LYS A 1 368 ? -23.821 -3.216 28.117 1.00 83.19 368 LYS A C 1
ATOM 3052 O O . LYS A 1 368 ? -23.915 -2.225 27.389 1.00 83.19 368 LYS A O 1
ATOM 3057 N N . LEU A 1 369 ? -24.009 -4.464 27.705 1.00 78.38 369 LEU A N 1
ATOM 3058 C CA . LEU A 1 369 ? -24.461 -4.813 26.367 1.00 78.38 369 LEU A CA 1
ATOM 3059 C C . LEU A 1 369 ? -25.850 -5.439 26.413 1.00 78.38 369 LEU A C 1
ATOM 3061 O O . LEU A 1 369 ? -26.226 -6.148 27.344 1.00 78.38 369 LEU A O 1
ATOM 3065 N N . HIS A 1 370 ? -26.618 -5.151 25.370 1.00 78.88 370 HIS A N 1
ATOM 3066 C CA . HIS A 1 370 ? -27.919 -5.754 25.131 1.00 78.88 370 HIS A CA 1
ATOM 3067 C C . HIS A 1 370 ? -27.792 -6.660 23.909 1.00 78.88 370 HIS A C 1
ATOM 3069 O O . HIS A 1 370 ? -28.039 -6.208 22.792 1.00 78.88 370 HIS A O 1
ATOM 3075 N N . LEU A 1 371 ? -27.363 -7.902 24.121 1.00 78.44 371 LEU A N 1
ATOM 3076 C CA . LEU A 1 371 ? -27.184 -8.904 23.072 1.00 78.44 371 LEU A CA 1
ATOM 3077 C C . LEU A 1 371 ? -28.460 -9.734 22.886 1.00 78.44 371 LEU A C 1
ATOM 3079 O O . LEU A 1 371 ? -29.359 -9.709 23.735 1.00 78.44 371 LEU A O 1
ATOM 3083 N N . ASP A 1 372 ? -28.565 -10.450 21.768 1.00 77.31 372 ASP A N 1
ATOM 3084 C CA . ASP A 1 372 ? -29.647 -11.413 21.569 1.00 77.31 372 ASP A CA 1
ATOM 3085 C C . ASP A 1 372 ? -29.529 -12.547 22.604 1.00 77.31 372 ASP A C 1
ATOM 3087 O O . ASP A 1 372 ? -28.441 -13.039 22.898 1.00 77.31 372 ASP A O 1
ATOM 3091 N N . ALA A 1 373 ? -30.653 -12.928 23.209 1.00 79.38 373 ALA A N 1
ATOM 3092 C CA . ALA A 1 373 ? -30.703 -13.965 24.233 1.00 79.38 373 ALA A CA 1
ATOM 3093 C C . ALA A 1 373 ? -30.641 -15.388 23.659 1.00 79.38 373 ALA A C 1
ATOM 3095 O O . ALA A 1 373 ? -30.438 -16.328 24.428 1.00 79.38 373 ALA A O 1
ATOM 3096 N N . GLU A 1 374 ? -30.861 -15.554 22.352 1.00 78.38 374 GLU A N 1
ATOM 3097 C CA . GLU A 1 374 ? -30.828 -16.850 21.661 1.00 78.38 374 GLU A CA 1
ATOM 3098 C C . GLU A 1 374 ? -29.519 -17.100 20.906 1.00 78.38 374 GLU A C 1
ATOM 3100 O O . GLU A 1 374 ? -29.298 -18.210 20.427 1.00 78.38 374 GLU A O 1
ATOM 3105 N N . GLU A 1 375 ? -28.637 -16.104 20.856 1.00 79.38 375 GLU A N 1
ATOM 3106 C CA . GLU A 1 375 ? -27.364 -16.156 20.144 1.00 79.38 375 GLU A CA 1
ATOM 3107 C C . GLU A 1 375 ? -26.192 -16.047 21.121 1.00 79.38 375 GLU A C 1
ATOM 3109 O O . GLU A 1 375 ? -26.278 -15.381 22.155 1.00 79.38 375 GLU A O 1
ATOM 3114 N N . ILE A 1 376 ? -25.080 -16.694 20.777 1.00 84.00 376 ILE A N 1
ATOM 3115 C CA . ILE A 1 376 ? -23.825 -16.585 21.525 1.00 84.00 376 ILE A CA 1
ATOM 3116 C C . ILE A 1 376 ? -22.945 -15.562 20.827 1.00 84.00 376 ILE A C 1
ATOM 3118 O O . ILE A 1 376 ? -22.801 -15.584 19.605 1.00 84.00 376 ILE A O 1
ATOM 3122 N N . TYR A 1 377 ? -22.330 -14.686 21.610 1.00 83.56 377 TYR A N 1
ATOM 3123 C CA . TYR A 1 377 ? -21.376 -13.704 21.133 1.00 83.56 377 TYR A CA 1
ATOM 3124 C C . TYR A 1 377 ? -20.018 -13.948 21.767 1.00 83.56 377 TYR A C 1
ATOM 3126 O O . TYR A 1 377 ? -19.900 -14.111 22.979 1.00 83.56 377 TYR A O 1
ATOM 3134 N N . GLN A 1 378 ? -18.994 -13.923 20.932 1.00 88.00 378 GLN A N 1
ATOM 3135 C CA . GLN A 1 378 ? -17.611 -13.845 21.347 1.00 88.00 378 GLN A CA 1
ATOM 3136 C C . GLN A 1 378 ? -17.266 -12.382 21.610 1.00 88.00 378 GLN A C 1
ATOM 3138 O O . GLN A 1 378 ? -17.422 -11.530 20.734 1.00 88.00 378 GLN A O 1
ATOM 3143 N N . VAL A 1 379 ? -16.816 -12.089 22.822 1.00 87.81 379 VAL A N 1
ATOM 3144 C CA . VAL A 1 379 ? -16.450 -10.746 23.256 1.00 87.81 379 VAL A CA 1
ATOM 3145 C C . VAL A 1 379 ? -14.972 -10.739 23.598 1.00 87.81 379 VAL A C 1
ATOM 3147 O O . VAL A 1 379 ? -14.537 -11.452 24.495 1.00 87.81 379 VAL A O 1
ATOM 3150 N N . GLU A 1 380 ? -14.211 -9.917 22.890 1.00 89.62 380 GLU A N 1
ATOM 3151 C CA . GLU A 1 380 ? -12.783 -9.717 23.082 1.00 89.62 380 GLU A CA 1
ATOM 3152 C C . GLU A 1 380 ? -12.543 -8.326 23.685 1.00 89.62 380 GLU A C 1
ATOM 3154 O O . GLU A 1 380 ? -12.923 -7.306 23.097 1.00 89.62 380 GLU A O 1
ATOM 3159 N N . THR A 1 381 ? -11.936 -8.276 24.871 1.00 90.31 381 THR A N 1
ATOM 3160 C CA . THR A 1 381 ? -11.429 -7.034 25.467 1.00 90.31 381 THR A CA 1
ATOM 3161 C C . THR A 1 381 ? -9.951 -6.903 25.132 1.00 90.31 381 THR A C 1
ATOM 3163 O O . THR A 1 381 ? -9.209 -7.880 25.189 1.00 90.31 381 THR A O 1
ATOM 3166 N N . LEU A 1 382 ? -9.531 -5.707 24.738 1.00 89.06 382 LEU A N 1
ATOM 3167 C CA . LEU A 1 382 ? -8.199 -5.448 24.206 1.00 89.06 382 LEU A CA 1
ATOM 3168 C C . LEU A 1 382 ? -7.569 -4.292 24.962 1.00 89.06 382 LEU A C 1
ATOM 3170 O O . LEU A 1 382 ? -8.123 -3.195 24.967 1.00 89.06 382 LEU A O 1
ATOM 3174 N N . ASP A 1 383 ? -6.393 -4.514 25.529 1.00 91.38 383 ASP A N 1
ATOM 3175 C CA . ASP A 1 383 ? -5.506 -3.443 25.957 1.00 91.38 383 ASP A CA 1
ATOM 3176 C C . ASP A 1 383 ? -4.579 -3.097 24.790 1.00 91.38 383 ASP A C 1
ATOM 3178 O O . ASP A 1 383 ? -3.591 -3.780 24.505 1.00 91.38 383 ASP A O 1
ATOM 3182 N N . THR A 1 384 ? -4.917 -2.011 24.094 1.00 89.56 384 THR A N 1
ATOM 3183 C CA . THR A 1 384 ? -4.184 -1.587 22.894 1.00 89.56 384 THR A CA 1
ATOM 3184 C C . THR A 1 384 ? -2.787 -1.052 23.198 1.00 89.56 384 THR A C 1
ATOM 3186 O O . THR A 1 384 ? -1.961 -0.935 22.291 1.00 89.56 384 THR A O 1
ATOM 3189 N N . TRP A 1 385 ? -2.504 -0.741 24.464 1.00 90.00 385 TRP A N 1
ATOM 3190 C CA . TRP A 1 385 ? -1.219 -0.222 24.896 1.00 90.00 385 TRP A CA 1
ATOM 3191 C C . TRP A 1 385 ? -0.286 -1.329 25.382 1.00 90.00 385 TRP A C 1
ATOM 3193 O O . TRP A 1 385 ? 0.865 -1.390 24.951 1.00 90.00 385 TRP A O 1
ATOM 3203 N N . HIS A 1 386 ? -0.759 -2.227 26.243 1.00 90.38 386 HIS A N 1
ATOM 3204 C CA . HIS A 1 386 ? 0.037 -3.363 26.713 1.00 90.38 386 HIS A CA 1
ATOM 3205 C C . HIS A 1 386 ? 0.042 -4.544 25.735 1.00 90.38 386 HIS A C 1
ATOM 3207 O O . HIS A 1 386 ? 0.827 -5.470 25.931 1.00 90.38 386 HIS A O 1
ATOM 3213 N N . LEU A 1 387 ? -0.741 -4.461 24.652 1.00 89.00 387 LEU A N 1
ATOM 3214 C CA . LEU A 1 387 ? -0.894 -5.501 23.631 1.00 89.00 387 LEU A CA 1
ATOM 3215 C C . LEU A 1 387 ? -1.415 -6.816 24.217 1.00 89.00 387 LEU A C 1
ATOM 3217 O O . LEU A 1 387 ? -0.935 -7.893 23.871 1.00 89.00 387 LEU A O 1
ATOM 3221 N N . ASP A 1 388 ? -2.388 -6.701 25.118 1.00 88.44 388 ASP A N 1
ATOM 3222 C CA . ASP A 1 388 ? -3.038 -7.835 25.767 1.00 88.44 388 ASP A CA 1
ATOM 3223 C C . ASP A 1 388 ? -4.492 -7.957 25.300 1.00 88.44 388 ASP A C 1
ATOM 3225 O O . ASP A 1 388 ? -5.132 -6.975 24.910 1.00 88.44 388 ASP A O 1
ATOM 3229 N N . SER A 1 389 ? -5.017 -9.175 25.329 1.00 88.75 389 SER A N 1
ATOM 3230 C CA . SER A 1 389 ? -6.377 -9.482 24.903 1.00 88.75 389 SER A CA 1
ATOM 3231 C C . SER A 1 389 ? -6.972 -10.587 25.763 1.00 88.75 389 SER A C 1
ATOM 3233 O O . SER A 1 389 ? -6.335 -11.623 25.964 1.00 88.75 389 SER A O 1
ATOM 3235 N N . SER A 1 390 ? -8.219 -10.423 26.192 1.00 88.81 390 SER A N 1
ATOM 3236 C CA . SER A 1 390 ? -9.014 -11.502 26.780 1.00 88.81 390 SER A CA 1
ATOM 3237 C C . SER A 1 390 ? -10.264 -11.744 25.948 1.00 88.81 390 SER A C 1
ATOM 3239 O O . SER A 1 390 ? -10.793 -10.820 25.335 1.00 88.81 390 SER A O 1
ATOM 3241 N N . MET A 1 391 ? -10.743 -12.984 25.926 1.00 89.62 391 MET A N 1
ATOM 3242 C CA . MET A 1 391 ? -11.934 -13.373 25.181 1.00 89.62 391 MET A CA 1
ATOM 3243 C C . MET A 1 391 ? -12.848 -14.204 26.071 1.00 89.62 391 MET A C 1
ATOM 3245 O O . MET A 1 391 ? -12.386 -15.162 26.684 1.00 89.62 391 MET A O 1
ATOM 3249 N N . ASP A 1 392 ? -14.135 -13.872 26.065 1.00 88.44 392 ASP A N 1
ATOM 3250 C CA . ASP A 1 392 ? -15.187 -14.608 26.761 1.00 88.44 392 ASP A CA 1
ATOM 3251 C C . ASP A 1 392 ? -16.464 -14.695 25.911 1.00 88.44 392 ASP A C 1
ATOM 3253 O O . ASP A 1 392 ? -16.615 -14.012 24.892 1.00 88.44 392 ASP A O 1
ATOM 3257 N N . LEU A 1 393 ? -17.384 -15.574 26.315 1.00 88.94 393 LEU A N 1
ATOM 3258 C CA . LEU A 1 393 ? -18.661 -15.793 25.636 1.00 88.94 393 LEU A CA 1
ATOM 3259 C C . LEU A 1 393 ? -19.813 -15.173 26.427 1.00 88.94 393 LEU A C 1
ATOM 3261 O O . LEU A 1 393 ? -19.940 -15.393 27.629 1.00 88.94 393 LEU A O 1
ATOM 3265 N N . 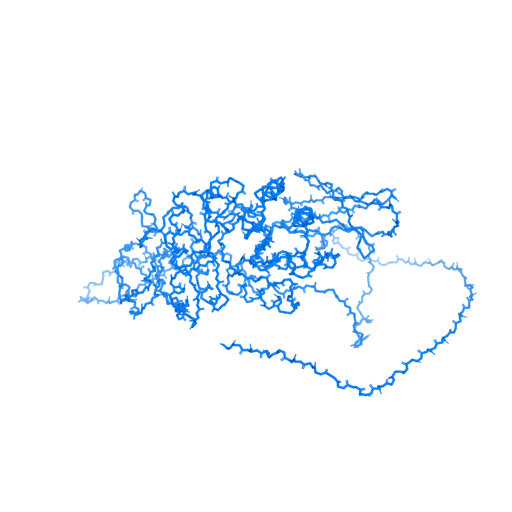TYR A 1 394 ? -20.685 -14.454 25.725 1.00 85.38 394 TYR A N 1
ATOM 3266 C CA . TYR A 1 394 ? -21.817 -13.735 26.303 1.00 85.38 394 TYR A CA 1
ATOM 3267 C C . TYR A 1 394 ? -23.103 -13.993 25.515 1.00 85.38 394 TYR A C 1
ATOM 3269 O O . TYR A 1 394 ? -23.068 -14.256 24.312 1.00 85.38 394 TYR A O 1
ATOM 3277 N N . HIS A 1 395 ? -24.253 -13.889 26.183 1.00 83.44 395 HIS A N 1
ATOM 3278 C CA . HIS A 1 395 ? -25.569 -13.943 25.546 1.00 83.44 395 HIS A CA 1
ATOM 3279 C C . HIS A 1 395 ? -26.589 -13.092 26.316 1.00 83.44 395 HIS A C 1
ATOM 3281 O O . HIS A 1 395 ? -26.487 -12.915 27.529 1.00 83.44 395 HIS A O 1
ATOM 3287 N N . GLY A 1 396 ? -27.604 -12.569 25.627 1.00 79.88 396 GLY A N 1
ATOM 3288 C CA . GLY A 1 396 ? -28.646 -11.754 26.254 1.00 79.88 396 GLY A CA 1
ATOM 3289 C C . GLY A 1 396 ? -28.141 -10.429 26.838 1.00 79.88 396 GLY A C 1
ATOM 3290 O O . GLY A 1 396 ? -27.273 -9.757 26.285 1.00 79.88 396 GLY A O 1
ATOM 3291 N N . GLN A 1 397 ? -28.732 -9.995 27.952 1.00 76.06 397 GLN A N 1
ATOM 3292 C CA . GLN A 1 397 ? -28.298 -8.771 28.622 1.00 76.06 397 GLN A CA 1
ATOM 3293 C C . GLN A 1 397 ? -27.203 -9.091 29.635 1.00 76.06 397 GLN A C 1
ATOM 3295 O O . GLN A 1 397 ? -27.489 -9.707 30.660 1.00 76.06 397 GLN A O 1
ATOM 3300 N N . ASP A 1 398 ? -25.999 -8.588 29.381 1.00 77.06 398 ASP A N 1
ATOM 3301 C CA . ASP A 1 398 ? -24.847 -8.839 30.239 1.00 77.06 398 ASP A CA 1
ATOM 3302 C C . ASP A 1 398 ? -24.014 -7.573 30.491 1.00 77.06 398 ASP A C 1
ATOM 3304 O O . ASP A 1 398 ? -24.134 -6.553 29.799 1.00 77.06 398 ASP A O 1
ATOM 3308 N N . THR A 1 399 ? -23.203 -7.620 31.543 1.00 84.44 399 THR A N 1
ATOM 3309 C CA . THR A 1 399 ? -22.238 -6.584 31.906 1.00 84.44 399 THR A CA 1
ATOM 3310 C C . THR A 1 399 ? -20.841 -7.149 31.726 1.00 84.44 399 THR A C 1
ATOM 3312 O O . THR A 1 399 ? -20.430 -8.048 32.449 1.00 84.44 399 THR A O 1
ATOM 3315 N N . ILE A 1 400 ? -20.104 -6.594 30.771 1.00 86.00 400 ILE A N 1
ATOM 3316 C CA . ILE A 1 400 ? -18.711 -6.958 30.539 1.00 86.00 400 ILE A CA 1
ATOM 3317 C C . ILE A 1 400 ? -17.860 -6.169 31.520 1.00 86.00 400 ILE A C 1
ATOM 3319 O O . ILE A 1 400 ? -17.901 -4.934 31.518 1.00 86.00 400 ILE A O 1
ATOM 3323 N N . GLU A 1 401 ? -17.105 -6.877 32.351 1.00 86.56 401 GLU A N 1
ATOM 3324 C CA . GLU A 1 401 ? -16.092 -6.271 33.206 1.00 86.56 401 GLU A CA 1
ATOM 3325 C C . GLU A 1 401 ? -14.891 -5.843 32.357 1.00 86.56 401 GLU A C 1
ATOM 3327 O O . GLU A 1 401 ? -14.444 -6.554 31.459 1.00 86.56 401 GLU A O 1
ATOM 3332 N N . LEU A 1 402 ? -14.384 -4.643 32.625 1.00 86.69 402 LEU A N 1
ATOM 3333 C CA . LEU A 1 402 ? -13.221 -4.068 31.958 1.00 86.69 402 LEU A CA 1
ATOM 3334 C C . LEU A 1 402 ? -12.198 -3.667 33.022 1.00 86.69 402 LEU A C 1
ATOM 3336 O O . LEU A 1 402 ? -12.552 -3.385 34.167 1.00 86.69 402 LEU A O 1
ATOM 3340 N N . GLN A 1 403 ? -10.922 -3.611 32.645 1.00 87.25 403 GLN A N 1
ATOM 3341 C CA . GLN A 1 403 ? -9.821 -3.420 33.597 1.00 87.25 403 GLN A CA 1
ATOM 3342 C C . GLN A 1 403 ? -9.825 -2.042 34.288 1.00 87.25 403 GLN A C 1
ATOM 3344 O O . GLN A 1 403 ? -9.173 -1.861 35.314 1.00 87.25 403 GLN A O 1
ATOM 3349 N N . GLY A 1 404 ? -10.596 -1.068 33.787 1.00 89.81 404 GLY A N 1
ATOM 3350 C CA . GLY A 1 404 ? -10.569 0.298 34.311 1.00 89.81 404 GLY A CA 1
ATOM 3351 C C . GLY A 1 404 ? -9.351 1.096 33.850 1.00 89.81 404 GLY A C 1
ATOM 3352 O O . GLY A 1 404 ? -9.094 2.163 34.403 1.00 89.81 404 GLY A O 1
ATOM 3353 N N . ASP A 1 405 ? -8.634 0.613 32.838 1.00 91.25 405 ASP A N 1
ATOM 3354 C CA . ASP A 1 405 ? -7.469 1.263 32.242 1.00 91.25 405 ASP A CA 1
ATOM 3355 C C . ASP A 1 405 ? -7.851 2.063 30.980 1.00 91.25 405 ASP A C 1
ATOM 3357 O O . ASP A 1 405 ? -8.914 1.828 30.391 1.00 91.25 405 ASP A O 1
ATOM 3361 N N . PRO A 1 406 ? -7.054 3.074 30.579 1.00 91.25 406 PRO A N 1
ATOM 3362 C CA . PRO A 1 406 ? -7.241 3.757 29.305 1.00 91.25 406 PRO A CA 1
ATOM 3363 C C . PRO A 1 406 ? -6.792 2.874 28.132 1.00 91.25 406 PRO A C 1
ATOM 3365 O O . PRO A 1 406 ? -6.097 1.883 28.296 1.00 91.25 406 PRO A O 1
ATOM 3368 N N . TYR A 1 407 ? -7.160 3.282 26.921 1.00 90.75 407 TYR A N 1
ATOM 3369 C CA . TYR A 1 407 ? -6.804 2.658 25.641 1.00 90.75 407 TYR A CA 1
ATOM 3370 C C . TYR A 1 407 ? -7.346 1.242 25.469 1.00 90.75 407 TYR A C 1
ATOM 3372 O O . TYR A 1 407 ? -6.838 0.460 24.667 1.00 90.75 407 TYR A O 1
ATOM 3380 N N . MET A 1 408 ? -8.438 0.940 26.162 1.00 90.38 408 MET A N 1
ATOM 3381 C CA . MET A 1 408 ? -9.152 -0.308 25.962 1.00 90.38 408 MET A CA 1
ATOM 3382 C C . MET A 1 408 ? -9.944 -0.273 24.652 1.00 90.38 408 MET A C 1
ATOM 3384 O O . MET A 1 408 ? -10.517 0.759 24.279 1.00 90.38 408 MET A O 1
ATOM 3388 N N . ALA A 1 409 ? -10.031 -1.414 23.980 1.00 88.38 409 ALA A N 1
ATOM 3389 C CA . ALA A 1 409 ? -10.992 -1.678 22.922 1.00 88.38 409 ALA A CA 1
ATOM 3390 C C . ALA A 1 409 ? -11.854 -2.893 23.282 1.00 88.38 409 ALA A C 1
ATOM 3392 O O . ALA A 1 409 ? -11.461 -3.753 24.067 1.00 88.38 409 ALA A O 1
ATOM 3393 N N . LEU A 1 410 ? -13.053 -2.941 22.718 1.00 86.81 410 LEU A N 1
ATOM 3394 C CA . LEU A 1 410 ? -13.999 -4.034 22.869 1.00 86.81 410 LEU A CA 1
ATOM 3395 C C . LEU A 1 410 ? -14.487 -4.445 21.488 1.00 86.81 410 LEU A C 1
ATOM 3397 O O . LEU A 1 410 ? -15.055 -3.611 20.782 1.00 86.81 410 LEU A O 1
ATOM 3401 N N . LEU A 1 411 ? -14.305 -5.712 21.138 1.00 85.00 411 LEU A N 1
ATOM 3402 C CA . LEU A 1 411 ? -14.841 -6.333 19.933 1.00 85.00 411 LEU A CA 1
ATOM 3403 C C . LEU A 1 411 ? -15.841 -7.406 20.322 1.00 85.00 411 LEU A C 1
ATOM 3405 O O . LEU A 1 411 ? -15.576 -8.242 21.170 1.00 85.00 411 LEU A O 1
ATOM 3409 N N . VAL A 1 412 ? -17.001 -7.380 19.692 1.00 81.69 412 VAL A N 1
ATOM 3410 C CA . VAL A 1 412 ? -18.080 -8.334 19.911 1.00 81.69 412 VAL A CA 1
ATOM 3411 C C . VAL A 1 412 ? -18.428 -8.921 18.560 1.00 81.69 412 VAL A C 1
ATOM 3413 O O . VAL A 1 412 ? -18.677 -8.173 17.620 1.00 81.69 412 VAL A O 1
ATOM 3416 N N . GLN A 1 413 ? -18.447 -10.239 18.447 1.00 80.75 413 GLN A N 1
ATOM 3417 C CA . GLN A 1 413 ? -18.755 -10.955 17.215 1.00 80.75 413 GLN A CA 1
ATOM 3418 C C . GLN A 1 413 ? -19.774 -12.043 17.518 1.00 80.75 413 GLN A C 1
ATOM 3420 O O . GLN A 1 413 ? -19.698 -12.702 18.551 1.00 80.75 413 GLN A O 1
ATOM 3425 N N . LYS A 1 414 ? -20.737 -12.246 16.625 1.00 78.38 414 LYS A N 1
ATOM 3426 C CA . LYS A 1 414 ? -21.649 -13.384 16.718 1.00 78.38 414 LYS A CA 1
ATOM 3427 C C . LYS A 1 414 ? -20.846 -14.680 16.552 1.00 78.38 414 LYS A C 1
ATOM 3429 O O . LYS A 1 414 ? -20.076 -14.808 15.606 1.00 78.38 414 LYS A O 1
ATOM 3434 N N . GLY A 1 415 ? -21.017 -15.628 17.469 1.00 75.00 415 GLY A N 1
ATOM 3435 C CA . GLY A 1 415 ? -20.356 -16.929 17.429 1.00 75.00 415 GLY A CA 1
ATOM 3436 C C . GLY A 1 415 ? -20.919 -17.784 16.299 1.00 75.00 415 GLY A C 1
ATOM 3437 O O . GLY A 1 415 ? -22.009 -18.343 16.417 1.00 75.00 415 GLY A O 1
ATOM 3438 N N . GLU A 1 416 ? -20.193 -17.891 15.189 1.00 69.62 416 GLU A N 1
ATOM 3439 C CA . GLU A 1 416 ? -20.605 -18.744 14.074 1.00 69.62 416 GLU A CA 1
ATOM 3440 C C . GLU A 1 416 ? -20.610 -20.223 14.484 1.00 69.62 416 GLU A C 1
ATOM 3442 O O . GLU A 1 416 ? -19.657 -20.733 15.073 1.00 69.62 416 GLU A O 1
ATOM 3447 N N . GLY A 1 417 ? -21.712 -20.923 14.197 1.00 63.59 417 GLY A N 1
ATOM 3448 C CA . GLY A 1 417 ? -21.863 -22.343 14.534 1.00 63.59 417 GLY A CA 1
ATOM 3449 C C . GLY A 1 417 ? -21.998 -22.640 16.033 1.00 63.59 417 GLY A C 1
ATOM 3450 O O . GLY A 1 417 ? -21.956 -23.812 16.416 1.00 63.59 417 GLY A O 1
ATOM 3451 N N . MET A 1 418 ? -22.166 -21.616 16.876 1.00 69.81 418 MET A N 1
ATOM 3452 C CA . MET A 1 418 ? -22.450 -21.772 18.302 1.00 69.81 418 MET A CA 1
ATOM 3453 C C . MET A 1 418 ? -23.959 -21.722 18.541 1.00 69.81 418 MET A C 1
ATOM 3455 O O . MET A 1 418 ? -24.631 -20.786 18.116 1.00 69.81 418 MET A O 1
ATOM 3459 N N . VAL A 1 419 ? -24.500 -22.723 19.237 1.00 61.75 419 VAL A N 1
ATOM 3460 C CA . VAL A 1 419 ? -25.924 -22.768 19.595 1.00 61.75 419 VAL A CA 1
ATOM 3461 C C . VAL A 1 419 ? -26.061 -22.838 21.109 1.00 61.75 419 VAL A C 1
ATOM 3463 O O . VAL A 1 419 ? -25.430 -23.668 21.764 1.00 61.75 419 VAL A O 1
ATOM 3466 N N . LEU A 1 420 ? -26.922 -21.983 21.666 1.00 63.84 420 LEU A N 1
ATOM 3467 C CA . LEU A 1 420 ? -27.365 -22.098 23.052 1.00 63.84 420 LEU A CA 1
ATOM 3468 C C . LEU A 1 420 ? -28.217 -23.358 23.206 1.00 63.84 420 LEU A C 1
ATOM 3470 O O . LEU A 1 420 ? -29.376 -23.404 22.783 1.00 63.84 420 LEU A O 1
ATOM 3474 N N . LEU A 1 421 ? -27.666 -24.378 23.861 1.00 59.28 421 LEU A N 1
ATOM 3475 C CA . LEU A 1 421 ? -28.451 -25.520 24.306 1.00 59.28 421 LEU A CA 1
ATOM 3476 C C . LEU A 1 421 ? -29.322 -25.082 25.490 1.00 59.28 421 LEU A C 1
ATOM 3478 O O . LEU A 1 421 ? -28.897 -25.093 26.643 1.00 59.28 421 LEU A O 1
ATOM 3482 N N . LYS A 1 422 ? -30.569 -24.683 25.212 1.00 52.84 422 LYS A N 1
ATOM 3483 C CA . LYS A 1 422 ? -31.597 -24.561 26.255 1.00 52.84 422 LYS A CA 1
ATOM 3484 C C . LYS A 1 422 ? -31.861 -25.970 26.786 1.00 52.84 422 LYS A C 1
ATOM 3486 O O . LYS A 1 422 ? -32.409 -26.795 26.056 1.00 52.84 422 LYS A O 1
ATOM 3491 N N . GLU A 1 423 ? -31.466 -26.266 28.024 1.00 48.69 423 GLU A N 1
ATOM 3492 C CA . GLU A 1 423 ? -31.820 -27.543 28.647 1.00 48.69 423 GLU A CA 1
ATOM 3493 C C . GLU A 1 423 ? -33.338 -27.771 28.560 1.00 48.69 423 GLU A C 1
ATOM 3495 O O . GLU A 1 423 ? -34.146 -26.912 28.926 1.00 48.69 423 GLU A O 1
ATOM 3500 N N . ALA A 1 424 ? -33.723 -28.948 28.066 1.00 38.03 424 ALA A N 1
ATOM 3501 C CA . ALA A 1 424 ? -35.076 -29.453 28.192 1.00 38.03 424 ALA A CA 1
ATOM 3502 C C . ALA A 1 424 ? -35.398 -29.599 29.685 1.00 38.03 424 ALA A C 1
ATOM 3504 O O . ALA A 1 424 ? -34.638 -30.215 30.430 1.00 38.03 424 ALA A O 1
ATOM 3505 N N . TYR A 1 425 ? -36.515 -29.020 30.120 1.00 36.44 425 TYR A N 1
ATOM 3506 C CA . TYR A 1 425 ? -37.038 -29.203 31.469 1.00 36.44 425 TYR A CA 1
ATOM 3507 C C . TYR A 1 425 ? -37.182 -30.701 31.774 1.00 36.44 425 TYR A C 1
ATOM 3509 O O . TYR A 1 425 ? -38.085 -31.338 31.232 1.00 36.44 425 TYR A O 1
ATOM 3517 N N . ASP A 1 426 ? -36.349 -31.245 32.660 1.00 38.22 426 ASP A N 1
ATOM 3518 C CA . ASP A 1 426 ? -36.712 -32.446 33.409 1.00 38.22 426 ASP A CA 1
ATOM 3519 C C . ASP A 1 426 ? -37.286 -31.979 34.748 1.00 38.22 426 ASP A C 1
ATOM 3521 O O . ASP A 1 426 ? -36.612 -31.339 35.558 1.00 38.22 426 ASP A O 1
ATOM 3525 N N . TYR A 1 427 ? -38.583 -32.220 34.927 1.00 39.66 427 TYR A N 1
ATOM 3526 C CA . TYR A 1 427 ? -39.268 -32.037 36.200 1.00 39.66 427 TYR A CA 1
ATOM 3527 C C . TYR A 1 427 ? -38.801 -33.153 37.140 1.00 39.66 427 TYR A C 1
ATOM 3529 O O . TYR A 1 427 ? -39.249 -34.290 37.008 1.00 39.66 427 TYR A O 1
ATOM 3537 N N . ASP A 1 428 ? -37.928 -32.833 38.093 1.00 46.06 428 ASP A N 1
ATOM 3538 C CA . ASP A 1 428 ? -37.711 -33.689 39.257 1.00 46.06 428 ASP A CA 1
ATOM 3539 C C . ASP A 1 428 ? -38.725 -33.275 40.337 1.00 46.06 428 ASP A C 1
ATOM 3541 O O . ASP A 1 428 ? -38.616 -32.207 40.940 1.00 46.06 428 ASP A O 1
ATOM 3545 N N . GLU A 1 429 ? -39.780 -34.075 40.519 1.00 46.69 429 GLU A N 1
ATOM 3546 C CA . GLU A 1 429 ? -40.895 -33.789 41.439 1.00 46.69 429 GLU A CA 1
ATOM 3547 C C . GLU A 1 429 ? -40.504 -33.827 42.935 1.00 46.69 429 GLU A C 1
ATOM 3549 O O . GLU A 1 429 ? -41.374 -33.614 43.780 1.00 46.69 429 GLU A O 1
ATOM 3554 N N . GLU A 1 430 ? -39.236 -34.063 43.308 1.00 53.09 430 GLU A N 1
ATOM 3555 C CA . GLU A 1 430 ? -38.871 -34.315 44.714 1.00 53.09 430 GLU A CA 1
ATOM 3556 C C . GLU A 1 430 ? -37.918 -33.323 45.406 1.00 53.09 430 GLU A C 1
ATOM 3558 O O . GLU A 1 430 ? -37.837 -33.390 46.632 1.00 53.09 430 GLU A O 1
ATOM 3563 N N . ASN A 1 431 ? -37.255 -32.367 44.738 1.00 50.19 431 ASN A N 1
ATOM 3564 C CA . ASN A 1 431 ? -36.354 -31.432 45.444 1.00 50.19 431 ASN A CA 1
ATOM 3565 C C . ASN A 1 431 ? -36.429 -29.979 44.934 1.00 50.19 431 ASN A C 1
ATOM 3567 O O . ASN A 1 431 ? -35.863 -29.624 43.904 1.00 50.19 431 ASN A O 1
ATOM 3571 N N . GLU A 1 432 ? -37.095 -29.117 45.710 1.00 45.56 432 GLU A N 1
ATOM 3572 C CA . GLU A 1 432 ? -37.213 -27.662 45.511 1.00 45.56 432 GLU A CA 1
ATOM 3573 C C . GLU A 1 432 ? -35.911 -26.890 45.849 1.00 45.56 432 GLU A C 1
ATOM 3575 O O . GLU A 1 432 ? -35.920 -26.006 46.705 1.00 45.56 432 GLU A O 1
ATOM 3580 N N . GLU A 1 433 ? -34.786 -27.161 45.180 1.00 40.41 433 GLU A N 1
ATOM 3581 C CA . GLU A 1 433 ? -33.633 -26.239 45.199 1.00 40.41 433 GLU A CA 1
ATOM 3582 C C . GLU A 1 433 ? -33.089 -25.971 43.782 1.00 40.41 433 GLU A C 1
ATOM 3584 O O . GLU A 1 433 ? -32.857 -26.912 43.021 1.00 40.41 433 GLU A O 1
ATOM 3589 N N . PRO A 1 434 ? -32.864 -24.697 43.393 1.00 34.06 434 PRO A N 1
ATOM 3590 C CA . PRO A 1 434 ? -32.287 -24.369 42.097 1.00 34.06 434 PRO A CA 1
ATOM 3591 C C . PRO A 1 434 ? -30.794 -24.713 42.095 1.00 34.06 434 PRO A C 1
ATOM 3593 O O . PRO A 1 434 ? -29.979 -24.026 42.710 1.00 34.06 434 PRO A O 1
ATOM 3596 N N . VAL A 1 435 ? -30.425 -25.774 41.381 1.00 41.16 435 VAL A N 1
ATOM 3597 C CA . VAL A 1 435 ? -29.025 -26.077 41.070 1.00 41.16 435 VAL A CA 1
ATOM 3598 C C . VAL A 1 435 ? -28.566 -25.124 39.963 1.00 41.16 435 VAL A C 1
ATOM 3600 O O . VAL A 1 435 ? -29.201 -25.039 38.913 1.00 41.16 435 VAL A O 1
ATOM 3603 N N . GLN A 1 436 ? -27.477 -24.390 40.197 1.00 36.81 436 GLN A N 1
ATOM 3604 C CA . GLN A 1 436 ? -26.815 -23.576 39.176 1.00 36.81 436 GLN A CA 1
ATOM 3605 C C . GLN A 1 436 ? -26.246 -24.532 38.118 1.00 36.81 436 GLN A C 1
ATOM 3607 O O . GLN A 1 436 ? -25.354 -25.321 38.425 1.00 36.81 436 GLN A O 1
ATOM 3612 N N . LYS A 1 437 ? -26.810 -24.529 36.908 1.00 42.38 437 LYS A N 1
ATOM 3613 C CA . LYS A 1 437 ? -26.389 -25.426 35.829 1.00 42.38 437 LYS A CA 1
ATOM 3614 C C . LYS A 1 437 ? -25.549 -24.678 34.800 1.00 42.38 437 LYS A C 1
ATOM 3616 O O . LYS A 1 437 ? -25.908 -23.579 34.383 1.00 42.38 437 LYS A O 1
ATOM 3621 N N . GLU A 1 438 ? -24.414 -25.276 34.456 1.00 38.88 438 GLU A N 1
ATOM 3622 C CA . GLU A 1 438 ? -23.438 -24.772 33.491 1.00 38.88 438 GLU A CA 1
ATOM 3623 C C . GLU A 1 438 ? -24.055 -24.649 32.090 1.00 38.88 438 GLU A C 1
ATOM 3625 O O . GLU A 1 438 ? -24.776 -25.535 31.631 1.00 38.88 438 GLU A O 1
ATOM 3630 N N . VAL A 1 439 ? -23.759 -23.543 31.403 1.00 47.31 439 VAL A N 1
ATOM 3631 C CA . VAL A 1 439 ? -24.114 -23.345 29.994 1.00 47.31 439 VAL A CA 1
ATOM 3632 C C . VAL A 1 439 ? -23.214 -24.248 29.151 1.00 47.31 439 VAL A C 1
ATOM 3634 O O . VAL A 1 439 ? -22.000 -24.059 29.117 1.00 47.31 439 VAL A O 1
ATOM 3637 N N . VAL A 1 440 ? -23.798 -25.236 28.471 1.00 47.19 440 VAL A N 1
ATOM 3638 C CA . VAL A 1 440 ? -23.067 -26.102 27.536 1.00 47.19 440 VAL A CA 1
ATOM 3639 C C . VAL A 1 440 ? -23.161 -25.495 26.138 1.00 47.19 440 VAL A C 1
ATOM 3641 O O . VAL A 1 440 ? -24.247 -25.399 25.568 1.00 47.19 440 VAL A O 1
ATOM 3644 N N . VAL A 1 441 ? -22.021 -25.074 25.591 1.00 51.09 441 VAL A N 1
ATOM 3645 C CA . VAL A 1 441 ? -21.902 -24.574 24.215 1.00 51.09 441 VAL A CA 1
ATOM 3646 C C . VAL A 1 441 ? -21.468 -25.727 23.314 1.00 51.09 441 VAL A C 1
ATOM 3648 O O . VAL A 1 441 ? -20.381 -26.275 23.492 1.00 51.09 441 VAL A O 1
ATOM 3651 N N . GLU A 1 442 ? -22.297 -26.098 22.338 1.00 44.72 442 GLU A N 1
ATOM 3652 C CA . GLU A 1 442 ? -21.885 -27.006 21.262 1.00 44.72 442 GLU A CA 1
ATOM 3653 C C . GLU A 1 442 ? -21.323 -26.196 20.092 1.00 44.72 442 GLU A C 1
ATOM 3655 O O . GLU A 1 442 ? -22.030 -25.408 19.462 1.00 44.72 442 GLU A O 1
ATOM 3660 N N . THR A 1 443 ? -20.044 -26.409 19.784 1.00 45.84 443 THR A N 1
ATOM 3661 C CA . THR A 1 443 ? -19.397 -25.868 18.589 1.00 45.84 443 THR A CA 1
ATOM 3662 C C . THR A 1 443 ? -19.630 -26.811 17.416 1.00 45.84 443 THR A C 1
ATOM 3664 O O . THR A 1 443 ? -19.130 -27.935 17.381 1.00 45.84 443 THR A O 1
ATOM 3667 N N . HIS A 1 444 ? -20.385 -26.358 16.419 1.00 42.75 444 HIS A N 1
ATOM 3668 C CA . HIS A 1 444 ? -20.447 -27.056 15.141 1.00 42.75 444 HIS A CA 1
ATOM 3669 C C . HIS A 1 444 ? -19.265 -26.570 14.305 1.00 42.75 444 HIS A C 1
ATOM 3671 O O . HIS A 1 444 ? -19.323 -25.496 13.713 1.00 42.75 444 HIS A O 1
ATOM 3677 N N . GLN A 1 445 ? -18.164 -27.332 14.294 1.00 31.17 445 GLN A N 1
ATOM 3678 C CA . GLN A 1 445 ? -17.050 -27.042 13.393 1.00 31.17 445 GLN A CA 1
ATOM 3679 C C . GLN A 1 445 ? -17.536 -27.175 11.947 1.00 31.17 445 GLN A C 1
ATOM 3681 O O . GLN A 1 445 ? -17.666 -28.275 11.415 1.00 31.17 445 GLN A O 1
ATOM 3686 N N . LEU A 1 446 ? -17.795 -26.041 11.304 1.00 32.34 446 LEU A N 1
ATOM 3687 C CA . LEU A 1 446 ? -17.586 -25.932 9.873 1.00 32.34 446 LEU A CA 1
ATOM 3688 C C . LEU A 1 446 ? -16.070 -25.899 9.692 1.00 32.34 446 LEU A C 1
ATOM 3690 O O . LEU A 1 446 ? -15.403 -25.000 10.205 1.00 32.34 446 LEU A O 1
ATOM 3694 N N . GLU A 1 447 ? -15.522 -26.925 9.041 1.00 27.05 447 GLU A N 1
ATOM 3695 C CA . GLU A 1 447 ? -14.134 -26.931 8.589 1.00 27.05 447 GLU A CA 1
ATOM 3696 C C . GLU A 1 447 ? -13.942 -25.752 7.626 1.00 27.05 447 GLU A C 1
ATOM 3698 O O . GLU A 1 447 ? -14.133 -25.862 6.419 1.00 27.05 447 GLU A O 1
ATOM 3703 N N . HIS A 1 448 ? -13.588 -24.592 8.168 1.00 29.20 448 HIS A N 1
ATOM 3704 C CA . HIS A 1 448 ? -12.839 -23.613 7.409 1.00 29.20 448 HIS A CA 1
ATOM 3705 C C . HIS A 1 448 ? -11.444 -24.198 7.246 1.00 29.20 448 HIS A C 1
ATOM 3707 O O . HIS A 1 448 ? -10.762 -24.451 8.244 1.00 29.20 448 HIS A O 1
ATOM 3713 N N . GLU A 1 449 ? -11.049 -24.458 5.998 1.00 27.03 449 GLU A N 1
ATOM 3714 C CA . GLU A 1 449 ? -9.668 -24.763 5.642 1.00 27.03 449 GLU A CA 1
ATOM 3715 C C . GLU A 1 449 ? -8.774 -23.710 6.301 1.00 27.03 449 GLU A C 1
ATOM 3717 O O . GLU A 1 449 ? -8.699 -22.556 5.877 1.00 27.03 449 GLU A O 1
ATOM 3722 N N . LYS A 1 450 ? -8.125 -24.098 7.400 1.00 25.17 450 LYS A N 1
ATOM 3723 C CA . LYS A 1 450 ? -6.994 -23.358 7.934 1.00 25.17 450 LYS A CA 1
ATOM 3724 C C . LYS A 1 450 ? -5.961 -23.378 6.826 1.00 25.17 450 LYS A C 1
ATOM 3726 O O . LYS A 1 450 ? -5.425 -24.443 6.543 1.00 25.17 450 LYS A O 1
ATOM 3731 N N . ASN A 1 451 ? -5.716 -22.236 6.198 1.00 32.03 451 ASN A N 1
ATOM 3732 C CA . ASN A 1 451 ? -4.578 -22.081 5.312 1.00 32.03 451 ASN A CA 1
ATOM 3733 C C . ASN A 1 451 ? -3.303 -22.183 6.182 1.00 32.03 451 ASN A C 1
ATOM 3735 O O . ASN A 1 451 ? -3.066 -21.270 6.978 1.00 32.03 451 ASN A O 1
ATOM 3739 N N . PRO A 1 452 ? -2.535 -23.290 6.145 1.00 27.14 452 PRO A N 1
ATOM 3740 C CA . PRO A 1 452 ? -1.459 -23.547 7.104 1.00 27.14 452 PRO A CA 1
ATOM 3741 C C . PRO A 1 452 ? -0.161 -22.793 6.785 1.00 27.14 452 PRO A C 1
ATOM 3743 O O . PRO A 1 452 ? 0.792 -22.892 7.552 1.00 27.14 452 PRO A O 1
ATOM 3746 N N . ASP A 1 453 ? -0.109 -22.037 5.687 1.00 35.41 453 ASP A N 1
ATOM 3747 C CA . ASP A 1 453 ? 1.165 -21.632 5.082 1.00 35.41 453 ASP A CA 1
ATOM 3748 C C . ASP A 1 453 ? 1.629 -20.206 5.429 1.00 35.41 453 ASP A C 1
ATOM 3750 O O . ASP A 1 453 ? 2.634 -19.735 4.901 1.00 35.41 453 ASP A O 1
ATOM 3754 N N . PHE A 1 454 ? 0.992 -19.536 6.397 1.00 32.09 454 PHE A N 1
ATOM 3755 C CA . PHE A 1 454 ? 1.399 -18.196 6.866 1.00 32.09 454 PHE A CA 1
ATOM 3756 C C . PHE A 1 454 ? 2.771 -18.146 7.578 1.00 32.09 454 PHE A C 1
ATOM 3758 O O . PHE A 1 454 ? 3.199 -17.083 8.013 1.00 32.09 454 PHE A O 1
ATOM 3765 N N . LEU A 1 455 ? 3.474 -19.279 7.694 1.00 29.28 455 LEU A N 1
ATOM 3766 C CA . LEU A 1 455 ? 4.788 -19.402 8.340 1.00 29.28 455 LEU A CA 1
ATOM 3767 C C . LEU A 1 455 ? 5.915 -19.895 7.408 1.00 29.28 455 LEU A C 1
ATOM 3769 O O . LEU A 1 455 ? 7.009 -20.153 7.896 1.00 29.28 455 LEU A O 1
ATOM 3773 N N . ASN A 1 456 ? 5.694 -19.986 6.088 1.00 32.09 456 ASN A N 1
ATOM 3774 C CA . ASN A 1 456 ? 6.699 -20.462 5.117 1.00 32.09 456 ASN A CA 1
ATOM 3775 C C . ASN A 1 456 ? 6.973 -19.467 3.967 1.00 32.09 456 ASN A C 1
ATOM 3777 O O . ASN A 1 456 ? 7.157 -19.868 2.821 1.00 32.09 456 ASN A O 1
ATOM 3781 N N . VAL A 1 457 ? 7.028 -18.160 4.246 1.00 33.16 457 VAL A N 1
ATOM 3782 C CA . VAL A 1 457 ? 7.371 -17.126 3.237 1.00 33.16 457 VAL A CA 1
ATOM 3783 C C . VAL A 1 457 ? 8.843 -16.699 3.337 1.00 33.16 457 VAL A C 1
ATOM 3785 O O . VAL A 1 457 ? 9.184 -15.534 3.186 1.00 33.16 457 VAL A O 1
ATOM 3788 N N . LEU A 1 458 ? 9.747 -17.646 3.599 1.00 29.47 458 LEU A N 1
ATOM 3789 C CA . LEU A 1 458 ? 11.194 -17.423 3.516 1.00 29.47 458 LEU A CA 1
ATOM 3790 C C . LEU A 1 458 ? 11.900 -18.672 2.981 1.00 29.47 458 LEU A C 1
ATOM 3792 O O . LEU A 1 458 ? 12.657 -19.319 3.691 1.00 29.47 458 LEU A O 1
ATOM 3796 N N . ASP A 1 459 ? 11.672 -18.971 1.706 1.00 27.39 459 ASP A N 1
ATOM 3797 C CA . ASP A 1 459 ? 12.660 -19.662 0.874 1.00 27.39 459 ASP A CA 1
ATOM 3798 C C . ASP A 1 459 ? 12.825 -18.854 -0.419 1.00 27.39 459 ASP A C 1
ATOM 3800 O O . ASP A 1 459 ? 12.233 -19.124 -1.465 1.00 27.39 459 ASP A O 1
ATOM 3804 N N . PHE A 1 460 ? 13.620 -17.787 -0.320 1.00 29.59 460 PHE A N 1
ATOM 3805 C CA . PHE A 1 460 ? 14.181 -17.108 -1.481 1.00 29.59 460 PHE A CA 1
ATOM 3806 C C . PHE A 1 460 ? 15.354 -17.952 -1.992 1.00 29.59 460 PHE A C 1
ATOM 3808 O O . PHE A 1 460 ? 16.394 -18.053 -1.342 1.00 29.59 460 PHE A O 1
ATOM 3815 N N . ALA A 1 461 ? 15.191 -18.563 -3.165 1.00 28.00 461 ALA A N 1
ATOM 3816 C CA . ALA A 1 461 ? 16.282 -19.216 -3.876 1.00 28.00 461 ALA A CA 1
ATOM 3817 C C . ALA A 1 461 ? 17.227 -18.153 -4.467 1.00 28.00 461 ALA A C 1
ATOM 3819 O O . ALA A 1 461 ? 16.929 -17.541 -5.494 1.00 28.00 461 ALA A O 1
ATOM 3820 N N . LEU A 1 462 ? 18.371 -17.940 -3.815 1.00 27.92 462 LEU A N 1
ATOM 3821 C CA . LEU A 1 462 ? 19.560 -17.343 -4.429 1.00 27.92 462 LEU A CA 1
ATOM 3822 C C . LEU A 1 462 ? 20.260 -18.409 -5.303 1.00 27.92 462 LEU A C 1
ATOM 3824 O O . LEU A 1 462 ? 20.228 -19.589 -4.955 1.00 27.92 462 LEU A O 1
ATOM 3828 N N . PRO A 1 463 ? 20.879 -18.045 -6.441 1.00 27.30 463 PRO A N 1
ATOM 3829 C CA . PRO A 1 463 ? 21.559 -19.005 -7.308 1.00 27.30 463 PRO A CA 1
ATOM 3830 C C . PRO A 1 463 ? 22.861 -19.528 -6.674 1.00 27.30 463 PRO A C 1
ATOM 3832 O O . PRO A 1 463 ? 23.701 -18.748 -6.226 1.00 27.30 463 PRO A O 1
ATOM 3835 N N . ASP A 1 464 ? 23.052 -20.850 -6.691 1.00 29.73 464 ASP A N 1
ATOM 3836 C CA . ASP A 1 464 ? 24.252 -21.526 -6.181 1.00 29.73 464 ASP A CA 1
ATOM 3837 C C . ASP A 1 464 ? 25.517 -21.224 -7.015 1.00 29.73 464 ASP A C 1
ATOM 3839 O O . ASP A 1 464 ? 25.556 -21.434 -8.232 1.00 29.73 464 ASP A O 1
ATOM 3843 N N . VAL A 1 465 ? 26.602 -20.837 -6.331 1.00 25.92 465 VAL A N 1
ATOM 3844 C CA . VAL A 1 465 ? 27.996 -20.925 -6.809 1.00 25.92 465 VAL A CA 1
ATOM 3845 C C . VAL A 1 465 ? 28.758 -21.875 -5.866 1.00 25.92 465 VAL A C 1
ATOM 3847 O O . VAL A 1 465 ? 28.616 -21.758 -4.650 1.00 25.92 465 VAL A O 1
ATOM 3850 N N . PRO A 1 466 ? 29.549 -22.839 -6.381 1.00 32.38 466 PRO A N 1
ATOM 3851 C CA . PRO A 1 466 ? 29.889 -24.054 -5.644 1.00 32.38 466 PRO A CA 1
ATOM 3852 C C . PRO A 1 466 ? 31.144 -23.925 -4.771 1.00 32.38 466 PRO A C 1
ATOM 3854 O O . PRO A 1 466 ? 32.106 -23.244 -5.128 1.00 32.38 466 PRO A O 1
ATOM 3857 N N . ALA A 1 467 ? 31.191 -24.720 -3.699 1.00 28.67 467 ALA A N 1
ATOM 3858 C CA . ALA A 1 467 ? 32.434 -25.152 -3.067 1.00 28.67 467 ALA A CA 1
ATOM 3859 C C . ALA A 1 467 ? 32.429 -26.682 -2.904 1.00 28.67 467 ALA A C 1
ATOM 3861 O O . ALA A 1 467 ? 31.521 -27.267 -2.320 1.00 28.67 467 ALA A O 1
ATOM 3862 N N . GLU A 1 468 ? 33.444 -27.317 -3.488 1.00 28.42 468 GLU A N 1
ATOM 3863 C CA . GLU A 1 468 ? 33.675 -28.762 -3.529 1.00 28.42 468 GLU A CA 1
ATOM 3864 C C . GLU A 1 468 ? 34.060 -29.395 -2.176 1.00 28.42 468 GLU A C 1
ATOM 3866 O O . GLU A 1 468 ? 34.677 -28.749 -1.328 1.00 28.42 468 GLU A O 1
ATOM 3871 N N . LYS A 1 469 ? 33.866 -30.731 -2.153 1.00 27.45 469 LYS A N 1
ATOM 3872 C CA . LYS A 1 469 ? 34.417 -31.799 -1.282 1.00 27.45 469 LYS A CA 1
ATOM 3873 C C . LYS A 1 469 ? 33.738 -31.984 0.078 1.00 27.45 469 LYS A C 1
ATOM 3875 O O . LYS A 1 469 ? 33.709 -31.075 0.887 1.00 27.45 469 LYS A O 1
ATOM 3880 N N . ASP A 1 470 ? 33.211 -33.152 0.446 1.00 27.52 470 ASP A N 1
ATOM 3881 C CA . ASP A 1 470 ? 33.432 -34.538 0.019 1.00 27.52 470 ASP A CA 1
ATOM 3882 C C . ASP A 1 470 ? 32.127 -35.334 0.223 1.00 27.52 470 ASP A C 1
ATOM 3884 O O . ASP A 1 470 ? 31.533 -35.237 1.290 1.00 27.52 470 ASP A O 1
ATOM 3888 N N . LEU A 1 471 ? 31.707 -36.154 -0.747 1.00 27.69 471 LEU A N 1
ATOM 3889 C CA . LEU A 1 471 ? 31.645 -37.617 -0.589 1.00 27.69 471 LEU A CA 1
ATOM 3890 C C . LEU A 1 471 ? 31.136 -38.282 -1.879 1.00 27.69 471 LEU A C 1
ATOM 3892 O O . LEU A 1 471 ? 29.954 -38.395 -2.178 1.00 27.69 471 LEU A O 1
ATOM 3896 N N . ILE A 1 472 ? 32.125 -38.766 -2.621 1.00 37.72 472 ILE A N 1
ATOM 3897 C CA . ILE A 1 472 ? 32.076 -39.559 -3.851 1.00 37.72 472 ILE A CA 1
ATOM 3898 C C . ILE A 1 472 ? 31.622 -41.020 -3.610 1.00 37.72 472 ILE A C 1
ATOM 3900 O O . ILE A 1 472 ? 31.620 -41.824 -4.541 1.00 37.72 472 ILE A O 1
ATOM 3904 N N . ASP A 1 473 ? 31.173 -41.384 -2.407 1.00 35.78 473 ASP A N 1
ATOM 3905 C CA . ASP A 1 473 ? 30.879 -42.787 -2.069 1.00 35.78 473 ASP A CA 1
ATOM 3906 C C . ASP A 1 473 ? 29.386 -43.161 -2.072 1.00 35.78 473 ASP A C 1
ATOM 3908 O O . ASP A 1 473 ? 29.067 -44.340 -1.949 1.00 35.78 473 ASP A O 1
ATOM 3912 N N . GLU A 1 474 ? 28.468 -42.213 -2.297 1.00 35.38 474 GLU A N 1
ATOM 3913 C CA . GLU A 1 474 ? 27.019 -42.500 -2.346 1.00 35.38 474 GLU A CA 1
ATOM 3914 C C . GLU A 1 474 ? 26.455 -42.599 -3.780 1.00 35.38 474 GLU A C 1
ATOM 3916 O O . GLU A 1 474 ? 25.417 -43.214 -4.011 1.00 35.38 474 GLU A O 1
ATOM 3921 N N . LEU A 1 475 ? 27.183 -42.086 -4.781 1.00 33.88 475 LEU A N 1
ATOM 3922 C CA . LEU A 1 475 ? 26.748 -42.006 -6.189 1.00 33.88 475 LEU A CA 1
ATOM 3923 C C . LEU A 1 475 ? 27.248 -43.149 -7.094 1.00 33.88 475 LEU A C 1
ATOM 3925 O O . LEU A 1 475 ? 27.183 -43.045 -8.318 1.00 33.88 475 LEU A O 1
ATOM 3929 N N . LYS A 1 476 ? 27.755 -44.251 -6.528 1.00 40.41 476 LYS A N 1
ATOM 3930 C CA . LYS A 1 476 ? 28.282 -45.382 -7.319 1.00 40.41 476 LYS A CA 1
ATOM 3931 C C . LYS A 1 476 ? 27.399 -46.627 -7.402 1.00 40.41 476 LYS A C 1
ATOM 3933 O O . LYS A 1 476 ? 27.743 -47.500 -8.189 1.00 40.41 476 LYS A O 1
ATOM 3938 N N . ASP A 1 477 ? 26.268 -46.694 -6.698 1.00 35.97 477 ASP A N 1
ATOM 3939 C CA . ASP A 1 477 ? 25.446 -47.921 -6.661 1.00 35.97 477 ASP A CA 1
ATOM 3940 C C . ASP A 1 477 ? 23.954 -47.739 -7.001 1.00 35.97 477 ASP A C 1
ATOM 3942 O O . ASP A 1 477 ? 23.224 -48.728 -7.093 1.00 35.97 477 ASP A O 1
ATOM 3946 N N . SER A 1 478 ? 23.471 -46.521 -7.269 1.00 33.44 478 SER A N 1
ATOM 3947 C CA . SER A 1 478 ? 22.058 -46.283 -7.591 1.00 33.44 478 SER A CA 1
ATOM 3948 C C . SER A 1 478 ? 21.828 -45.914 -9.062 1.00 33.44 478 SER A C 1
ATOM 3950 O O . SER A 1 478 ? 21.590 -44.776 -9.440 1.00 33.44 478 SER A O 1
ATOM 3952 N N . LEU A 1 479 ? 21.768 -46.969 -9.872 1.00 30.41 479 LEU A N 1
ATOM 3953 C CA . LEU A 1 479 ? 20.708 -47.131 -10.874 1.00 30.41 479 LEU A CA 1
ATOM 3954 C C . LEU A 1 479 ? 20.849 -46.317 -12.165 1.00 30.41 479 LEU A C 1
ATOM 3956 O O . LEU A 1 479 ? 20.143 -45.355 -12.448 1.00 30.41 479 LEU A O 1
ATOM 3960 N N . SER A 1 480 ? 21.672 -46.883 -13.042 1.00 34.31 480 SER A N 1
ATOM 3961 C CA . SER A 1 480 ? 21.390 -46.959 -14.473 1.00 34.31 480 SER A CA 1
ATOM 3962 C C . SER A 1 480 ? 19.915 -47.298 -14.731 1.00 34.31 480 SER A C 1
ATOM 3964 O O . SER A 1 480 ? 19.493 -48.373 -14.318 1.00 34.31 480 SER A O 1
ATOM 3966 N N . LEU A 1 481 ? 19.170 -46.458 -15.455 1.00 31.06 481 LEU A N 1
ATOM 3967 C CA . LEU A 1 481 ? 18.049 -46.878 -16.306 1.00 31.06 481 LEU A CA 1
ATOM 3968 C C . LEU A 1 481 ? 17.765 -45.791 -17.355 1.00 31.06 481 LEU A C 1
ATOM 3970 O O . LEU A 1 481 ? 17.545 -44.627 -17.028 1.00 31.06 481 LEU A O 1
ATOM 3974 N N . ASN A 1 482 ? 17.832 -46.203 -18.621 1.00 31.30 482 ASN A N 1
ATOM 3975 C CA . ASN A 1 482 ? 17.559 -45.385 -19.796 1.00 31.30 482 ASN A CA 1
ATOM 3976 C C . ASN A 1 482 ? 16.059 -45.106 -19.955 1.00 31.30 482 ASN A C 1
ATOM 3978 O O . ASN A 1 482 ? 15.212 -45.924 -19.603 1.00 31.30 482 ASN A O 1
ATOM 3982 N N . ILE A 1 483 ? 15.798 -43.941 -20.539 1.00 28.28 483 ILE A N 1
ATOM 3983 C CA . ILE A 1 483 ? 14.536 -43.457 -21.105 1.00 28.28 483 ILE A CA 1
ATOM 3984 C C . ILE A 1 483 ? 14.189 -44.270 -22.377 1.00 28.28 483 ILE A C 1
ATOM 3986 O O . ILE A 1 483 ? 15.109 -44.769 -23.021 1.00 28.28 483 ILE A O 1
ATOM 3990 N N . GLU A 1 484 ? 12.889 -44.309 -22.724 1.00 28.25 484 GLU A N 1
ATOM 3991 C CA . GLU A 1 484 ? 12.174 -45.003 -23.834 1.00 28.25 484 GLU A CA 1
ATOM 3992 C C . GLU A 1 484 ? 11.511 -46.319 -23.350 1.00 28.25 484 GLU A C 1
ATOM 3994 O O . GLU A 1 484 ? 12.194 -47.244 -22.930 1.00 28.25 484 GLU A O 1
ATOM 3999 N N . ASP A 1 485 ? 10.184 -46.477 -23.246 1.00 27.11 485 ASP A N 1
ATOM 4000 C CA . ASP A 1 485 ? 9.093 -46.011 -24.107 1.00 27.11 485 ASP A CA 1
ATOM 4001 C C . ASP A 1 485 ? 7.758 -45.781 -23.364 1.00 27.11 485 ASP A C 1
ATOM 4003 O O . ASP A 1 485 ? 7.510 -46.252 -22.254 1.00 27.11 485 ASP A O 1
ATOM 4007 N N . LEU A 1 486 ? 6.902 -45.038 -24.061 1.00 31.95 486 LEU A N 1
ATOM 4008 C CA . LEU A 1 486 ? 5.494 -44.747 -23.818 1.00 31.95 486 LEU A CA 1
ATOM 4009 C C . LEU A 1 486 ? 4.573 -45.991 -23.852 1.00 31.95 486 LEU A C 1
ATOM 4011 O O . LEU A 1 486 ? 4.791 -46.919 -24.622 1.00 31.95 486 LEU A O 1
ATOM 4015 N N . GLU A 1 487 ? 3.468 -45.858 -23.107 1.00 31.06 487 GLU A N 1
ATOM 4016 C CA . GLU A 1 487 ? 2.125 -46.453 -23.286 1.00 31.06 487 GLU A CA 1
ATOM 4017 C C . GLU A 1 487 ? 1.769 -47.874 -22.772 1.00 31.06 487 GLU A C 1
ATOM 4019 O O . GLU A 1 487 ? 2.350 -48.891 -23.129 1.00 31.06 487 GLU A O 1
ATOM 4024 N N . GLU A 1 488 ? 0.691 -47.850 -21.971 1.00 30.56 488 GLU A N 1
ATOM 4025 C CA . GLU A 1 488 ? -0.413 -48.809 -21.778 1.00 30.56 488 GLU A CA 1
ATOM 4026 C C . GLU A 1 488 ? -0.165 -50.242 -21.257 1.00 30.56 488 GLU A C 1
ATOM 4028 O O . GLU A 1 488 ? 0.261 -51.153 -21.954 1.00 30.56 488 GLU A O 1
ATOM 4033 N N . ASP A 1 489 ? -0.576 -50.400 -19.994 1.00 29.98 489 ASP A N 1
ATOM 4034 C CA . ASP A 1 489 ? -1.502 -51.392 -19.424 1.00 29.98 489 ASP A CA 1
ATOM 4035 C C . ASP A 1 489 ? -1.405 -52.913 -19.711 1.00 29.98 489 ASP A C 1
ATOM 4037 O O . ASP A 1 489 ? -1.266 -53.420 -20.817 1.00 29.98 489 ASP A O 1
ATOM 4041 N N . GLU A 1 490 ? -1.693 -53.628 -18.621 1.00 27.64 490 GLU A N 1
ATOM 4042 C CA . GLU A 1 490 ? -2.032 -55.046 -18.469 1.00 27.64 490 GLU A CA 1
ATOM 4043 C C . GLU A 1 490 ? -0.953 -56.155 -18.398 1.00 27.64 490 GLU A C 1
ATOM 4045 O O . GLU A 1 490 ? -0.042 -56.371 -19.190 1.00 27.64 490 GLU A O 1
ATOM 4050 N N . THR A 1 491 ? -1.187 -56.960 -17.363 1.00 26.97 491 THR A N 1
ATOM 4051 C CA . THR A 1 491 ? -0.569 -58.204 -16.910 1.00 26.97 491 THR A CA 1
ATOM 4052 C C . THR A 1 491 ? -0.256 -59.274 -17.979 1.00 26.97 491 THR A C 1
ATOM 4054 O O . THR A 1 491 ? -1.165 -59.730 -18.666 1.00 26.97 491 THR A O 1
ATOM 4057 N N . LYS A 1 492 ? 0.969 -59.842 -17.959 1.00 25.34 492 LYS A N 1
ATOM 4058 C CA . LYS A 1 492 ? 1.314 -61.282 -17.729 1.00 25.34 492 LYS A CA 1
ATOM 4059 C C . LYS A 1 492 ? 2.604 -61.755 -18.441 1.00 25.34 492 LYS A C 1
ATOM 4061 O O . LYS A 1 492 ? 2.744 -61.662 -19.649 1.00 25.34 492 LYS A O 1
ATOM 4066 N N . SER A 1 493 ? 3.441 -62.442 -17.648 1.00 24.47 493 SER A N 1
ATOM 4067 C CA . SER A 1 493 ? 4.343 -63.575 -17.974 1.00 24.47 493 SER A CA 1
ATOM 4068 C C . SER A 1 493 ? 5.481 -63.438 -19.014 1.00 24.47 493 SER A C 1
ATOM 4070 O O . SER A 1 493 ? 5.271 -63.598 -20.207 1.00 24.47 493 SER A O 1
ATOM 4072 N N . ILE A 1 494 ? 6.708 -63.309 -18.485 1.00 24.59 494 ILE A N 1
ATOM 4073 C CA . ILE A 1 494 ? 7.989 -64.016 -18.774 1.00 24.59 494 ILE A CA 1
ATOM 4074 C C . ILE A 1 494 ? 8.142 -64.768 -20.125 1.00 24.59 494 ILE A C 1
ATOM 4076 O O . ILE A 1 494 ? 7.490 -65.792 -20.311 1.00 24.59 494 ILE A O 1
ATOM 4080 N N . SER A 1 495 ? 9.172 -64.423 -20.929 1.00 22.58 495 SER A N 1
ATOM 4081 C CA . SER A 1 495 ? 10.385 -65.258 -21.179 1.00 22.58 495 SER A CA 1
ATOM 4082 C C . SER A 1 495 ? 11.420 -64.606 -22.130 1.00 22.58 495 SER A C 1
ATOM 4084 O O . SER A 1 495 ? 11.045 -63.916 -23.069 1.00 22.58 495 SER A O 1
ATOM 4086 N N . LEU A 1 496 ? 12.709 -64.871 -21.857 1.00 25.67 496 LEU A N 1
ATOM 4087 C CA . LEU A 1 496 ? 13.965 -64.385 -22.474 1.00 25.67 496 LEU A CA 1
ATOM 4088 C C . LEU A 1 496 ? 14.306 -64.911 -23.888 1.00 25.67 496 LEU A C 1
ATOM 4090 O O . LEU A 1 496 ? 13.967 -66.050 -24.207 1.00 25.67 496 LEU A O 1
ATOM 4094 N N . SER A 1 497 ? 15.112 -64.121 -24.626 1.00 24.52 497 SER A N 1
ATOM 4095 C CA . SER A 1 497 ? 16.210 -64.431 -25.601 1.00 24.52 497 SER A CA 1
ATOM 4096 C C . SER A 1 497 ? 16.208 -63.368 -26.728 1.00 24.52 497 SER A C 1
ATOM 4098 O O . SER A 1 497 ? 15.135 -62.920 -27.101 1.00 24.52 497 SER A O 1
ATOM 4100 N N . ASP A 1 498 ? 17.280 -62.865 -27.352 1.00 26.17 498 ASP A N 1
ATOM 4101 C CA . ASP A 1 498 ? 18.738 -63.054 -27.319 1.00 26.17 498 ASP A CA 1
ATOM 4102 C C . ASP A 1 498 ? 19.395 -61.955 -28.216 1.00 26.17 498 ASP A C 1
ATOM 4104 O O . ASP A 1 498 ? 18.762 -61.492 -29.161 1.00 26.17 498 ASP A O 1
ATOM 4108 N N . SER A 1 499 ? 20.696 -61.679 -28.002 1.00 27.25 499 SER A N 1
ATOM 4109 C CA . SER A 1 499 ? 21.728 -61.181 -28.964 1.00 27.25 499 SER A CA 1
ATOM 4110 C C . SER A 1 499 ? 21.750 -59.690 -29.401 1.00 27.25 499 SER A C 1
ATOM 4112 O O . SER A 1 499 ? 20.829 -59.213 -30.045 1.00 27.25 499 SER A O 1
ATOM 4114 N N . LEU A 1 500 ? 22.740 -58.858 -29.010 1.00 25.61 500 LEU A N 1
ATOM 4115 C CA . LEU A 1 500 ? 24.151 -58.706 -29.477 1.00 25.61 500 LEU A CA 1
ATOM 4116 C C . LEU A 1 500 ? 24.341 -58.236 -30.941 1.00 25.61 500 LEU A C 1
ATOM 4118 O O . LEU A 1 500 ? 24.161 -59.045 -31.843 1.00 25.61 500 LEU A O 1
ATOM 4122 N N . GLN A 1 501 ? 24.857 -57.006 -31.152 1.00 27.03 501 GLN A N 1
ATOM 4123 C CA . GLN A 1 501 ? 26.163 -56.707 -31.802 1.00 27.03 501 GLN A CA 1
ATOM 4124 C C . GLN A 1 501 ? 26.416 -55.199 -32.082 1.00 27.03 501 GLN A C 1
ATOM 4126 O O . GLN A 1 501 ? 25.545 -54.489 -32.572 1.00 27.03 501 GLN A O 1
ATOM 4131 N N . LEU A 1 502 ? 27.657 -54.766 -31.798 1.00 28.75 502 LEU A N 1
ATOM 4132 C CA . LEU A 1 502 ? 28.341 -53.516 -32.207 1.00 28.75 502 LEU A CA 1
ATOM 4133 C C . LEU A 1 502 ? 28.867 -53.598 -33.659 1.00 28.75 502 LEU A C 1
ATOM 4135 O O . LEU A 1 502 ? 28.982 -54.706 -34.192 1.00 28.75 502 LEU A O 1
ATOM 4139 N N . PRO A 1 503 ? 29.225 -52.458 -34.289 1.00 33.22 503 PRO A N 1
ATOM 4140 C CA . PRO A 1 503 ? 30.654 -52.093 -34.508 1.00 33.22 503 PRO A CA 1
ATOM 4141 C C . PRO A 1 503 ? 30.912 -50.567 -34.346 1.00 33.22 503 PRO A C 1
ATOM 4143 O O . PRO A 1 503 ? 30.022 -49.771 -34.619 1.00 33.22 503 PRO A O 1
ATOM 4146 N N . SER A 1 504 ? 31.979 -50.056 -33.715 1.00 28.48 504 SER A N 1
ATOM 4147 C CA . SER A 1 504 ? 33.435 -50.015 -34.005 1.00 28.48 504 SER A CA 1
ATOM 4148 C C . SER A 1 504 ? 33.898 -49.045 -35.118 1.00 28.48 504 SER A C 1
ATOM 4150 O O . SER A 1 504 ? 33.450 -49.131 -36.257 1.00 28.48 504 SER A O 1
ATOM 4152 N N . ASP A 1 505 ? 34.878 -48.213 -34.721 1.00 30.53 505 ASP A N 1
ATOM 4153 C CA . ASP A 1 505 ? 35.934 -47.513 -35.488 1.00 30.53 505 ASP A CA 1
ATOM 4154 C C . ASP A 1 505 ? 35.696 -46.066 -35.982 1.00 30.53 505 ASP A C 1
ATOM 4156 O O . ASP A 1 505 ? 34.901 -45.832 -36.889 1.00 30.53 505 ASP A O 1
ATOM 4160 N N . LEU A 1 506 ? 36.469 -45.094 -35.445 1.00 29.03 506 LEU A N 1
ATOM 4161 C CA . LEU A 1 506 ? 37.630 -44.482 -36.140 1.00 29.03 506 LEU A CA 1
ATOM 4162 C C . LEU A 1 506 ? 38.306 -43.316 -35.367 1.00 29.03 506 LEU A C 1
ATOM 4164 O O . LEU A 1 506 ? 37.738 -42.242 -35.207 1.00 29.03 506 LEU A O 1
ATOM 4168 N N . ASP A 1 507 ? 39.542 -43.601 -34.947 1.00 30.02 507 ASP A N 1
ATOM 4169 C CA . ASP A 1 507 ? 40.817 -42.855 -34.969 1.00 30.02 507 ASP A CA 1
ATOM 4170 C C . ASP A 1 507 ? 41.021 -41.390 -34.510 1.00 30.02 507 ASP A C 1
ATOM 4172 O O . ASP A 1 507 ? 40.372 -40.430 -34.916 1.00 30.02 507 ASP A O 1
ATOM 4176 N N . LEU A 1 508 ? 42.099 -41.296 -33.719 1.00 31.03 508 LEU A N 1
ATOM 4177 C CA . LEU A 1 508 ? 42.830 -40.177 -33.121 1.00 31.03 508 LEU A CA 1
ATOM 4178 C C . LEU A 1 508 ? 43.760 -39.456 -34.113 1.00 31.03 508 LEU A C 1
ATOM 4180 O O . LEU A 1 508 ? 44.382 -40.129 -34.934 1.00 31.03 508 LEU A O 1
ATOM 4184 N N . VAL A 1 509 ? 43.997 -38.151 -33.902 1.00 30.84 509 VAL A N 1
ATOM 4185 C CA . VAL A 1 509 ? 45.301 -37.484 -34.134 1.00 30.84 509 VAL A CA 1
ATOM 4186 C C . VAL A 1 509 ? 45.491 -36.339 -33.116 1.00 30.84 509 VAL A C 1
ATOM 4188 O O . VAL A 1 509 ? 44.594 -35.515 -32.944 1.00 30.84 509 VAL A O 1
ATOM 4191 N N . ASP A 1 510 ? 46.657 -36.335 -32.459 1.00 31.22 510 ASP A N 1
ATOM 4192 C CA . ASP A 1 510 ? 47.217 -35.336 -31.530 1.00 31.22 510 ASP A CA 1
ATOM 4193 C C . ASP A 1 510 ? 47.635 -34.018 -32.223 1.00 31.22 510 ASP A C 1
ATOM 4195 O O . ASP A 1 510 ? 47.979 -34.039 -33.401 1.00 31.22 510 ASP A O 1
ATOM 4199 N N . ASP A 1 511 ? 47.669 -32.892 -31.488 1.00 30.19 511 ASP A N 1
ATOM 4200 C CA . ASP A 1 511 ? 48.910 -32.109 -31.287 1.00 30.19 511 ASP A CA 1
ATOM 4201 C C . ASP A 1 511 ? 48.732 -30.839 -30.408 1.00 30.19 511 ASP A C 1
ATOM 4203 O O . ASP A 1 511 ? 47.855 -30.005 -30.622 1.00 30.19 511 ASP A O 1
ATOM 4207 N N . GLU A 1 512 ? 49.665 -30.732 -29.452 1.00 30.39 512 GLU A N 1
ATOM 4208 C CA . GLU A 1 512 ? 50.356 -29.551 -28.890 1.00 30.39 512 GLU A CA 1
ATOM 4209 C C . GLU A 1 512 ? 49.653 -28.501 -27.982 1.00 30.39 512 GLU A C 1
ATOM 4211 O O . GLU A 1 512 ? 48.901 -27.622 -28.398 1.00 30.39 512 GLU A O 1
ATOM 4216 N N . LEU A 1 513 ? 50.074 -28.529 -26.705 1.00 33.03 513 LEU A N 1
ATOM 4217 C CA . LEU A 1 513 ? 50.048 -27.458 -25.692 1.00 33.03 513 LEU A CA 1
ATOM 4218 C C . LEU A 1 513 ? 51.223 -26.474 -25.879 1.00 33.03 513 LEU A C 1
ATOM 4220 O O . LEU A 1 513 ? 52.274 -26.877 -26.383 1.00 33.03 513 LEU A O 1
ATOM 4224 N N . PRO A 1 514 ? 51.136 -25.256 -25.303 1.00 35.00 514 PRO A N 1
ATOM 4225 C CA . PRO A 1 514 ? 52.270 -24.805 -24.492 1.00 35.00 514 PRO A CA 1
ATOM 4226 C C . PRO A 1 514 ? 51.922 -24.073 -23.177 1.00 35.00 514 PRO A C 1
ATOM 4228 O O . PRO A 1 514 ? 51.041 -23.223 -23.102 1.00 35.00 514 PRO A O 1
ATOM 4231 N N . ASP A 1 515 ? 52.709 -24.459 -22.174 1.00 26.94 515 ASP A N 1
ATOM 4232 C CA . ASP A 1 515 ? 53.313 -23.795 -21.010 1.00 26.94 515 ASP A CA 1
ATOM 4233 C C . ASP A 1 515 ? 52.784 -22.504 -20.344 1.00 26.94 515 ASP A C 1
ATOM 4235 O O . ASP A 1 515 ? 52.520 -21.453 -20.923 1.00 26.94 515 ASP A O 1
ATOM 4239 N N . ILE A 1 516 ? 52.832 -22.633 -19.016 1.00 26.62 516 ILE A N 1
ATOM 4240 C CA . ILE A 1 516 ? 52.581 -21.721 -17.901 1.00 26.62 516 ILE A CA 1
ATOM 4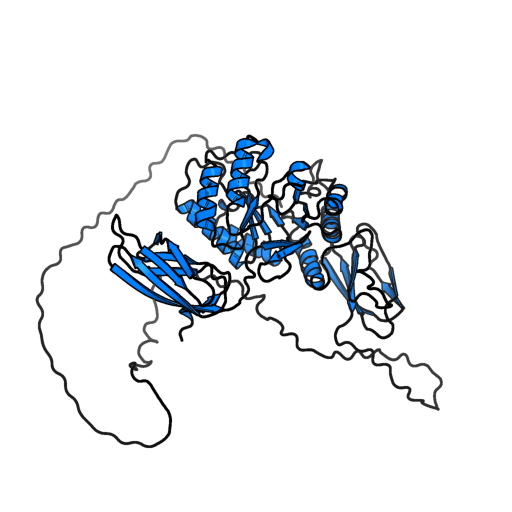241 C C . ILE A 1 516 ? 53.661 -20.629 -17.790 1.00 26.62 516 ILE A C 1
ATOM 4243 O O . ILE A 1 516 ? 54.854 -20.928 -17.784 1.00 26.62 516 ILE A O 1
ATOM 4247 N N . VAL A 1 517 ? 53.248 -19.381 -17.528 1.00 25.23 517 VAL A N 1
ATOM 4248 C CA . VAL A 1 517 ? 54.093 -18.365 -16.871 1.00 25.23 517 VAL A CA 1
ATOM 4249 C C . VAL A 1 517 ? 53.308 -17.710 -15.736 1.00 25.23 517 VAL A C 1
ATOM 4251 O O . VAL A 1 517 ? 52.394 -16.920 -15.946 1.00 25.23 517 VAL A O 1
ATOM 4254 N N . THR A 1 518 ? 53.701 -18.041 -14.511 1.00 26.05 518 THR A N 1
ATOM 4255 C CA . THR A 1 518 ? 53.325 -17.369 -13.266 1.00 26.05 518 THR A CA 1
ATOM 4256 C C . THR A 1 518 ? 54.052 -16.028 -13.143 1.00 26.05 518 THR A C 1
ATOM 4258 O O . THR A 1 518 ? 55.284 -16.002 -13.150 1.00 26.05 518 THR A O 1
ATOM 4261 N N . GLN A 1 519 ? 53.320 -14.927 -12.955 1.00 26.00 519 GLN A N 1
ATOM 4262 C CA . GLN A 1 519 ? 53.871 -13.675 -12.426 1.00 26.00 519 GLN A CA 1
ATOM 4263 C C . GLN A 1 519 ? 53.198 -13.327 -11.097 1.00 26.00 519 GLN A C 1
ATOM 4265 O O . GLN A 1 519 ? 52.041 -12.931 -11.032 1.00 26.00 519 GLN A O 1
ATOM 4270 N N . THR A 1 520 ? 53.970 -13.492 -10.030 1.00 23.45 520 THR A N 1
ATOM 4271 C CA . THR A 1 520 ? 53.760 -12.916 -8.704 1.00 23.45 520 THR A CA 1
ATOM 4272 C C . THR A 1 520 ? 54.057 -11.416 -8.736 1.00 23.45 520 THR A C 1
ATOM 4274 O O . THR A 1 520 ? 55.142 -11.017 -9.168 1.00 23.45 520 THR A O 1
ATOM 4277 N N . HIS A 1 521 ? 53.147 -10.589 -8.222 1.00 26.44 521 HIS A N 1
ATOM 4278 C CA . HIS A 1 521 ? 53.449 -9.220 -7.801 1.00 26.44 521 HIS A CA 1
ATOM 4279 C C . HIS A 1 521 ? 53.165 -9.071 -6.308 1.00 26.44 521 HIS A C 1
ATOM 4281 O O . HIS A 1 521 ? 52.029 -9.123 -5.849 1.00 26.44 521 HIS A O 1
ATOM 4287 N N . SER A 1 522 ? 54.257 -8.935 -5.566 1.00 23.20 522 SER A N 1
ATOM 4288 C CA . SER A 1 522 ? 54.342 -8.444 -4.199 1.00 23.20 522 SER A CA 1
ATOM 4289 C C . SER A 1 522 ? 54.212 -6.921 -4.204 1.00 23.20 522 SER A C 1
ATOM 4291 O O . SER A 1 522 ? 54.953 -6.267 -4.937 1.00 23.20 522 SER A O 1
ATOM 4293 N N . PHE A 1 523 ? 53.335 -6.364 -3.370 1.00 26.06 523 PHE A N 1
ATOM 4294 C CA . PHE A 1 523 ? 53.353 -4.940 -3.036 1.00 26.06 523 PHE A CA 1
ATOM 4295 C C . PHE A 1 523 ? 53.723 -4.763 -1.564 1.00 26.06 523 PHE A C 1
ATOM 4297 O O . PHE A 1 523 ? 53.113 -5.356 -0.674 1.00 26.06 523 PHE A O 1
ATOM 4304 N N . GLU A 1 524 ? 54.782 -3.985 -1.356 1.00 25.27 524 GLU A N 1
ATOM 4305 C CA . GLU A 1 524 ? 55.280 -3.520 -0.067 1.00 25.27 524 GLU A CA 1
ATOM 4306 C C . GLU A 1 524 ? 54.385 -2.393 0.468 1.00 25.27 524 GLU A C 1
ATOM 4308 O O . GLU A 1 524 ? 53.916 -1.534 -0.278 1.00 25.27 524 GLU A O 1
ATOM 4313 N N . LEU A 1 525 ? 54.158 -2.429 1.781 1.00 24.66 525 LEU A N 1
ATOM 4314 C CA . LEU A 1 525 ? 53.558 -1.363 2.576 1.00 24.66 525 LEU A CA 1
ATOM 4315 C C . LEU A 1 525 ? 54.572 -0.228 2.737 1.00 24.66 525 LEU A C 1
ATOM 4317 O O . LEU A 1 525 ? 55.626 -0.451 3.332 1.00 24.66 525 LEU A O 1
ATOM 4321 N N . ASP A 1 526 ? 54.217 0.975 2.289 1.00 25.67 526 ASP A N 1
ATOM 4322 C CA . ASP A 1 526 ? 54.895 2.206 2.694 1.00 25.67 526 ASP A CA 1
ATOM 4323 C C . ASP A 1 526 ? 54.008 2.978 3.675 1.00 25.67 526 ASP A C 1
ATOM 4325 O O . ASP A 1 526 ? 52.825 3.234 3.438 1.00 25.67 526 ASP A O 1
ATOM 4329 N N . VAL A 1 527 ? 54.614 3.280 4.817 1.00 29.48 527 VAL A N 1
ATOM 4330 C CA . VAL A 1 527 ? 54.049 3.963 5.978 1.00 29.48 527 VAL A CA 1
ATOM 4331 C C . VAL A 1 527 ? 54.428 5.447 5.885 1.00 29.48 527 VAL A C 1
ATOM 4333 O O . VAL A 1 527 ? 55.469 5.789 5.331 1.00 29.48 527 VAL A O 1
ATOM 4336 N N . ASP A 1 528 ? 53.597 6.296 6.490 1.00 26.14 528 ASP A N 1
ATOM 4337 C CA . ASP A 1 528 ? 53.780 7.730 6.764 1.00 26.14 528 ASP A CA 1
ATOM 4338 C C . ASP A 1 528 ? 53.277 8.721 5.698 1.00 26.14 528 ASP A C 1
ATOM 4340 O O . ASP A 1 528 ? 53.983 9.108 4.764 1.00 26.14 528 ASP A O 1
ATOM 4344 N N . LYS A 1 529 ? 52.089 9.284 5.961 1.00 30.30 529 LYS A N 1
ATOM 4345 C CA . LYS A 1 529 ? 51.967 10.693 6.382 1.00 30.30 529 LYS A CA 1
ATOM 4346 C C . LYS A 1 529 ? 50.569 11.015 6.912 1.00 30.30 529 LYS A C 1
ATOM 4348 O O . LYS A 1 529 ? 49.563 10.739 6.269 1.00 30.30 529 LYS A O 1
ATOM 4353 N N . GLU A 1 530 ? 50.571 11.600 8.105 1.00 29.17 530 GLU A N 1
ATOM 4354 C CA . GLU A 1 530 ? 49.452 12.249 8.783 1.00 29.17 530 GLU A CA 1
ATOM 4355 C C . GLU A 1 530 ? 48.810 13.324 7.894 1.00 29.17 530 GLU A C 1
ATOM 4357 O O . GLU A 1 530 ? 49.529 14.161 7.357 1.00 29.17 530 GLU A O 1
ATOM 4362 N N . ASP A 1 531 ? 47.479 13.321 7.788 1.00 28.97 531 ASP A N 1
ATOM 4363 C CA . ASP A 1 531 ? 46.664 14.531 7.943 1.00 28.97 531 ASP A CA 1
ATOM 4364 C C . ASP A 1 531 ? 45.193 14.157 8.240 1.00 28.97 531 ASP A C 1
ATOM 4366 O O . ASP A 1 531 ? 44.557 13.364 7.551 1.00 28.97 531 ASP A O 1
ATOM 4370 N N . SER A 1 532 ? 44.716 14.711 9.356 1.00 29.14 532 SER A N 1
ATOM 4371 C CA . SER A 1 532 ? 43.374 14.741 9.963 1.00 29.14 532 SER A CA 1
ATOM 4372 C C . SER A 1 532 ? 42.160 14.217 9.168 1.00 29.14 532 SER A C 1
ATOM 4374 O O . SER A 1 532 ? 41.675 14.881 8.251 1.00 29.14 532 SER A O 1
ATOM 4376 N N . LEU A 1 533 ? 41.557 13.128 9.664 1.00 27.12 533 LEU A N 1
ATOM 4377 C CA . LEU A 1 533 ? 40.165 12.739 9.409 1.00 27.12 533 LEU A CA 1
ATOM 4378 C C . LEU A 1 533 ? 39.358 12.941 10.699 1.00 27.12 533 LEU A C 1
ATOM 4380 O O . LEU A 1 533 ? 39.578 12.257 11.700 1.00 27.12 533 LEU A O 1
ATOM 4384 N N . GLU A 1 534 ? 38.440 13.906 10.677 1.00 25.50 534 GLU A N 1
ATOM 4385 C CA . GLU A 1 534 ? 37.363 14.006 11.659 1.00 25.50 534 GLU A CA 1
ATOM 4386 C C . GLU A 1 534 ? 36.407 12.828 11.450 1.00 25.50 534 GLU A C 1
ATOM 4388 O O . GLU A 1 534 ? 35.841 12.643 10.376 1.00 25.50 534 GLU A O 1
ATOM 4393 N N . ILE A 1 535 ? 36.257 12.009 12.487 1.00 25.70 535 ILE A N 1
ATOM 4394 C CA . ILE A 1 535 ? 35.316 10.893 12.540 1.00 25.70 535 ILE A CA 1
ATOM 4395 C C . ILE A 1 535 ? 33.944 11.471 12.924 1.00 25.70 535 ILE A C 1
ATOM 4397 O O . ILE A 1 535 ? 33.828 12.014 14.031 1.00 25.70 535 ILE A O 1
ATOM 4401 N N . PRO A 1 536 ? 32.884 11.350 12.102 1.00 25.61 536 PRO A N 1
ATOM 4402 C CA . PRO A 1 536 ? 31.535 11.601 12.576 1.00 25.61 536 PRO A CA 1
ATOM 4403 C C . PRO A 1 536 ? 31.157 10.483 13.548 1.00 25.61 536 PRO A C 1
ATOM 4405 O O . PRO A 1 536 ? 31.265 9.292 13.263 1.00 25.61 536 PRO A O 1
ATOM 4408 N N . SER A 1 537 ? 30.754 10.891 14.743 1.00 23.83 537 SER A N 1
ATOM 4409 C CA . SER A 1 537 ? 30.351 10.004 15.823 1.00 23.83 537 SER A CA 1
ATOM 4410 C C . SER A 1 537 ? 29.002 9.364 15.500 1.00 23.83 537 SER A C 1
ATOM 4412 O O . SER A 1 537 ? 27.977 10.039 15.465 1.00 23.83 537 SER A O 1
ATOM 4414 N N . ILE A 1 538 ? 29.008 8.047 15.308 1.00 24.84 538 ILE A N 1
ATOM 4415 C CA . ILE A 1 538 ? 27.806 7.212 15.280 1.00 24.84 538 ILE A CA 1
ATOM 4416 C C . ILE A 1 538 ? 27.195 7.250 16.687 1.00 24.84 538 ILE A C 1
ATOM 4418 O O . ILE A 1 538 ? 27.768 6.720 17.643 1.00 24.84 538 ILE A O 1
ATOM 4422 N N . ARG A 1 539 ? 26.051 7.926 16.837 1.00 23.73 539 ARG A N 1
ATOM 4423 C CA . ARG A 1 539 ? 25.205 7.822 18.029 1.00 23.73 539 ARG A CA 1
ATOM 4424 C C . ARG A 1 539 ? 24.144 6.763 17.774 1.00 23.73 539 ARG A C 1
ATOM 4426 O O . ARG A 1 539 ? 23.210 6.998 17.022 1.00 23.73 539 ARG A O 1
ATOM 4433 N N . PHE A 1 540 ? 24.277 5.637 18.462 1.00 25.19 540 PHE A N 1
ATOM 4434 C CA . PHE A 1 540 ? 23.148 4.760 18.738 1.00 25.19 540 PHE A CA 1
ATOM 4435 C C . PHE A 1 540 ? 22.199 5.496 19.690 1.00 25.19 540 PHE A C 1
ATOM 4437 O O . PHE A 1 540 ? 22.609 5.875 20.793 1.00 25.19 540 PHE A O 1
ATOM 4444 N N . HIS A 1 541 ? 20.956 5.719 19.269 1.00 27.20 541 HIS A N 1
ATOM 4445 C CA . HIS A 1 541 ? 19.877 6.057 20.186 1.00 27.20 541 HIS A CA 1
ATOM 4446 C C . HIS A 1 541 ? 19.032 4.807 20.428 1.00 27.20 541 HIS A C 1
ATOM 4448 O O . HIS A 1 541 ? 18.519 4.194 19.501 1.00 27.20 541 HIS A O 1
ATOM 4454 N N . SER A 1 542 ? 19.043 4.421 21.704 1.00 31.61 542 SER A N 1
ATOM 4455 C CA . SER A 1 542 ? 18.290 3.360 22.369 1.00 31.61 542 SER A CA 1
ATOM 4456 C C . SER A 1 542 ? 16.797 3.618 22.424 1.00 31.61 542 SER A C 1
ATOM 4458 O O . SER A 1 542 ? 16.476 4.811 22.665 1.00 31.61 542 SER A O 1
#

InterPro domains:
  IPR041239 Domain of unknown function DUF5605 [PF18310] (351-412)

Organism: NCBI:txid679192

Sequence (542 aa):
MSEENKQVLYRPVKLKARAKWLEGQWAKVLVTNKWESKILDTQYEDGNYVACFLPRYEGKYNYVFQSNFGLQEHGTMDVEKGYFHGQIQVQGSEFLYQDGTFFHPFGTEELYLLEYPEEDFKFCIHDWVENGVNLVSFLALPSEQEELGDAYWEHLEEVISGLQEAHIQAELILFKEGNSPIISRLDWLKKALKHLSIYTNIWWNLGDAKQMISKKDFDSLVQEIVKDQDHRVLSVISKEQEDMENPAFTHIEWNAGDHYDMEIEALKVYHKPLIVRSYGYEGRDINSIMSEEVTRRMWDIVLKGAYLFVQDSLLKRLSLLATFVEKMKPVVPSQVLKDTLVLKQEEKNEQPSVFLRYFGYHTPSEMKLHLDAEEIYQVETLDTWHLDSSMDLYHGQDTIELQGDPYMALLVQKGEGMVLLKEAYDYDEENEEPVQKEVVVETHQLEHEKNPDFLNVLDFALPDVPAEKDLIDELKDSLSLNIEDLEEDETKSISLSDSLQLPSDLDLVDDELPDIVTQTHSFELDVDKEDSLEIPSIRFHS

Secondary structure (DSSP, 8-state):
--GGGEEETTS-EEEEEE----TT--EEEEEE-SS-EEEEE-EEETTEEEEEE---S-EEEEEEEEETT--EEEEEEEEE--S----EEEETTEEEETTS-EE--EEEE-TTGGGS-HHHHHHHHHHHHHTT--EEEEESS-SS-S---HHHHHHHHHHHHHHHHTT-EEEEE--BTTB--SS-HHHHHHHHHHHHTT-SSEEEE-TTHHHHS-HHHHHHHHHHHHT-TT---EE-B---HHHHH-TT--SEEEE-GGGHHHHHTTHHHH-S-EEEEES-EESSSTTEE-HHHHHHHHHHHHTTT-EEEE-GGGHHHHHHHHHHHHHHTTT--SS---SS--S---TTTPPPSEEEEE-TT---SEEEEE--SSS-EEEEEEETTTTEEEEEEE-SEEEEE--S-SSEEEEEEE-TTEEE--------TT----------EEE--------TTTT------PPP-------TTSTTSS-------------------------------------------------------PPP------

Foldseek 3Di:
DDPVQEAEALAKDKDKDAAADDPPKWKWKWKDDPPDTDIFGFDDDDRITITIDHHHDFAKMKMWIDMPVGDTDIDMHGYDHDDQQFAWAWDQQFIAGPNGHGDFAAEAEDAVLLVDDPVVLVVVLVLCLLLQHAEYEYEQDDQEDQDDDPVSVVSSLVSLSVSVLSNHAYEHEHDDVVRDHNDDSLVVLLVCLVSVVSHRRYAYEPEPDVVPDDPVSVVSSLVSVVPRPSDHAYEYADPDPCRLQDPSHQAYEYQQACNLVVVLCVCVPSSHAYEHEHHAADDDDPRHDHPLVVLLVQLVQVLASHHYYDYPVCSNLSSLVSVVVVVCSVQDDDDDDDDADDRDDDPDDDHDQKHKDWQAQFQDQKDKDAAAQFFKKWKKKAQSVVGDIDIDIDHGIDMDGDPRGHGIMMMIGTDPQKGFPPDDDDDPVPDPDDDDDDTDIDRDDPPPPPPPCPPPSPDDDDDDDDDDDDDPPPPPPDDDDDDDDDDDDDDDDDDDDDDDDDDDDDDDDDDDDDDDDDDDDDDDDDDDDDDDDDDDDDDDDD

Radius of gyration: 32.0 Å; chains: 1; bounding box: 96×90×83 Å